Protein AF-0000000066530789 (afdb_homodimer)

Secondary structure (DSSP, 8-state):
---HHHHHHHHHHHHHSSS-EEE---SSHHHHHHHHTTT-S-EE--HHHHHHHTT--SSSS-S-HHHHHHHHHHHHHT-SS-EEEE-TT-SSSSHHHHHHHHHHHHHTT-SEEEEE-B-S-TTS-B--HHHHHHHHHHHHHHHHTSSS--EEEEE--TGGGT---HHHHHHHHHHHHHHT-SEEE-TT--SHHHHHHHHHHHTTS-EEEE---TT----HHHHHHHT--EEE-TTHHHHHHHHHHHHHHHHHHTT--GGGGGSPPHHHHHHTT-/---HHHHHHHHHHHHHSSS-EEE---SSHHHHHHHHTTT-S-EE--HHHHHHHTT--SSSS-S-HHHHHHHHHHHHHT-SS-EEEE-TT-SSSSHHHHHHHHHHHHHTT-SEEEEE-EEEETTEEE--HHHHHHHHHHHHHHHHTSSS--EEEEE--TGGGT---HHHHHHHHHHHHHHT-SEEE-TT--SHHHHHHHHHHHTTS-EEEE---TT----HHHHHHHT--EEE-TTHHHHHHHHHHHHHHHHHHTT--GGGGGSPPHHHHHHTT-

Nearest PDB structures (foldseek):
  4lsb-assembly1_B  TM=9.698E-01  e=3.381E-33  Burkholderia cenocepacia J2315
  4lsb-assembly1_A  TM=9.762E-01  e=5.961E-33  Burkholderia cenocepacia J2315
  2ze3-assembly1_A-2  TM=8.987E-01  e=2.728E-20  Deinococcus ficus
  3fa4-assembly2_F  TM=8.788E-01  e=2.275E-18  Aspergillus niger
  3fa4-assembly1_C  TM=8.805E-01  e=1.052E-17  Aspergillus niger

Structure (mmCIF, N/CA/C/O backbone):
data_AF-0000000066530789-model_v1
#
loop_
_entity.id
_entity.type
_entity.pdbx_description
1 polymer 'Isocitrate lyase/phosphoenolpyruvate mutase family protein'
#
loop_
_atom_site.group_PDB
_atom_site.id
_atom_site.type_symbol
_atom_site.label_atom_id
_atom_site.label_alt_id
_atom_site.label_comp_id
_atom_site.label_asym_id
_atom_site.label_entity_id
_atom_site.label_seq_id
_atom_site.pdbx_PDB_ins_code
_atom_site.Cartn_x
_atom_site.Cartn_y
_atom_site.Cartn_z
_atom_site.occupancy
_atom_site.B_iso_or_equiv
_atom_site.auth_seq_id
_atom_site.auth_comp_id
_atom_site.auth_asym_id
_atom_site.auth_atom_id
_atom_site.pdbx_PDB_model_num
ATOM 1 N N . MET A 1 1 ? -20.031 -17.625 5.312 1 65.56 1 MET A N 1
ATOM 2 C CA . MET A 1 1 ? -18.625 -17.5 4.941 1 65.56 1 MET A CA 1
ATOM 3 C C . MET A 1 1 ? -18.078 -18.859 4.5 1 65.56 1 MET A C 1
ATOM 5 O O . MET A 1 1 ? -18.266 -19.859 5.176 1 65.56 1 MET A O 1
ATOM 9 N N . THR A 1 2 ? -17.609 -19 3.211 1 85.44 2 THR A N 1
ATOM 10 C CA . THR A 1 2 ? -17.094 -20.25 2.664 1 85.44 2 THR A CA 1
ATOM 11 C C . THR A 1 2 ? -15.938 -20.781 3.5 1 85.44 2 THR A C 1
ATOM 13 O O . THR A 1 2 ? -15.148 -20 4.035 1 85.44 2 THR A O 1
ATOM 16 N N . SER A 1 3 ? -15.977 -22.062 3.848 1 95.75 3 SER A N 1
ATOM 17 C CA . SER A 1 3 ? -14.875 -22.672 4.582 1 95.75 3 SER A CA 1
ATOM 18 C C . SER A 1 3 ? -13.594 -22.688 3.754 1 95.75 3 SER A C 1
ATOM 20 O O . SER A 1 3 ? -13.641 -22.5 2.537 1 95.75 3 SER A O 1
ATOM 22 N N . GLN A 1 4 ? -12.539 -22.844 4.441 1 98.12 4 GLN A N 1
ATOM 23 C CA . GLN A 1 4 ? -11.258 -22.938 3.744 1 98.12 4 GLN A CA 1
ATOM 24 C C . GLN A 1 4 ? -11.234 -24.125 2.791 1 98.12 4 GLN A C 1
ATOM 26 O O . GLN A 1 4 ? -10.703 -24.031 1.684 1 98.12 4 GLN A O 1
ATOM 31 N N . ARG A 1 5 ? -11.82 -25.281 3.193 1 98.25 5 ARG A N 1
ATOM 32 C CA . ARG A 1 5 ? -11.898 -26.469 2.336 1 98.25 5 ARG A CA 1
ATOM 33 C C . ARG A 1 5 ? -12.672 -26.156 1.057 1 98.25 5 ARG A C 1
ATOM 35 O O . ARG A 1 5 ? -12.242 -26.531 -0.037 1 98.25 5 ARG A O 1
ATOM 42 N N . GLN A 1 6 ? -13.766 -25.5 1.22 1 98.31 6 GLN A N 1
ATOM 43 C CA . GLN A 1 6 ? -14.57 -25.141 0.055 1 98.31 6 GLN A CA 1
ATOM 44 C C . GLN A 1 6 ? -13.797 -24.234 -0.89 1 98.31 6 GLN A C 1
ATOM 46 O O . GLN A 1 6 ? -13.867 -24.391 -2.111 1 98.31 6 GLN A O 1
ATOM 51 N N . ARG A 1 7 ? -13.055 -23.219 -0.314 1 98.5 7 ARG A N 1
ATOM 52 C CA . ARG A 1 7 ? -12.234 -22.344 -1.134 1 98.5 7 ARG A CA 1
ATOM 53 C C . ARG A 1 7 ? -11.125 -23.109 -1.838 1 98.5 7 ARG A C 1
ATOM 55 O O . ARG A 1 7 ? -10.805 -22.828 -2.994 1 98.5 7 ARG A O 1
ATOM 62 N N . ALA A 1 8 ? -10.547 -24.062 -1.167 1 98.88 8 ALA A N 1
ATOM 63 C CA . ALA A 1 8 ? -9.477 -24.875 -1.738 1 98.88 8 ALA A CA 1
ATOM 64 C C . ALA A 1 8 ? -10 -25.719 -2.902 1 98.88 8 ALA A C 1
ATOM 66 O O . ALA A 1 8 ? -9.344 -25.812 -3.945 1 98.88 8 ALA A O 1
ATOM 67 N N . GLU A 1 9 ? -11.125 -26.359 -2.717 1 98.62 9 GLU A N 1
ATOM 68 C CA . GLU A 1 9 ? -11.742 -27.156 -3.771 1 98.62 9 GLU A CA 1
ATOM 69 C C . GLU A 1 9 ? -12.102 -26.297 -4.977 1 98.62 9 GLU A C 1
ATOM 71 O O . GLU A 1 9 ? -11.867 -26.688 -6.121 1 98.62 9 GLU A O 1
ATOM 76 N N . ARG A 1 10 ? -12.648 -25.156 -4.688 1 98.19 10 ARG A N 1
ATOM 77 C CA . ARG A 1 10 ? -12.961 -24.234 -5.766 1 98.19 10 ARG A CA 1
ATOM 78 C C . ARG A 1 10 ? -11.703 -23.844 -6.535 1 98.19 10 ARG A C 1
ATOM 80 O O . ARG A 1 10 ? -11.703 -23.797 -7.766 1 98.19 10 ARG A O 1
ATOM 87 N N . PHE A 1 11 ? -10.656 -23.531 -5.828 1 98.81 11 PHE A N 1
ATOM 88 C CA . PHE A 1 11 ? -9.398 -23.125 -6.461 1 98.81 11 PHE A CA 1
ATOM 89 C C . PHE A 1 11 ? -8.859 -24.25 -7.352 1 98.81 11 PHE A C 1
ATOM 91 O O . PHE A 1 11 ? -8.445 -23.984 -8.484 1 98.81 11 PHE A O 1
ATOM 98 N N . ARG A 1 12 ? -8.867 -25.422 -6.848 1 98.44 12 ARG A N 1
ATOM 99 C CA . ARG A 1 12 ? -8.469 -26.578 -7.633 1 98.44 12 ARG A CA 1
ATOM 100 C C . ARG A 1 12 ? -9.328 -26.703 -8.891 1 98.44 12 ARG A C 1
ATOM 102 O O . ARG A 1 12 ? -8.797 -26.891 -9.992 1 98.44 12 ARG A O 1
ATOM 109 N N . ASP A 1 13 ? -10.594 -26.562 -8.734 1 98.19 13 ASP A N 1
ATOM 110 C CA . ASP A 1 13 ? -11.531 -26.75 -9.836 1 98.19 13 ASP A CA 1
ATOM 111 C C . ASP A 1 13 ? -11.32 -25.688 -10.922 1 98.19 13 ASP A C 1
ATOM 113 O O . ASP A 1 13 ? -11.531 -25.969 -12.102 1 98.19 13 ASP A O 1
ATOM 117 N N . LEU A 1 14 ? -10.93 -24.484 -10.508 1 98.06 14 LEU A N 1
ATOM 118 C CA . LEU A 1 14 ? -10.656 -23.406 -11.453 1 98.06 14 LEU A CA 1
ATOM 119 C C . LEU A 1 14 ? -9.492 -23.781 -12.375 1 98.06 14 LEU A C 1
ATOM 121 O O . LEU A 1 14 ? -9.391 -23.266 -13.492 1 98.06 14 LEU A O 1
ATOM 125 N N . HIS A 1 15 ? -8.578 -24.703 -11.984 1 98 15 HIS A N 1
ATOM 126 C CA . HIS A 1 15 ? -7.438 -25.125 -12.789 1 98 15 HIS A CA 1
ATOM 127 C C . HIS A 1 15 ? -7.797 -26.328 -13.664 1 98 15 HIS A C 1
ATOM 129 O O . HIS A 1 15 ? -7.07 -26.656 -14.602 1 98 15 HIS A O 1
ATOM 135 N N . GLN A 1 16 ? -8.898 -26.969 -13.359 1 94.5 16 GLN A N 1
ATOM 136 C CA . GLN A 1 16 ? -9.273 -28.188 -14.055 1 94.5 16 GLN A CA 1
ATOM 137 C C . GLN A 1 16 ? -10.438 -27.969 -15.008 1 94.5 16 GLN A C 1
ATOM 139 O O . GLN A 1 16 ? -10.641 -28.734 -15.945 1 94.5 16 GLN A O 1
ATOM 144 N N . GLY A 1 17 ? -11.211 -26.938 -14.766 1 90.06 17 GLY A N 1
ATOM 145 C CA . GLY A 1 17 ? -12.398 -26.656 -15.57 1 90.06 17 GLY A CA 1
ATOM 146 C C . GLY A 1 17 ? -12.078 -25.891 -16.844 1 90.06 17 GLY A C 1
ATOM 147 O O . GLY A 1 17 ? -10.914 -25.75 -17.219 1 90.06 17 GLY A O 1
ATOM 148 N N . PRO A 1 18 ? -13.125 -25.609 -17.562 1 92.56 18 PRO A N 1
ATOM 149 C CA . PRO A 1 18 ? -12.938 -24.859 -18.797 1 92.56 18 PRO A CA 1
ATOM 150 C C . PRO A 1 18 ? -12.484 -23.422 -18.547 1 92.56 18 PRO A C 1
ATOM 152 O O . PRO A 1 18 ? -12.695 -22.891 -17.469 1 92.56 18 PRO A O 1
ATOM 155 N N . GLY A 1 19 ? -11.812 -22.891 -19.562 1 94.44 19 GLY A N 1
ATOM 156 C CA . GLY A 1 19 ? -11.422 -21.5 -19.5 1 94.44 19 GLY A CA 1
ATOM 157 C C . GLY A 1 19 ? -10.062 -21.281 -18.844 1 94.44 19 GLY A C 1
ATOM 158 O O . GLY A 1 19 ? -9.453 -22.234 -18.359 1 94.44 19 GLY A O 1
ATOM 159 N N . MET A 1 20 ? -9.617 -20.094 -18.891 1 98.12 20 MET A N 1
ATOM 160 C CA . MET A 1 20 ? -8.344 -19.672 -18.312 1 98.12 20 MET A CA 1
ATOM 161 C C . MET A 1 20 ? -8.57 -18.828 -17.062 1 98.12 20 MET A C 1
ATOM 163 O O . MET A 1 20 ? -9.414 -17.938 -17.047 1 98.12 20 MET A O 1
ATOM 167 N N . LEU A 1 21 ? -7.887 -19.172 -15.992 1 98.56 21 LEU A N 1
ATOM 168 C CA . LEU A 1 21 ? -7.953 -18.438 -14.734 1 98.56 21 LEU A CA 1
ATOM 169 C C . LEU A 1 21 ? -7.031 -17.219 -14.773 1 98.56 21 LEU A C 1
ATOM 171 O O . LEU A 1 21 ? -5.816 -17.359 -14.922 1 98.56 21 LEU A O 1
ATOM 175 N N . VAL A 1 22 ? -7.594 -16.031 -14.727 1 98.62 22 VAL A N 1
ATOM 176 C CA . VAL A 1 22 ? -6.812 -14.82 -14.477 1 98.62 22 VAL A CA 1
ATOM 177 C C . VAL A 1 22 ? -6.648 -14.617 -12.969 1 98.62 22 VAL A C 1
ATOM 179 O O . VAL A 1 22 ? -7.629 -14.406 -12.25 1 98.62 22 VAL A O 1
ATOM 182 N N . LEU A 1 23 ? -5.453 -14.688 -12.484 1 98.69 23 LEU A N 1
ATOM 183 C CA . LEU A 1 23 ? -5.105 -14.664 -11.07 1 98.69 23 LEU A CA 1
ATOM 184 C C . LEU A 1 23 ? -4.336 -13.398 -10.719 1 98.69 23 LEU A C 1
ATOM 186 O O . LEU A 1 23 ? -3.104 -13.383 -10.75 1 98.69 23 LEU A O 1
ATOM 190 N N . PRO A 1 24 ? -5.066 -12.273 -10.359 1 98.81 24 PRO A N 1
ATOM 191 C CA . PRO A 1 24 ? -4.359 -11.039 -10.031 1 98.81 24 PRO A CA 1
ATOM 192 C C . PRO A 1 24 ? -3.66 -11.094 -8.672 1 98.81 24 PRO A C 1
ATOM 194 O O . PRO A 1 24 ? -3.943 -11.984 -7.867 1 98.81 24 PRO A O 1
ATOM 197 N N . ASN A 1 25 ? -2.777 -10.172 -8.422 1 98.88 25 ASN A N 1
ATOM 198 C CA . ASN A 1 25 ? -1.86 -10.273 -7.293 1 98.88 25 ASN A CA 1
ATOM 199 C C . ASN A 1 25 ? -1.977 -9.062 -6.371 1 98.88 25 ASN A C 1
ATOM 201 O O . ASN A 1 25 ? -1.267 -8.07 -6.551 1 98.88 25 ASN A O 1
ATOM 205 N N . PRO A 1 26 ? -2.783 -9.141 -5.363 1 98.94 26 PRO A N 1
ATOM 206 C CA . PRO A 1 26 ? -2.834 -8.07 -4.367 1 98.94 26 PRO A CA 1
ATOM 207 C C . PRO A 1 26 ? -1.595 -8.031 -3.477 1 98.94 26 PRO A C 1
ATOM 209 O O . PRO A 1 26 ? -0.945 -9.055 -3.271 1 98.94 26 PRO A O 1
ATOM 212 N N . TRP A 1 27 ? -1.274 -6.844 -2.941 1 98.81 27 TRP A N 1
ATOM 213 C CA . TRP A 1 27 ? -0.11 -6.727 -2.068 1 98.81 27 TRP A CA 1
ATOM 214 C C . TRP A 1 27 ? -0.526 -6.34 -0.654 1 98.81 27 TRP A C 1
ATOM 216 O O . TRP A 1 27 ? 0.308 -6.289 0.253 1 98.81 27 TRP A O 1
ATOM 226 N N . ASP A 1 28 ? -1.765 -6.035 -0.414 1 98.75 28 ASP A N 1
ATOM 227 C CA . ASP A 1 28 ? -2.318 -5.77 0.91 1 98.75 28 ASP A CA 1
ATOM 228 C C . ASP A 1 28 ? -3.828 -6.008 0.931 1 98.75 28 ASP A C 1
ATOM 230 O O . ASP A 1 28 ? -4.41 -6.414 -0.075 1 98.75 28 ASP A O 1
ATOM 234 N N . ALA A 1 29 ? -4.496 -5.84 2.1 1 98.62 29 ALA A N 1
ATOM 235 C CA . ALA A 1 29 ? -5.918 -6.109 2.266 1 98.62 29 ALA A CA 1
ATOM 236 C C . ALA A 1 29 ? -6.762 -5.199 1.378 1 98.62 29 ALA A C 1
ATOM 238 O O . ALA A 1 29 ? -7.785 -5.621 0.833 1 98.62 29 ALA A O 1
ATOM 239 N N . GLY A 1 30 ? -6.359 -3.955 1.208 1 98.62 30 GLY A N 1
ATOM 240 C CA . GLY A 1 30 ?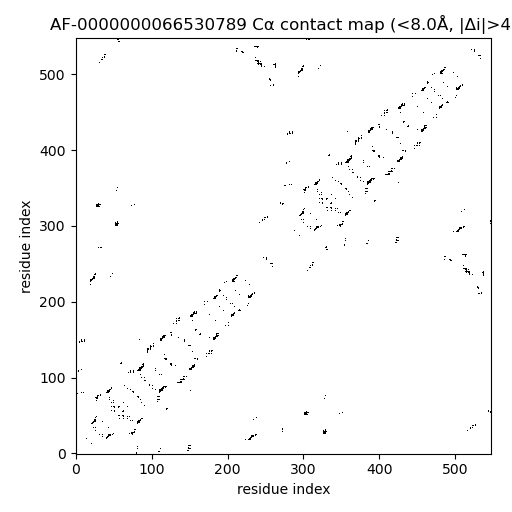 -7.094 -3.016 0.372 1 98.62 30 GLY A CA 1
ATOM 241 C C . GLY A 1 30 ? -7.125 -3.418 -1.09 1 98.62 30 GLY A C 1
ATOM 242 O O . GLY A 1 30 ? -8.195 -3.461 -1.704 1 98.62 30 GLY A O 1
ATOM 243 N N . SER A 1 31 ? -5.941 -3.719 -1.664 1 98.81 31 SER A N 1
ATOM 244 C CA . SER A 1 31 ? -5.891 -4.145 -3.059 1 98.81 31 SER A CA 1
ATOM 245 C C . SER A 1 31 ? -6.621 -5.469 -3.258 1 98.81 31 SER A C 1
ATOM 247 O O . SER A 1 31 ? -7.223 -5.699 -4.312 1 98.81 31 SER A O 1
ATOM 249 N N . ALA A 1 32 ? -6.629 -6.363 -2.242 1 98.75 32 ALA A N 1
ATOM 250 C CA . ALA A 1 32 ? -7.367 -7.625 -2.318 1 98.75 32 ALA A CA 1
ATOM 251 C C . ALA A 1 32 ? -8.867 -7.375 -2.424 1 98.75 32 ALA A C 1
ATOM 253 O O . ALA A 1 32 ? -9.539 -7.965 -3.271 1 98.75 32 ALA A O 1
ATOM 254 N N . LYS A 1 33 ? -9.328 -6.523 -1.561 1 98.31 33 LYS A N 1
ATOM 255 C CA . LYS A 1 33 ? -10.758 -6.219 -1.562 1 98.31 33 LYS A CA 1
ATOM 256 C C . LYS A 1 33 ? -11.18 -5.586 -2.885 1 98.31 33 LYS A C 1
ATOM 258 O O . LYS A 1 33 ? -12.234 -5.926 -3.428 1 98.31 33 LYS A O 1
ATOM 263 N N . MET A 1 34 ? -10.398 -4.66 -3.373 1 98.38 34 MET A N 1
ATOM 264 C CA . MET A 1 34 ? -10.703 -4.016 -4.648 1 98.38 34 MET A CA 1
ATOM 265 C C . MET A 1 34 ? -10.742 -5.039 -5.777 1 98.38 34 MET A C 1
ATOM 267 O O . MET A 1 34 ? -11.664 -5.039 -6.59 1 98.38 34 MET A O 1
ATOM 271 N N . LEU A 1 35 ? -9.773 -5.953 -5.844 1 98.69 35 LEU A N 1
ATOM 272 C CA . LEU A 1 35 ? -9.734 -6.977 -6.887 1 98.69 35 LEU A CA 1
ATOM 273 C C . LEU A 1 35 ? -10.93 -7.914 -6.777 1 98.69 35 LEU A C 1
ATOM 275 O O . LEU A 1 35 ? -11.523 -8.289 -7.789 1 98.69 35 LEU A O 1
ATOM 279 N N . ALA A 1 36 ? -11.234 -8.297 -5.547 1 97.81 36 ALA A N 1
ATOM 280 C CA . ALA A 1 36 ? -12.359 -9.203 -5.324 1 97.81 36 ALA A CA 1
ATOM 281 C C . ALA A 1 36 ? -13.656 -8.594 -5.836 1 97.81 36 ALA A C 1
ATOM 283 O O . ALA A 1 36 ? -14.547 -9.312 -6.301 1 97.81 36 ALA A O 1
ATOM 284 N N . SER A 1 37 ? -13.766 -7.285 -5.785 1 97 37 SER A N 1
ATOM 285 C CA . SER A 1 37 ? -15 -6.605 -6.172 1 97 37 SER A CA 1
ATOM 286 C C . SER A 1 37 ? -15.141 -6.539 -7.691 1 97 37 SER A C 1
ATOM 288 O O . SER A 1 37 ? -16.188 -6.164 -8.203 1 97 37 SER A O 1
ATOM 290 N N . LEU A 1 38 ? -14.117 -6.938 -8.438 1 97.75 38 LEU A N 1
ATOM 291 C CA . LEU A 1 38 ? -14.094 -6.754 -9.883 1 97.75 38 LEU A CA 1
ATOM 292 C C . LEU A 1 38 ? -14.453 -8.055 -10.602 1 97.75 38 LEU A C 1
ATOM 294 O O . LEU A 1 38 ? -14.367 -8.133 -11.828 1 97.75 38 LEU A O 1
ATOM 298 N N . GLY A 1 39 ? -14.758 -9.133 -9.859 1 95.94 39 GLY A N 1
ATOM 299 C CA . GLY A 1 39 ? -15.289 -10.344 -10.461 1 95.94 39 GLY A CA 1
ATOM 300 C C . GLY A 1 39 ? -14.234 -11.414 -10.703 1 95.94 39 GLY A C 1
ATOM 301 O O . GLY A 1 39 ? -14.492 -12.398 -11.398 1 95.94 39 GLY A O 1
ATOM 302 N N . PHE A 1 40 ? -13.07 -11.266 -10.227 1 98.44 40 PHE A N 1
ATOM 303 C CA . PHE A 1 40 ? -12.062 -12.32 -10.305 1 98.44 40 PHE A CA 1
ATOM 304 C C . PHE A 1 40 ? -12.453 -13.508 -9.43 1 98.44 40 PHE A C 1
ATOM 306 O O . PHE A 1 40 ? -13.141 -13.336 -8.422 1 98.44 40 PHE A O 1
ATOM 313 N N . ASP A 1 41 ? -11.969 -14.68 -9.781 1 98.25 41 ASP A N 1
ATOM 314 C CA . ASP A 1 41 ? -12.422 -15.898 -9.125 1 98.25 41 ASP A CA 1
ATOM 315 C C . ASP A 1 41 ? -11.469 -16.297 -7.996 1 98.25 41 ASP A C 1
ATOM 317 O O . ASP A 1 41 ? -11.828 -17.078 -7.117 1 98.25 41 ASP A O 1
ATOM 321 N N . ALA A 1 42 ? -10.242 -15.75 -8.016 1 98.81 42 ALA A N 1
ATOM 322 C CA . ALA A 1 42 ? -9.188 -16.062 -7.051 1 98.81 42 ALA A CA 1
ATOM 323 C C . ALA A 1 42 ? -8.086 -15.023 -7.082 1 98.81 42 ALA A C 1
ATOM 325 O O . ALA A 1 42 ? -8.023 -14.195 -7.996 1 98.81 42 ALA A O 1
ATOM 326 N N . LEU A 1 43 ? -7.289 -14.992 -6.047 1 98.94 43 LEU A N 1
ATOM 327 C CA . LEU A 1 43 ? -6.172 -14.062 -5.922 1 98.94 43 LEU A CA 1
ATOM 328 C C . LEU A 1 43 ? -4.895 -14.797 -5.539 1 98.94 43 LEU A C 1
ATOM 330 O O . LEU A 1 43 ? -4.945 -15.906 -5.008 1 98.94 43 LEU A O 1
ATOM 334 N N . ALA A 1 44 ? -3.766 -14.211 -5.82 1 98.88 44 ALA A N 1
ATOM 335 C CA . ALA A 1 44 ? -2.475 -14.664 -5.312 1 98.88 44 ALA A CA 1
ATOM 336 C C . ALA A 1 44 ? -1.633 -13.492 -4.82 1 98.88 44 ALA A C 1
ATOM 338 O O . ALA A 1 44 ? -1.563 -12.453 -5.477 1 98.88 44 ALA A O 1
ATOM 339 N N . THR A 1 45 ? -0.98 -13.656 -3.693 1 98.81 45 THR A N 1
ATOM 340 C CA . THR A 1 45 ? -0.174 -12.562 -3.162 1 98.81 45 THR A CA 1
ATOM 341 C C . THR A 1 45 ? 1.026 -12.289 -4.066 1 98.81 45 THR A C 1
ATOM 343 O O . THR A 1 45 ? 1.363 -13.109 -4.926 1 98.81 45 THR A O 1
ATOM 346 N N . THR A 1 46 ? 1.625 -11.164 -3.967 1 98.25 46 THR A N 1
ATOM 347 C CA . THR A 1 46 ? 2.873 -10.789 -4.621 1 98.25 46 THR A CA 1
ATOM 348 C C . THR A 1 46 ? 3.953 -10.477 -3.588 1 98.25 46 THR A C 1
ATOM 350 O O . THR A 1 46 ? 3.791 -9.578 -2.76 1 98.25 46 THR A O 1
ATOM 353 N N . SER A 1 47 ? 5.035 -11.234 -3.609 1 97 47 SER A N 1
ATOM 354 C CA . SER A 1 47 ? 6.148 -10.977 -2.701 1 97 47 SER A CA 1
ATOM 355 C C . SER A 1 47 ? 6.785 -9.617 -2.973 1 97 47 SER A C 1
ATOM 357 O O . SER A 1 47 ? 7.113 -8.883 -2.039 1 97 47 SER A O 1
ATOM 359 N N . ALA A 1 48 ? 6.949 -9.273 -4.25 1 97.06 48 ALA A N 1
ATOM 360 C CA . ALA A 1 48 ? 7.52 -7.98 -4.609 1 97.06 48 ALA A CA 1
ATOM 361 C C . ALA A 1 48 ? 6.625 -6.836 -4.133 1 97.06 48 ALA A C 1
ATOM 363 O O . ALA A 1 48 ? 7.117 -5.844 -3.59 1 97.06 48 ALA A O 1
ATOM 364 N N . GLY A 1 49 ? 5.301 -6.953 -4.359 1 98.19 49 GLY A N 1
ATOM 365 C CA . GLY A 1 49 ? 4.375 -5.938 -3.891 1 98.19 49 GLY A CA 1
ATOM 366 C C . GLY A 1 49 ? 4.477 -5.68 -2.398 1 98.19 49 GLY A C 1
ATOM 367 O O . GLY A 1 49 ? 4.48 -4.531 -1.958 1 98.19 49 GLY A O 1
ATOM 368 N N . LEU A 1 50 ? 4.551 -6.762 -1.62 1 98.44 50 LEU A N 1
ATOM 369 C CA . LEU A 1 50 ? 4.723 -6.625 -0.178 1 98.44 50 LEU A CA 1
ATOM 370 C C . LEU A 1 50 ? 6.055 -5.957 0.147 1 98.44 50 LEU A C 1
ATOM 372 O O . LEU A 1 50 ? 6.109 -5.039 0.967 1 98.44 50 LEU A O 1
ATOM 376 N N . ALA A 1 51 ? 7.117 -6.441 -0.5 1 97.94 51 ALA A N 1
ATOM 377 C CA . ALA A 1 51 ? 8.43 -5.855 -0.258 1 97.94 51 ALA A CA 1
ATOM 378 C C . ALA A 1 51 ? 8.406 -4.348 -0.48 1 97.94 51 ALA A C 1
ATOM 380 O O . ALA A 1 51 ? 8.898 -3.582 0.357 1 97.94 51 ALA A O 1
ATOM 381 N N . PHE A 1 52 ? 7.777 -3.912 -1.6 1 98.19 52 PHE A N 1
ATOM 382 C CA . PHE A 1 52 ? 7.699 -2.492 -1.921 1 98.19 52 PHE A CA 1
ATOM 383 C C . PHE A 1 52 ? 6.93 -1.734 -0.846 1 98.19 52 PHE A C 1
ATOM 385 O O . PHE A 1 52 ? 7.348 -0.657 -0.417 1 98.19 52 PHE A O 1
ATOM 392 N N . SER A 1 53 ? 5.852 -2.277 -0.367 1 98.38 53 SER A N 1
ATOM 393 C CA . SER A 1 53 ? 5.043 -1.617 0.653 1 98.38 53 SER A CA 1
ATOM 394 C C . SER A 1 53 ? 5.816 -1.457 1.955 1 98.38 53 SER A C 1
ATOM 396 O O . SER A 1 53 ? 5.57 -0.522 2.721 1 98.38 53 SER A O 1
ATOM 398 N N . LEU A 1 54 ? 6.793 -2.33 2.193 1 97.94 54 LEU A N 1
ATOM 399 C CA . LEU A 1 54 ? 7.605 -2.311 3.402 1 97.94 54 LEU A CA 1
ATOM 400 C C . LEU A 1 54 ? 8.859 -1.464 3.199 1 97.94 54 LEU A C 1
ATOM 402 O O . LEU A 1 54 ? 9.68 -1.335 4.109 1 97.94 54 LEU A O 1
ATOM 406 N N . GLY A 1 55 ? 9.016 -0.93 1.99 1 97.62 55 GLY A N 1
ATOM 407 C CA . GLY A 1 55 ? 10.18 -0.109 1.689 1 97.62 55 GLY A CA 1
ATOM 408 C C . GLY A 1 55 ? 11.438 -0.92 1.473 1 97.62 55 GLY A C 1
ATOM 409 O O . GLY A 1 55 ? 12.539 -0.477 1.821 1 97.62 55 GLY A O 1
ATOM 410 N N . ARG A 1 56 ? 11.25 -2.119 0.959 1 97.38 56 ARG A N 1
ATOM 411 C CA . ARG A 1 56 ? 12.375 -3.029 0.777 1 97.38 56 ARG A CA 1
ATOM 412 C C . ARG A 1 56 ? 12.461 -3.514 -0.667 1 97.38 56 ARG A C 1
ATOM 414 O O . ARG A 1 56 ? 11.469 -3.465 -1.403 1 97.38 56 ARG A O 1
ATOM 421 N N . ARG A 1 57 ? 13.68 -3.963 -1.048 1 93.62 57 ARG A N 1
ATOM 422 C CA . ARG A 1 57 ? 13.898 -4.57 -2.357 1 93.62 57 ARG A CA 1
ATOM 423 C C . ARG A 1 57 ? 13.32 -5.98 -2.412 1 93.62 57 ARG A C 1
ATOM 425 O O . ARG A 1 57 ? 13.25 -6.664 -1.39 1 93.62 57 ARG A O 1
ATOM 432 N N . ASP A 1 58 ? 12.898 -6.297 -3.574 1 89 58 ASP A N 1
ATOM 433 C CA . ASP A 1 58 ? 12.453 -7.668 -3.814 1 89 58 ASP A CA 1
ATOM 434 C C . ASP A 1 58 ? 13.633 -8.57 -4.191 1 89 58 ASP A C 1
ATOM 436 O O . ASP A 1 58 ? 14.633 -8.094 -4.719 1 89 58 ASP A O 1
ATOM 440 N N . ALA A 1 59 ? 13.43 -9.93 -3.986 1 71.06 59 ALA A N 1
ATOM 441 C CA . ALA A 1 59 ? 14.32 -11.008 -4.406 1 71.06 59 ALA A CA 1
ATOM 442 C C . ALA A 1 59 ? 15.641 -10.961 -3.645 1 71.06 59 ALA A C 1
ATOM 444 O O . ALA A 1 59 ? 16.672 -11.406 -4.152 1 71.06 59 ALA A O 1
ATOM 445 N N . GLU A 1 60 ? 15.609 -10.391 -2.539 1 72.25 60 GLU A N 1
ATOM 446 C CA . GLU A 1 60 ? 16.844 -10.32 -1.752 1 72.25 60 GLU A CA 1
ATOM 447 C C . GLU A 1 60 ? 16.594 -10.789 -0.318 1 72.25 60 GLU A C 1
ATOM 449 O O . GLU A 1 60 ? 17.266 -10.32 0.61 1 72.25 60 GLU A O 1
ATOM 454 N N . GLY A 1 61 ? 15.633 -11.719 -0.298 1 74.44 61 GLY A N 1
ATOM 455 C CA . GLY A 1 61 ? 15.359 -12.234 1.033 1 74.44 61 GLY A CA 1
ATOM 456 C C . GLY A 1 61 ? 14.953 -11.156 2.018 1 74.44 61 GLY A C 1
ATOM 457 O O . GLY A 1 61 ? 15.172 -11.297 3.225 1 74.44 61 GLY A O 1
ATOM 458 N N . ALA A 1 62 ? 14.344 -10.141 1.508 1 84.19 62 ALA A N 1
ATOM 459 C CA . ALA A 1 62 ? 14.102 -8.961 2.326 1 84.19 62 ALA A CA 1
ATOM 460 C C . ALA A 1 62 ? 12.805 -9.094 3.117 1 84.19 62 ALA A C 1
ATOM 462 O O . ALA A 1 62 ? 12.562 -8.336 4.055 1 84.19 62 ALA A O 1
ATOM 463 N N . VAL A 1 63 ? 12 -10.039 2.77 1 94.75 63 VAL A N 1
ATOM 464 C CA . VAL A 1 63 ? 10.75 -10.297 3.48 1 94.75 63 VAL A CA 1
ATOM 465 C C . VAL A 1 63 ? 10.812 -11.648 4.18 1 94.75 63 VAL A C 1
ATOM 467 O O . VAL A 1 63 ? 11.133 -12.664 3.551 1 94.75 63 VAL A O 1
ATOM 470 N N . SER A 1 64 ? 10.539 -11.703 5.434 1 97.06 64 SER A N 1
ATOM 471 C CA . SER A 1 64 ? 10.594 -12.945 6.199 1 97.06 64 SER A CA 1
ATOM 472 C C . SER A 1 64 ? 9.336 -13.781 5.992 1 97.06 64 SER A C 1
ATOM 474 O O . SER A 1 64 ? 8.312 -13.266 5.547 1 97.06 64 SER A O 1
ATOM 476 N N . ARG A 1 65 ? 9.477 -15.086 6.301 1 97.88 65 ARG A N 1
ATOM 477 C CA . ARG A 1 65 ? 8.32 -15.969 6.254 1 97.88 65 ARG A CA 1
ATOM 478 C C . ARG A 1 65 ? 7.172 -15.406 7.09 1 97.88 65 ARG A C 1
ATOM 480 O O . ARG A 1 65 ? 6.023 -15.398 6.645 1 97.88 65 ARG A O 1
ATOM 487 N N . THR A 1 66 ? 7.535 -14.945 8.312 1 98.12 66 THR A N 1
ATOM 488 C CA . THR A 1 66 ? 6.523 -14.422 9.219 1 98.12 66 THR A CA 1
ATOM 489 C C . THR A 1 66 ? 5.812 -13.219 8.602 1 98.12 66 THR A C 1
ATOM 491 O O . THR A 1 66 ? 4.582 -13.141 8.617 1 98.12 66 THR A O 1
ATOM 494 N N . GLU A 1 67 ? 6.559 -12.281 8.07 1 97.88 67 GLU A N 1
ATOM 495 C CA . GLU A 1 67 ? 5.984 -11.102 7.43 1 97.88 67 GLU A CA 1
ATOM 496 C C . GLU A 1 67 ? 5.082 -11.484 6.266 1 97.88 67 GLU A C 1
ATOM 498 O O . GLU A 1 67 ? 3.98 -10.953 6.121 1 97.88 67 GLU A O 1
ATOM 503 N N . ALA A 1 68 ? 5.566 -12.391 5.445 1 98.44 68 ALA A N 1
ATOM 504 C CA . ALA A 1 68 ? 4.805 -12.836 4.281 1 98.44 68 ALA A CA 1
ATOM 505 C C . ALA A 1 68 ? 3.482 -13.469 4.703 1 98.44 68 ALA A C 1
ATOM 507 O O . ALA A 1 68 ? 2.438 -13.195 4.109 1 98.44 68 ALA A O 1
ATOM 508 N N . LEU A 1 69 ? 3.502 -14.289 5.73 1 98.75 69 LEU A N 1
ATOM 509 C CA . LEU A 1 69 ? 2.309 -15.023 6.141 1 98.75 69 LEU A CA 1
ATOM 510 C C . LEU A 1 69 ? 1.353 -14.117 6.906 1 98.75 69 LEU A C 1
ATOM 512 O O . LEU A 1 69 ? 0.134 -14.289 6.836 1 98.75 69 LEU A O 1
ATOM 516 N N . GLU A 1 70 ? 1.863 -13.125 7.645 1 98.56 70 GLU A N 1
ATOM 517 C CA . GLU A 1 70 ? 0.996 -12.125 8.258 1 98.56 70 GLU A CA 1
ATOM 518 C C . GLU A 1 70 ? 0.255 -11.312 7.195 1 98.56 70 GLU A C 1
ATOM 520 O O . GLU A 1 70 ? -0.938 -11.039 7.336 1 98.56 70 GLU A O 1
ATOM 525 N N . ASN A 1 71 ? 0.985 -10.961 6.219 1 98.62 71 ASN A N 1
ATOM 526 C CA . ASN A 1 71 ? 0.362 -1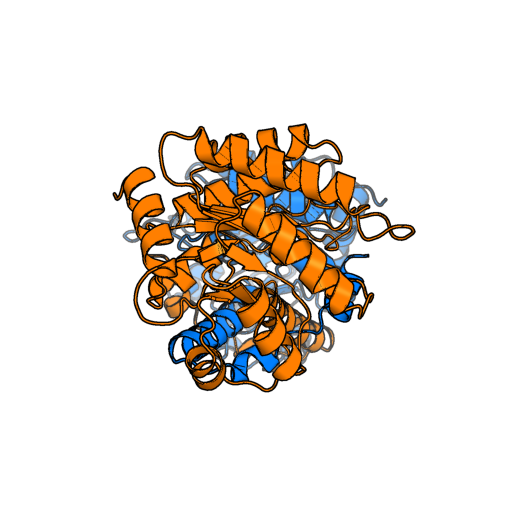0.289 5.082 1 98.62 71 ASN A CA 1
ATOM 527 C C . ASN A 1 71 ? -0.703 -11.156 4.426 1 98.62 71 ASN A C 1
ATOM 529 O O . ASN A 1 71 ? -1.795 -10.68 4.113 1 98.62 71 ASN A O 1
ATOM 533 N N . ALA A 1 72 ? -0.367 -12.398 4.184 1 98.88 72 ALA A N 1
ATOM 534 C CA . ALA A 1 72 ? -1.311 -13.336 3.578 1 98.88 72 ALA A CA 1
ATOM 535 C C . ALA A 1 72 ? -2.574 -13.461 4.422 1 98.88 72 ALA A C 1
ATOM 537 O O . ALA A 1 72 ? -3.686 -13.508 3.889 1 98.88 72 ALA A O 1
ATOM 538 N N . ARG A 1 73 ? -2.42 -13.523 5.754 1 98.81 73 ARG A N 1
ATOM 539 C CA . ARG A 1 73 ? -3.57 -13.602 6.648 1 98.81 73 ARG A CA 1
ATOM 540 C C . ARG A 1 73 ? -4.496 -12.398 6.449 1 98.81 73 ARG A C 1
ATOM 542 O O . ARG A 1 73 ? -5.719 -12.555 6.43 1 98.81 73 ARG A O 1
ATOM 549 N N . ALA A 1 74 ? -3.896 -11.234 6.367 1 98.62 74 ALA A N 1
ATOM 550 C CA . ALA A 1 74 ? -4.68 -10.016 6.18 1 98.62 74 ALA A CA 1
ATOM 551 C C . ALA A 1 74 ? -5.434 -10.047 4.855 1 98.62 74 ALA A C 1
ATOM 553 O O . ALA A 1 74 ? -6.59 -9.625 4.781 1 98.62 74 ALA A O 1
ATOM 554 N N . ILE A 1 75 ? -4.785 -10.516 3.791 1 98.88 75 ILE A N 1
ATOM 555 C CA . ILE A 1 75 ? -5.387 -10.594 2.463 1 98.88 75 ILE A CA 1
ATOM 556 C C . ILE A 1 75 ? -6.516 -11.617 2.463 1 98.88 75 ILE A C 1
ATOM 558 O O . ILE A 1 75 ? -7.602 -11.359 1.941 1 98.88 75 ILE A O 1
ATOM 562 N N . VAL A 1 76 ? -6.281 -12.797 3.066 1 98.81 76 VAL A N 1
ATOM 563 C CA . VAL A 1 76 ? -7.289 -13.844 3.164 1 98.81 76 VAL A CA 1
ATOM 564 C C . VAL A 1 76 ? -8.516 -13.32 3.912 1 98.81 76 VAL A C 1
ATOM 566 O O . VAL A 1 76 ? -9.648 -13.578 3.51 1 98.81 76 VAL A O 1
ATOM 569 N N . ALA A 1 77 ? -8.289 -12.562 4.938 1 98.06 77 ALA A N 1
ATOM 570 C CA . ALA A 1 77 ? -9.375 -12.047 5.766 1 98.06 77 ALA A CA 1
ATOM 571 C C . ALA A 1 77 ? -10.18 -10.992 5.012 1 98.06 77 ALA A C 1
ATOM 573 O O . ALA A 1 77 ? -11.32 -10.695 5.375 1 98.06 77 ALA A O 1
ATOM 574 N N . ALA A 1 78 ? -9.656 -10.445 3.984 1 97.56 78 ALA A N 1
ATOM 575 C CA . ALA A 1 78 ? -10.25 -9.305 3.287 1 97.56 78 ALA A CA 1
ATOM 576 C C . ALA A 1 78 ? -11.195 -9.781 2.182 1 97.56 78 ALA A C 1
ATOM 578 O O . ALA A 1 78 ? -11.859 -8.969 1.533 1 97.56 78 ALA A O 1
ATOM 579 N N . THR A 1 79 ? -11.305 -11.078 1.921 1 97.31 79 THR A N 1
ATOM 580 C CA . THR A 1 79 ? -12.109 -11.562 0.802 1 97.31 79 THR A CA 1
ATOM 581 C C . THR A 1 79 ? -12.609 -12.977 1.062 1 97.31 79 THR A C 1
ATOM 583 O O . THR A 1 79 ? -12.023 -13.711 1.869 1 97.31 79 THR A O 1
ATOM 586 N N . ASP A 1 80 ? -13.609 -13.375 0.365 1 96.88 80 ASP A N 1
ATOM 587 C CA . ASP A 1 80 ? -14.117 -14.742 0.428 1 96.88 80 ASP A CA 1
ATOM 588 C C . ASP A 1 80 ? -13.539 -15.594 -0.694 1 96.88 80 ASP A C 1
ATOM 590 O O . ASP A 1 80 ? -13.789 -16.797 -0.754 1 96.88 80 ASP A O 1
ATOM 594 N N . LEU A 1 81 ? -12.742 -15.016 -1.526 1 98.56 81 LEU A N 1
ATOM 595 C CA . LEU A 1 81 ? -12.148 -15.742 -2.646 1 98.56 81 LEU A CA 1
ATOM 596 C C . LEU A 1 81 ? -11.031 -16.656 -2.17 1 98.56 81 LEU A C 1
ATOM 598 O O . LEU A 1 81 ? -10.406 -16.391 -1.138 1 98.56 81 LEU A O 1
ATOM 602 N N . PRO A 1 82 ? -10.758 -17.734 -2.949 1 98.88 82 PRO A N 1
ATOM 603 C CA . PRO A 1 82 ? -9.5 -18.453 -2.729 1 98.88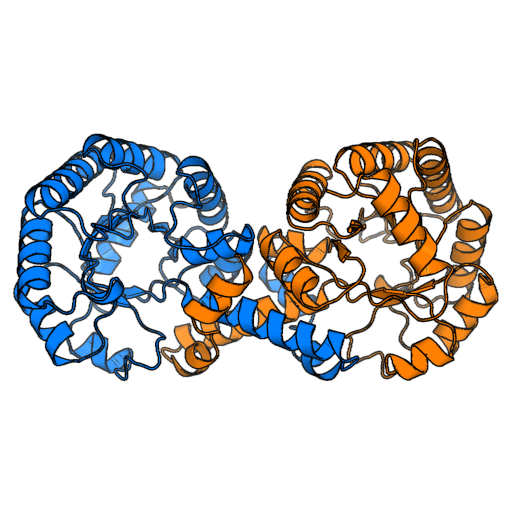 82 PRO A CA 1
ATOM 604 C C . PRO A 1 82 ? -8.273 -17.578 -2.918 1 98.88 82 PRO A C 1
ATOM 606 O O . PRO A 1 82 ? -8.219 -16.766 -3.852 1 98.88 82 PRO A O 1
ATOM 609 N N . VAL A 1 83 ? -7.348 -17.703 -1.991 1 98.94 83 VAL A N 1
ATOM 610 C CA . VAL A 1 83 ? -6.098 -16.953 -2.084 1 98.94 83 VAL A CA 1
ATOM 611 C C . VAL A 1 83 ? -4.914 -17.922 -2.041 1 98.94 83 VAL A C 1
ATOM 613 O O . VAL A 1 83 ? -4.848 -18.781 -1.169 1 98.94 83 VAL A O 1
ATOM 616 N N . ALA A 1 84 ? -4.062 -17.828 -3.043 1 98.94 84 ALA A N 1
ATOM 617 C CA . ALA A 1 84 ? -2.752 -18.469 -3.023 1 98.94 84 ALA A CA 1
ATOM 618 C C . ALA A 1 84 ? -1.652 -17.469 -2.682 1 98.94 84 ALA A C 1
ATOM 620 O O . ALA A 1 84 ? -1.895 -16.266 -2.646 1 98.94 84 ALA A O 1
ATOM 621 N N . ALA A 1 85 ? -0.456 -17.969 -2.412 1 98.81 85 ALA A N 1
ATOM 622 C CA . ALA A 1 85 ? 0.611 -17.031 -2.049 1 98.81 85 ALA A CA 1
ATOM 623 C C . ALA A 1 85 ? 1.871 -17.297 -2.867 1 98.81 85 ALA A C 1
ATOM 625 O O . ALA A 1 85 ? 2.156 -18.438 -3.229 1 98.81 85 ALA A O 1
ATOM 626 N N . ASP A 1 86 ? 2.549 -16.25 -3.232 1 98.25 86 ASP A N 1
ATOM 627 C CA . ASP A 1 86 ? 3.963 -16.359 -3.574 1 98.25 86 ASP A CA 1
ATOM 628 C C . ASP A 1 86 ? 4.809 -16.641 -2.332 1 98.25 86 ASP A C 1
ATOM 630 O O . ASP A 1 86 ? 5.008 -15.758 -1.499 1 98.25 86 ASP A O 1
ATOM 634 N N . LEU A 1 87 ? 5.332 -17.859 -2.209 1 98.25 87 LEU A N 1
ATOM 635 C CA . LEU A 1 87 ? 6.066 -18.266 -1.016 1 98.25 87 LEU A CA 1
ATOM 636 C C . LEU A 1 87 ? 7.562 -18.312 -1.29 1 98.25 87 LEU A C 1
ATOM 638 O O . LEU A 1 87 ? 8.305 -19.016 -0.604 1 98.25 87 LEU A O 1
ATOM 642 N N . GLU A 1 88 ? 7.934 -17.656 -2.342 1 97.19 88 GLU A N 1
ATOM 643 C CA . GLU A 1 88 ? 9.336 -17.531 -2.729 1 97.19 88 GLU A CA 1
ATOM 644 C C . GLU A 1 88 ? 10.047 -18.875 -2.693 1 97.19 88 GLU A C 1
ATOM 646 O O . GLU A 1 88 ? 9.562 -19.859 -3.268 1 97.19 88 GLU A O 1
ATOM 651 N N . ASN A 1 89 ? 11.18 -18.969 -2.152 1 97.06 89 ASN A N 1
ATOM 652 C CA . ASN A 1 89 ? 11.898 -20.234 -2.145 1 97.06 89 ASN A CA 1
ATOM 653 C C . ASN A 1 89 ? 11.523 -21.094 -0.935 1 97.06 89 ASN A C 1
ATOM 655 O O . ASN A 1 89 ? 12.25 -22.016 -0.582 1 97.06 89 ASN A O 1
ATOM 659 N N . GLY A 1 90 ? 10.43 -20.734 -0.28 1 97.81 90 GLY A N 1
ATOM 660 C CA . GLY A 1 90 ? 10.031 -21.422 0.934 1 97.81 90 GLY A CA 1
ATOM 661 C C . GLY A 1 90 ? 10.719 -20.891 2.18 1 97.81 90 GLY A C 1
ATOM 662 O O . GLY A 1 90 ? 10.625 -21.5 3.25 1 97.81 90 GLY A O 1
ATOM 663 N N . TYR A 1 91 ? 11.523 -19.844 2.051 1 97.31 91 TYR A N 1
ATOM 664 C CA . TYR A 1 91 ? 12.172 -19.109 3.125 1 97.31 91 TYR A CA 1
ATOM 665 C C . TYR A 1 91 ? 13.18 -19.984 3.859 1 97.31 91 TYR A C 1
ATOM 667 O O . TYR A 1 91 ? 13.242 -19.969 5.094 1 97.31 91 TYR A O 1
ATOM 675 N N . GLY A 1 92 ? 13.836 -20.734 3.094 1 96.5 92 GLY A N 1
ATOM 676 C CA . GLY A 1 92 ? 14.914 -21.578 3.564 1 96.5 92 GLY A CA 1
ATOM 677 C C . GLY A 1 92 ? 15.477 -22.484 2.484 1 96.5 92 GLY A C 1
ATOM 678 O O . GLY A 1 92 ? 14.844 -22.703 1.448 1 96.5 92 GLY A O 1
ATOM 679 N N . ASP A 1 93 ? 16.625 -23.141 2.752 1 97 93 ASP A N 1
ATOM 680 C CA . ASP A 1 93 ? 17.312 -23.953 1.74 1 97 93 ASP A CA 1
ATOM 681 C C . ASP A 1 93 ? 16.891 -25.422 1.827 1 97 93 ASP A C 1
ATOM 683 O O . ASP A 1 93 ? 16.859 -26.125 0.815 1 97 93 ASP A O 1
ATOM 687 N N . ALA A 1 94 ? 16.547 -25.828 2.994 1 98.31 94 ALA A N 1
ATOM 688 C CA . ALA A 1 94 ? 16.281 -27.25 3.197 1 98.31 94 ALA A CA 1
ATOM 689 C C . ALA A 1 94 ? 14.883 -27.625 2.705 1 98.31 94 ALA A C 1
ATOM 691 O O . ALA A 1 94 ? 13.953 -26.812 2.809 1 98.31 94 ALA A O 1
ATOM 692 N N . PRO A 1 95 ? 14.781 -28.828 2.184 1 98.69 95 PRO A N 1
ATOM 693 C CA . PRO A 1 95 ? 13.445 -29.297 1.8 1 98.69 95 PRO A CA 1
ATOM 694 C C . PRO A 1 95 ? 12.414 -29.125 2.912 1 98.69 95 PRO A C 1
ATOM 696 O O . PRO A 1 95 ? 11.273 -28.734 2.646 1 98.69 95 PRO A O 1
ATOM 699 N N . GLN A 1 96 ? 12.852 -29.297 4.141 1 98.62 96 GLN A N 1
ATOM 700 C CA . GLN A 1 96 ? 11.945 -29.203 5.277 1 98.62 96 GLN A CA 1
ATOM 701 C C . GLN A 1 96 ? 11.445 -27.766 5.457 1 98.62 96 GLN A C 1
ATOM 703 O O . GLN A 1 96 ? 10.352 -27.547 5.98 1 98.62 96 GLN A O 1
ATOM 708 N N . ASP A 1 97 ? 12.203 -26.797 5.09 1 98.62 97 ASP A N 1
ATOM 709 C CA . ASP A 1 97 ? 11.75 -25.406 5.141 1 98.62 97 ASP A CA 1
ATOM 710 C C . ASP A 1 97 ? 10.539 -25.188 4.242 1 98.62 97 ASP A C 1
ATOM 712 O O . ASP A 1 97 ? 9.602 -24.469 4.609 1 98.62 97 ASP A O 1
ATOM 716 N N . CYS A 1 98 ? 10.555 -25.797 3.084 1 98.81 98 CYS A N 1
ATOM 717 C CA . CYS A 1 98 ? 9.414 -25.719 2.176 1 98.81 98 CYS A CA 1
ATOM 718 C C . CYS A 1 98 ? 8.18 -26.375 2.781 1 98.81 98 CYS A C 1
ATOM 720 O O . CYS A 1 98 ? 7.086 -25.812 2.721 1 98.81 98 CYS A O 1
ATOM 722 N N . ALA A 1 99 ? 8.406 -27.531 3.322 1 98.88 99 ALA A N 1
ATOM 723 C CA . ALA A 1 99 ? 7.305 -28.25 3.955 1 98.88 99 ALA A CA 1
ATOM 724 C C . ALA A 1 99 ? 6.684 -27.422 5.078 1 98.88 99 ALA A C 1
ATOM 726 O O . ALA A 1 99 ? 5.461 -27.281 5.156 1 98.88 99 ALA A O 1
ATOM 727 N N . THR A 1 100 ? 7.559 -26.891 5.949 1 98.88 100 THR A N 1
ATOM 728 C CA . THR A 1 100 ? 7.102 -26.047 7.051 1 98.88 100 THR A CA 1
ATOM 729 C C . THR A 1 100 ? 6.332 -24.844 6.531 1 98.88 100 THR A C 1
ATOM 731 O O . THR A 1 100 ? 5.277 -24.484 7.066 1 98.88 100 THR A O 1
ATOM 734 N N . THR A 1 101 ? 6.828 -24.203 5.516 1 98.88 101 THR A N 1
ATOM 735 C CA . THR A 1 101 ? 6.184 -23.031 4.93 1 98.88 101 THR A CA 1
ATOM 736 C C . THR A 1 101 ? 4.793 -23.375 4.41 1 98.88 101 THR A C 1
ATOM 738 O O . THR A 1 101 ? 3.842 -22.625 4.613 1 98.88 101 THR A O 1
ATOM 741 N N . ILE A 1 102 ? 4.641 -24.516 3.752 1 98.94 102 ILE A N 1
ATOM 742 C CA . ILE A 1 102 ? 3.348 -24.953 3.23 1 98.94 102 ILE A CA 1
ATOM 743 C C . ILE A 1 102 ? 2.361 -25.141 4.383 1 98.94 102 ILE A C 1
ATOM 745 O O . ILE A 1 102 ? 1.218 -24.688 4.305 1 98.94 102 ILE A O 1
ATOM 749 N N . ARG A 1 103 ? 2.803 -25.766 5.418 1 98.88 103 ARG A N 1
ATOM 750 C CA . ARG A 1 103 ? 1.938 -25.984 6.574 1 98.88 103 ARG A CA 1
ATOM 751 C C . ARG A 1 103 ? 1.499 -24.656 7.188 1 98.88 103 ARG A C 1
ATOM 753 O O . ARG A 1 103 ? 0.315 -24.469 7.469 1 98.88 103 ARG A O 1
ATOM 760 N N . LEU A 1 104 ? 2.451 -23.75 7.395 1 98.94 104 LEU A N 1
ATOM 761 C CA . LEU A 1 104 ? 2.152 -22.453 7.98 1 98.94 104 LEU A CA 1
ATOM 762 C C . LEU A 1 104 ? 1.264 -21.625 7.055 1 98.94 104 LEU A C 1
ATOM 764 O O . LEU A 1 104 ? 0.423 -20.859 7.516 1 98.94 104 LEU A O 1
ATOM 768 N N . ALA A 1 105 ? 1.48 -21.781 5.734 1 98.94 105 ALA A N 1
ATOM 769 C CA . ALA A 1 105 ? 0.624 -21.109 4.758 1 98.94 105 ALA A CA 1
ATOM 770 C C . ALA A 1 105 ? -0.825 -21.578 4.895 1 98.94 105 ALA A C 1
ATOM 772 O O . ALA A 1 105 ? -1.746 -20.75 4.887 1 98.94 105 ALA A O 1
ATOM 773 N N . ALA A 1 106 ? -1.028 -22.859 4.988 1 98.94 106 ALA A N 1
ATOM 774 C CA . ALA A 1 106 ? -2.365 -23.391 5.207 1 98.94 106 ALA A CA 1
ATOM 775 C C . ALA A 1 106 ? -2.982 -22.844 6.488 1 98.94 106 ALA A C 1
ATOM 777 O O . ALA A 1 106 ? -4.164 -22.5 6.516 1 98.94 106 ALA A O 1
ATOM 778 N N . GLU A 1 107 ? -2.205 -22.766 7.547 1 98.81 107 GLU A N 1
ATOM 779 C CA . GLU A 1 107 ? -2.672 -22.219 8.82 1 98.81 107 GLU A CA 1
ATOM 780 C C . GLU A 1 107 ? -3.094 -20.766 8.672 1 98.81 107 GLU A C 1
ATOM 782 O O . GLU A 1 107 ? -3.986 -20.297 9.383 1 98.81 107 GLU A O 1
ATOM 787 N N . ALA A 1 108 ? -2.5 -20.047 7.777 1 98.81 108 ALA A N 1
ATOM 788 C CA . ALA A 1 108 ? -2.795 -18.641 7.543 1 98.81 108 ALA A CA 1
ATOM 789 C C . ALA A 1 108 ? -4.082 -18.469 6.742 1 98.81 108 ALA A C 1
ATOM 791 O O . ALA A 1 108 ? -4.523 -17.344 6.492 1 98.81 108 ALA A O 1
ATOM 792 N N . GLY A 1 109 ? -4.68 -19.531 6.27 1 98.81 109 GLY A N 1
ATOM 793 C CA . GLY A 1 109 ? -5.941 -19.5 5.551 1 98.81 109 GLY A CA 1
ATOM 794 C C . GLY A 1 109 ? -5.773 -19.625 4.047 1 98.81 109 GLY A C 1
ATOM 795 O O . GLY A 1 109 ? -6.758 -19.594 3.305 1 98.81 109 GLY A O 1
ATOM 796 N N . LEU A 1 110 ? -4.582 -19.797 3.592 1 98.94 110 LEU A N 1
ATOM 797 C CA . LEU A 1 110 ? -4.289 -19.938 2.168 1 98.94 110 LEU A CA 1
ATOM 798 C C . LEU A 1 110 ? -4.73 -21.297 1.647 1 98.94 110 LEU A C 1
ATOM 800 O O . LEU A 1 110 ? -4.781 -22.266 2.404 1 98.94 110 LEU A O 1
ATOM 804 N N . VAL A 1 111 ? -5.016 -21.344 0.329 1 98.94 111 VAL A N 1
ATOM 805 C CA . VAL A 1 111 ? -5.477 -22.594 -0.25 1 98.94 111 VAL A CA 1
ATOM 806 C C . VAL A 1 111 ? -4.539 -23.031 -1.377 1 98.94 111 VAL A C 1
ATOM 808 O O . VAL A 1 111 ? -4.801 -24.016 -2.074 1 98.94 111 VAL A O 1
ATOM 811 N N . GLY A 1 112 ? -3.486 -22.312 -1.586 1 98.88 112 GLY A N 1
ATOM 812 C CA . GLY A 1 112 ? -2.428 -22.594 -2.541 1 98.88 112 GLY A CA 1
ATOM 813 C C . GLY A 1 112 ? -1.19 -21.734 -2.334 1 98.88 112 GLY A C 1
ATOM 814 O O . GLY A 1 112 ? -1.195 -20.828 -1.513 1 98.88 112 GLY A O 1
ATOM 815 N N . GLY A 1 113 ? -0.144 -22.062 -3.027 1 98.81 113 GLY A N 1
ATOM 816 C CA . GLY A 1 113 ? 1.107 -21.328 -2.961 1 98.81 113 GLY A CA 1
ATOM 817 C C . GLY A 1 113 ? 2.139 -21.812 -3.963 1 98.81 113 GLY A C 1
ATOM 818 O O . GLY A 1 113 ? 1.992 -22.891 -4.539 1 98.81 113 GLY A O 1
ATOM 819 N N . SER A 1 114 ? 3.092 -20.984 -4.199 1 98.75 114 SER A N 1
ATOM 820 C CA . SER A 1 114 ? 4.16 -21.344 -5.125 1 98.75 114 SER A CA 1
ATOM 821 C C . SER A 1 114 ? 5.5 -21.469 -4.41 1 98.75 114 SER A C 1
ATOM 823 O O . SER A 1 114 ? 5.762 -20.734 -3.449 1 98.75 114 SER A O 1
ATOM 825 N N . ILE A 1 115 ? 6.332 -22.391 -4.84 1 98.62 115 ILE A N 1
ATOM 826 C CA . ILE A 1 115 ? 7.707 -22.578 -4.391 1 98.62 115 ILE A CA 1
ATOM 827 C C . ILE A 1 115 ? 8.664 -22.406 -5.574 1 98.62 115 ILE A C 1
ATOM 829 O O . ILE A 1 115 ? 8.508 -23.062 -6.602 1 98.62 115 ILE A O 1
ATOM 833 N N . GLU A 1 116 ? 9.547 -21.547 -5.418 1 97.94 116 GLU A N 1
ATOM 834 C CA . GLU A 1 116 ? 10.492 -21.281 -6.5 1 97.94 116 GLU A CA 1
ATOM 835 C C . GLU A 1 116 ? 11.781 -22.078 -6.316 1 97.94 116 GLU A C 1
ATOM 837 O O . GLU A 1 116 ? 12.086 -22.531 -5.211 1 97.94 116 GLU A O 1
ATOM 842 N N . ASP A 1 117 ? 12.523 -22.188 -7.367 1 98.38 117 ASP A N 1
ATOM 843 C CA . ASP A 1 117 ? 13.82 -22.859 -7.285 1 98.38 117 ASP A CA 1
ATOM 844 C C . ASP A 1 117 ? 14.961 -21.859 -7.402 1 98.38 117 ASP A C 1
ATOM 846 O O . ASP A 1 117 ? 16.078 -22.234 -7.797 1 98.38 117 ASP A O 1
ATOM 850 N N . ALA A 1 118 ? 14.664 -20.609 -7.141 1 96.56 118 ALA A N 1
ATOM 851 C CA . ALA A 1 118 ? 15.703 -19.594 -6.977 1 96.56 118 ALA A CA 1
ATOM 852 C C . ALA A 1 118 ? 16.25 -19.594 -5.555 1 96.56 118 ALA A C 1
ATOM 854 O O . ALA A 1 118 ? 15.5 -19.75 -4.59 1 96.56 118 ALA A O 1
ATOM 855 N N . SER A 1 119 ? 17.516 -19.375 -5.383 1 93.88 119 SER A N 1
ATOM 856 C CA . SER A 1 119 ? 18.188 -19.531 -4.094 1 93.88 119 SER A CA 1
ATOM 857 C C . SER A 1 119 ? 18.234 -18.219 -3.328 1 93.88 119 SER A C 1
ATOM 859 O O . SER A 1 119 ? 18.469 -18.219 -2.117 1 93.88 119 SER A O 1
ATOM 861 N N . GLY A 1 120 ? 18.172 -17.094 -4.02 1 89.06 120 GLY A N 1
ATOM 862 C CA . GLY A 1 120 ? 18.344 -15.781 -3.406 1 89.06 120 GLY A CA 1
ATOM 863 C C . GLY A 1 120 ? 19.797 -15.344 -3.324 1 89.06 120 GLY A C 1
ATOM 864 O O . GLY A 1 120 ? 20.078 -14.227 -2.885 1 89.06 120 GLY A O 1
ATOM 865 N N . ARG A 1 121 ? 20.703 -16.188 -3.762 1 89.94 121 ARG A N 1
ATOM 866 C CA . ARG A 1 121 ? 22.141 -15.867 -3.766 1 89.94 121 ARG A CA 1
ATOM 867 C C . ARG A 1 121 ? 22.594 -15.461 -5.16 1 89.94 121 ARG A C 1
ATOM 869 O O . ARG A 1 121 ? 22.438 -16.219 -6.117 1 89.94 121 ARG A O 1
ATOM 876 N N . ALA A 1 122 ? 23.188 -14.328 -5.277 1 85.19 122 ALA A N 1
ATOM 877 C CA . ALA A 1 122 ? 23.594 -13.758 -6.562 1 85.19 122 ALA A CA 1
ATOM 878 C C . ALA A 1 122 ? 24.562 -14.688 -7.289 1 85.19 122 ALA A C 1
ATOM 880 O O . ALA A 1 122 ? 24.5 -14.828 -8.516 1 85.19 122 ALA A O 1
ATOM 881 N N . GLY A 1 123 ? 25.438 -15.273 -6.551 1 89.19 123 GLY A N 1
ATOM 882 C CA . GLY A 1 123 ? 26.469 -16.109 -7.16 1 89.19 123 GLY A CA 1
ATOM 883 C C . GLY A 1 123 ? 25.953 -17.453 -7.629 1 89.19 123 GLY A C 1
ATOM 884 O O . GLY A 1 123 ? 26.578 -18.109 -8.453 1 89.19 123 GLY A O 1
ATOM 885 N N . GLN A 1 124 ? 24.844 -17.859 -7.16 1 92.38 124 GLN A N 1
ATOM 886 C CA . GLN A 1 124 ? 24.156 -19.094 -7.52 1 92.38 124 GLN A CA 1
ATOM 887 C C . GLN A 1 124 ? 22.641 -18.922 -7.449 1 92.38 124 GLN A C 1
ATOM 889 O O . GLN A 1 124 ? 21.984 -19.484 -6.57 1 92.38 124 GLN A O 1
ATOM 894 N N . PRO A 1 125 ? 22.156 -18.328 -8.391 1 94.44 125 PRO A N 1
ATOM 895 C CA . PRO A 1 125 ? 20.781 -17.828 -8.281 1 94.44 125 PRO A CA 1
ATOM 896 C C . PRO A 1 125 ? 19.734 -18.953 -8.367 1 94.44 125 PRO A C 1
ATOM 898 O O . PRO A 1 125 ? 18.594 -18.781 -7.938 1 94.44 125 PRO A O 1
ATOM 901 N N . ILE A 1 126 ? 20.156 -20.141 -8.93 1 97.56 126 ILE A N 1
ATOM 902 C CA . ILE A 1 126 ? 19.234 -21.266 -9.094 1 97.56 126 ILE A CA 1
ATOM 903 C C . ILE A 1 126 ? 19.781 -22.484 -8.344 1 97.56 126 ILE A C 1
ATOM 905 O O . ILE A 1 126 ? 20.953 -22.812 -8.453 1 97.56 126 ILE A O 1
ATOM 909 N N . TYR A 1 127 ? 18.938 -23.109 -7.574 1 98.12 127 TYR A N 1
ATOM 910 C CA . TYR A 1 127 ? 19.375 -24.328 -6.895 1 98.12 127 TYR A CA 1
ATOM 911 C C . TYR A 1 127 ? 19.812 -25.391 -7.902 1 98.12 127 TYR A C 1
ATOM 913 O O . TYR A 1 127 ? 19.297 -25.453 -9.016 1 98.12 127 TYR A O 1
ATOM 921 N N . GLU A 1 128 ? 20.719 -26.203 -7.457 1 97.94 128 GLU A N 1
ATOM 922 C CA . GLU A 1 128 ? 21 -27.406 -8.227 1 97.94 128 GLU A CA 1
ATOM 923 C C . GLU A 1 128 ? 19.75 -28.25 -8.414 1 97.94 128 GLU A C 1
ATOM 925 O O . GLU A 1 128 ? 18.875 -28.266 -7.547 1 97.94 128 GLU A O 1
ATOM 930 N N . PHE A 1 129 ? 19.734 -28.969 -9.555 1 98.44 129 PHE A N 1
ATOM 931 C CA . PHE A 1 129 ? 18.547 -29.703 -9.969 1 98.44 129 PHE A CA 1
ATOM 932 C C . PHE A 1 129 ? 18.047 -30.609 -8.859 1 98.44 129 PHE A C 1
ATOM 934 O O . PHE A 1 129 ? 16.875 -30.578 -8.492 1 98.44 129 PHE A O 1
ATOM 941 N N . SER A 1 130 ? 18.906 -31.391 -8.312 1 98.69 130 SER A N 1
ATOM 942 C CA . SER A 1 130 ? 18.516 -32.375 -7.309 1 98.69 130 SER A CA 1
ATOM 943 C C . SER A 1 130 ? 17.984 -31.688 -6.055 1 98.69 130 SER A C 1
ATOM 945 O O . SER A 1 130 ? 16.984 -32.125 -5.473 1 98.69 130 SER A O 1
ATOM 947 N N . ALA A 1 131 ? 18.625 -30.625 -5.637 1 98.5 131 ALA A N 1
ATOM 948 C CA . ALA A 1 131 ? 18.188 -29.875 -4.469 1 98.5 131 ALA A CA 1
ATOM 949 C C . ALA A 1 131 ? 16.812 -29.234 -4.711 1 98.5 131 ALA A C 1
ATOM 951 O O . ALA A 1 131 ? 15.938 -29.281 -3.842 1 98.5 131 ALA A O 1
ATOM 952 N N . ALA A 1 132 ? 16.672 -28.641 -5.844 1 98.75 132 ALA A N 1
ATOM 953 C CA . ALA A 1 132 ? 15.398 -28.031 -6.203 1 98.75 132 ALA A CA 1
ATOM 954 C C . ALA A 1 132 ? 14.273 -29.062 -6.184 1 98.75 132 ALA A C 1
ATOM 956 O O . ALA A 1 132 ? 13.195 -28.812 -5.648 1 98.75 132 ALA A O 1
ATOM 957 N N . LEU A 1 133 ? 14.547 -30.203 -6.77 1 98.88 133 LEU A N 1
ATOM 958 C CA . LEU A 1 133 ? 13.547 -31.266 -6.848 1 98.88 133 LEU A CA 1
ATOM 959 C C . LEU A 1 133 ? 13.164 -31.75 -5.457 1 98.88 133 LEU A C 1
ATOM 961 O O . LEU A 1 133 ? 11.984 -31.984 -5.176 1 98.88 133 LEU A O 1
ATOM 965 N N . GLU A 1 134 ? 14.117 -31.922 -4.59 1 98.88 134 GLU A N 1
ATOM 966 C CA . GLU A 1 134 ? 13.852 -32.375 -3.225 1 98.88 134 GLU A CA 1
ATOM 967 C C . GLU A 1 134 ? 12.984 -31.359 -2.477 1 98.88 134 GLU A C 1
ATOM 969 O O . GLU A 1 134 ? 12.109 -31.734 -1.702 1 98.88 134 GLU A O 1
ATOM 974 N N . ARG A 1 135 ? 13.266 -30.125 -2.67 1 98.88 135 ARG A N 1
ATOM 975 C CA . ARG A 1 135 ? 12.5 -29.062 -2.041 1 98.88 135 ARG A CA 1
ATOM 976 C C . ARG A 1 135 ? 11.055 -29.062 -2.521 1 98.88 135 ARG A C 1
ATOM 978 O O . ARG A 1 135 ? 10.125 -28.969 -1.712 1 98.88 135 ARG A O 1
ATOM 985 N N . VAL A 1 136 ? 10.812 -29.203 -3.809 1 98.94 136 VAL A N 1
ATOM 986 C CA . VAL A 1 136 ? 9.469 -29.266 -4.375 1 98.94 136 VAL A CA 1
ATOM 987 C C . VAL A 1 136 ? 8.75 -30.516 -3.861 1 98.94 136 VAL A C 1
ATOM 989 O O . VAL A 1 136 ? 7.582 -30.453 -3.471 1 98.94 136 VAL A O 1
ATOM 992 N N . ALA A 1 137 ? 9.484 -31.609 -3.869 1 98.94 137 ALA A N 1
ATOM 993 C CA . ALA A 1 137 ? 8.898 -32.875 -3.398 1 98.94 137 ALA A CA 1
ATOM 994 C C . ALA A 1 137 ? 8.43 -32.75 -1.95 1 98.94 137 ALA A C 1
ATOM 996 O O . ALA A 1 137 ? 7.355 -33.219 -1.594 1 98.94 137 ALA A O 1
ATOM 997 N N . ALA A 1 138 ? 9.25 -32.094 -1.111 1 98.94 138 ALA A N 1
ATOM 998 C CA . ALA A 1 138 ? 8.883 -31.891 0.285 1 98.94 138 ALA A CA 1
ATOM 999 C C . ALA A 1 138 ? 7.641 -31.016 0.395 1 98.94 138 ALA A C 1
ATOM 1001 O O . ALA A 1 138 ? 6.773 -31.266 1.236 1 98.94 138 ALA A O 1
ATOM 1002 N N . ALA A 1 139 ? 7.562 -30.016 -0.382 1 98.94 139 ALA A N 1
ATOM 1003 C CA . ALA A 1 139 ? 6.391 -29.141 -0.414 1 98.94 139 ALA A CA 1
ATOM 1004 C C . ALA A 1 139 ? 5.145 -29.922 -0.836 1 98.94 139 ALA A C 1
ATOM 1006 O O . ALA A 1 139 ? 4.07 -29.734 -0.26 1 98.94 139 ALA A O 1
ATOM 1007 N N . VAL A 1 140 ? 5.285 -30.766 -1.825 1 98.94 140 VAL A N 1
ATOM 1008 C CA . VAL A 1 140 ? 4.184 -31.594 -2.322 1 98.94 140 VAL A CA 1
ATOM 1009 C C . VAL A 1 140 ? 3.674 -32.5 -1.21 1 98.94 140 VAL A C 1
ATOM 1011 O O . VAL A 1 140 ? 2.467 -32.594 -0.976 1 98.94 140 VAL A O 1
ATOM 1014 N N . GLU A 1 141 ? 4.598 -33.125 -0.6 1 98.88 141 GLU A N 1
ATOM 1015 C CA . GLU A 1 141 ? 4.219 -34.031 0.488 1 98.88 141 GLU A CA 1
ATOM 1016 C C . GLU A 1 141 ? 3.453 -33.281 1.576 1 98.88 141 GLU A C 1
ATOM 1018 O O . GLU A 1 141 ? 2.447 -33.781 2.086 1 98.88 141 GLU A O 1
ATOM 1023 N N . ALA A 1 142 ? 3.967 -32.125 1.976 1 98.94 142 ALA A N 1
ATOM 1024 C CA . ALA A 1 142 ? 3.291 -31.297 2.98 1 98.94 142 ALA A CA 1
ATOM 1025 C C . ALA A 1 142 ? 1.891 -30.906 2.52 1 98.94 142 ALA A C 1
ATOM 1027 O O . ALA A 1 142 ? 0.933 -30.969 3.295 1 98.94 142 ALA A O 1
ATOM 1028 N N . ALA A 1 143 ? 1.74 -30.516 1.3 1 98.94 143 ALA A N 1
ATOM 1029 C CA . ALA A 1 143 ? 0.451 -30.109 0.746 1 98.94 143 ALA A CA 1
ATOM 1030 C C . ALA A 1 143 ? -0.542 -31.266 0.77 1 98.94 143 ALA A C 1
ATOM 1032 O O . ALA A 1 143 ? -1.708 -31.078 1.13 1 98.94 143 ALA A O 1
ATOM 1033 N N . ARG A 1 144 ? -0.053 -32.469 0.4 1 98.69 144 ARG A N 1
ATOM 1034 C CA . ARG A 1 144 ? -0.905 -33.656 0.307 1 98.69 144 ARG A CA 1
ATOM 1035 C C . ARG A 1 144 ? -1.345 -34.125 1.689 1 98.69 144 ARG A C 1
ATOM 1037 O O . ARG A 1 144 ? -2.369 -34.781 1.826 1 98.69 144 ARG A O 1
ATOM 1044 N N . ALA A 1 145 ? -0.617 -33.719 2.65 1 98.69 145 ALA A N 1
ATOM 1045 C CA . ALA A 1 145 ? -0.922 -34.125 4.016 1 98.69 145 ALA A CA 1
ATOM 1046 C C . ALA A 1 145 ? -1.977 -33.219 4.645 1 98.69 145 ALA A C 1
ATOM 1048 O O . ALA A 1 145 ? -2.502 -33.531 5.719 1 98.69 145 ALA A O 1
ATOM 1049 N N . LEU A 1 146 ? -2.348 -32.156 4.055 1 98.75 146 LEU A N 1
ATOM 1050 C CA . LEU A 1 146 ? -3.33 -31.203 4.582 1 98.75 146 LEU A CA 1
ATOM 1051 C C . LEU A 1 146 ? -4.742 -31.766 4.445 1 98.75 146 LEU A C 1
ATOM 1053 O O . LEU A 1 146 ? -5 -32.625 3.59 1 98.75 146 LEU A O 1
ATOM 1057 N N . PRO A 1 147 ? -5.648 -31.297 5.211 1 98.25 147 PRO A N 1
ATOM 1058 C CA . PRO A 1 147 ? -7.008 -31.844 5.199 1 98.25 147 PRO A CA 1
ATOM 1059 C C . PRO A 1 147 ? -7.863 -31.266 4.07 1 98.25 147 PRO A C 1
ATOM 1061 O O . PRO A 1 147 ? -9.086 -31.438 4.074 1 98.25 147 PRO A O 1
ATOM 1064 N N . PHE A 1 148 ? -7.391 -30.516 3.203 1 98.69 148 PHE A N 1
ATOM 1065 C CA . PHE A 1 148 ? -8.023 -29.969 2.006 1 98.69 148 PHE A CA 1
ATOM 1066 C C . PHE A 1 148 ? -7.023 -29.891 0.856 1 98.69 148 PHE A C 1
ATOM 1068 O O . PHE A 1 148 ? -5.809 -29.938 1.077 1 98.69 148 PHE A O 1
ATOM 1075 N N . PRO A 1 149 ? -7.492 -29.875 -0.414 1 98.62 149 PRO A N 1
ATOM 1076 C CA . PRO A 1 149 ? -6.559 -29.828 -1.541 1 98.62 149 PRO A CA 1
ATOM 1077 C C . PRO A 1 149 ? -5.852 -28.469 -1.649 1 98.62 149 PRO A C 1
ATOM 1079 O O . PRO A 1 149 ? -6.438 -27.5 -2.131 1 98.62 149 PRO A O 1
ATOM 1082 N N . PHE A 1 150 ? -4.695 -28.406 -1.179 1 98.88 150 PHE A N 1
ATOM 1083 C CA . PHE A 1 150 ? -3.826 -27.25 -1.331 1 98.88 150 PHE A CA 1
ATOM 1084 C C . PHE A 1 150 ? -3.129 -27.266 -2.686 1 98.88 150 PHE A C 1
ATOM 1086 O O . PHE A 1 150 ? -2.326 -28.156 -2.963 1 98.88 150 PHE A O 1
ATOM 1093 N N . THR A 1 151 ? -3.406 -26.281 -3.549 1 98.94 151 THR A N 1
ATOM 1094 C CA . THR A 1 151 ? -2.848 -26.234 -4.895 1 98.94 151 THR A CA 1
ATOM 1095 C C . THR A 1 151 ? -1.413 -25.719 -4.867 1 98.94 151 THR A C 1
ATOM 1097 O O . THR A 1 151 ? -1.178 -24.547 -4.562 1 98.94 151 THR A O 1
ATOM 1100 N N . LEU A 1 152 ? -0.488 -26.562 -5.199 1 98.94 152 LEU A N 1
ATOM 1101 C CA . LEU A 1 152 ? 0.926 -26.203 -5.148 1 98.94 152 LEU A CA 1
ATOM 1102 C C . LEU A 1 152 ? 1.465 -25.922 -6.547 1 98.94 152 LEU A C 1
ATOM 1104 O O . LEU A 1 152 ? 1.35 -26.766 -7.441 1 98.94 152 LEU A O 1
ATOM 1108 N N . CYS A 1 153 ? 2.004 -24.766 -6.707 1 98.94 153 CYS A N 1
ATOM 1109 C CA . CYS A 1 153 ? 2.682 -24.359 -7.934 1 98.94 153 CYS A CA 1
ATOM 1110 C C . CYS A 1 153 ? 4.195 -24.438 -7.77 1 98.94 153 CYS A C 1
ATOM 1112 O O . CYS A 1 153 ? 4.75 -23.906 -6.809 1 98.94 153 CYS A O 1
ATOM 1114 N N . ALA A 1 154 ? 4.863 -25.125 -8.602 1 98.94 154 ALA A N 1
ATOM 1115 C CA . ALA A 1 154 ? 6.32 -25.188 -8.602 1 98.94 154 ALA A CA 1
ATOM 1116 C C . ALA A 1 154 ? 6.906 -24.344 -9.727 1 98.94 154 ALA A C 1
ATOM 1118 O O . ALA A 1 154 ? 6.457 -24.422 -10.867 1 98.94 154 ALA A O 1
ATOM 1119 N N . ARG A 1 155 ? 7.887 -23.562 -9.391 1 98.81 155 ARG A N 1
ATOM 1120 C CA . ARG A 1 155 ? 8.43 -22.594 -10.336 1 98.81 155 ARG A CA 1
ATOM 1121 C C . ARG A 1 155 ? 9.852 -22.969 -10.742 1 98.81 155 ARG A C 1
ATOM 1123 O O . ARG A 1 155 ? 10.664 -23.328 -9.898 1 98.81 155 ARG A O 1
ATOM 1130 N N . ALA A 1 156 ? 10.102 -22.891 -11.984 1 98.75 156 ALA A N 1
ATOM 1131 C CA . ALA A 1 156 ? 11.461 -22.906 -12.531 1 98.75 156 ALA A CA 1
ATOM 1132 C C . ALA A 1 156 ? 11.906 -21.5 -12.93 1 98.75 156 ALA A C 1
ATOM 1134 O O . ALA A 1 156 ? 11.438 -20.953 -13.922 1 98.75 156 ALA A O 1
ATOM 1135 N N . GLU A 1 157 ? 12.898 -20.969 -12.266 1 97.62 157 GLU A N 1
ATOM 1136 C CA . GLU A 1 157 ? 13.164 -19.531 -12.234 1 97.62 157 GLU A CA 1
ATOM 1137 C C . GLU A 1 157 ? 14.258 -19.156 -13.227 1 97.62 157 GLU A C 1
ATOM 1139 O O . GLU A 1 157 ? 14.703 -18.016 -13.266 1 97.62 157 GLU A O 1
ATOM 1144 N N . ASN A 1 158 ? 14.695 -20.047 -14.078 1 97.5 158 ASN A N 1
ATOM 1145 C CA . ASN A 1 158 ? 15.836 -19.859 -14.977 1 97.5 158 ASN A CA 1
ATOM 1146 C C . ASN A 1 158 ? 15.742 -18.516 -15.711 1 97.5 158 ASN A C 1
ATOM 1148 O O . ASN A 1 158 ? 16.625 -17.672 -15.586 1 97.5 158 ASN A O 1
ATOM 1152 N N . PHE A 1 159 ? 14.68 -18.266 -16.375 1 95.38 159 PHE A N 1
ATOM 1153 C CA . PHE A 1 159 ? 14.586 -17.125 -17.281 1 95.38 159 PHE A CA 1
ATOM 1154 C C . PHE A 1 159 ? 14.547 -15.812 -16.5 1 95.38 159 PHE A C 1
ATOM 1156 O O . PHE A 1 159 ? 15.109 -14.805 -16.953 1 95.38 159 PHE A O 1
ATOM 1163 N N . LEU A 1 160 ? 13.961 -15.797 -15.352 1 92.69 160 LEU A N 1
ATOM 1164 C CA . LEU A 1 160 ? 13.883 -14.586 -14.539 1 92.69 160 LEU A CA 1
ATOM 1165 C C . LEU A 1 160 ? 15.258 -14.211 -13.992 1 92.69 160 LEU A C 1
ATOM 1167 O O . LEU A 1 160 ? 15.492 -13.055 -13.641 1 92.69 160 LEU A O 1
ATOM 1171 N N . HIS A 1 161 ? 16.078 -15.203 -13.914 1 93.69 161 HIS A N 1
ATOM 1172 C CA . HIS A 1 161 ? 17.391 -14.961 -13.344 1 93.69 161 HIS A CA 1
ATOM 1173 C C . HIS A 1 161 ? 18.469 -15 -14.422 1 93.69 161 HIS A C 1
ATOM 1175 O O . HIS A 1 161 ? 19.625 -15.336 -14.148 1 93.69 161 HIS A O 1
ATOM 1181 N N . GLY A 1 162 ? 18.078 -14.805 -15.648 1 91.31 162 GLY A N 1
ATOM 1182 C CA . GLY A 1 162 ? 19.016 -14.562 -16.734 1 91.31 162 GLY A CA 1
ATOM 1183 C C . GLY A 1 162 ? 19.594 -15.836 -17.328 1 91.31 162 GLY A C 1
ATOM 1184 O O . GLY A 1 162 ? 20.547 -15.789 -18.094 1 91.31 162 GLY A O 1
ATOM 1185 N N . ARG A 1 163 ? 19.109 -16.938 -16.906 1 93.94 163 ARG A N 1
ATOM 1186 C CA . ARG A 1 163 ? 19.5 -18.219 -17.484 1 93.94 163 ARG A CA 1
ATOM 1187 C C . ARG A 1 163 ? 18.5 -18.688 -18.547 1 93.94 163 ARG A C 1
ATOM 1189 O O . ARG A 1 163 ? 17.641 -19.516 -18.266 1 93.94 163 ARG A O 1
ATOM 1196 N N . GLU A 1 164 ? 18.766 -18.266 -19.766 1 94.44 164 GLU A N 1
ATOM 1197 C CA . GLU A 1 164 ? 17.828 -18.578 -20.844 1 94.44 164 GLU A CA 1
ATOM 1198 C C . GLU A 1 164 ? 18.094 -19.984 -21.406 1 94.44 164 GLU A C 1
ATOM 1200 O O . GLU A 1 164 ? 18.422 -20.141 -22.578 1 94.44 164 GLU A O 1
ATOM 1205 N N . ASP A 1 165 ? 17.922 -20.953 -20.594 1 97 165 ASP A N 1
ATOM 1206 C CA . ASP A 1 165 ? 18.109 -22.375 -20.906 1 97 165 ASP A CA 1
ATOM 1207 C C . ASP A 1 165 ? 16.766 -23.109 -20.875 1 97 165 ASP A C 1
ATOM 1209 O O . ASP A 1 165 ? 16.375 -23.656 -19.844 1 97 165 ASP A O 1
ATOM 1213 N N . LEU A 1 166 ? 16.156 -23.172 -22.078 1 98.12 166 LEU A N 1
ATOM 1214 C CA . LEU A 1 166 ? 14.828 -23.766 -22.188 1 98.12 166 LEU A CA 1
ATOM 1215 C C . LEU A 1 166 ? 14.867 -25.25 -21.875 1 98.12 166 LEU A C 1
ATOM 1217 O O . LEU A 1 166 ? 13.969 -25.781 -21.219 1 98.12 166 LEU A O 1
ATOM 1221 N N . ASP A 1 167 ? 15.914 -25.906 -22.328 1 98.38 167 ASP A N 1
ATOM 1222 C CA . ASP A 1 167 ? 16.016 -27.344 -22.094 1 98.38 167 ASP A CA 1
ATOM 1223 C C . ASP A 1 167 ? 16.047 -27.656 -20.594 1 98.38 167 ASP A C 1
ATOM 1225 O O . ASP A 1 167 ? 15.344 -28.547 -20.125 1 98.38 167 ASP A O 1
ATOM 1229 N N . ASP A 1 168 ? 16.844 -26.922 -19.906 1 98.56 168 ASP A N 1
ATOM 1230 C CA . ASP A 1 168 ? 16.906 -27.125 -18.453 1 98.56 168 ASP A CA 1
ATOM 1231 C C . ASP A 1 168 ? 15.586 -26.766 -17.797 1 98.56 168 ASP A C 1
ATOM 1233 O O . ASP A 1 168 ? 15.156 -27.422 -16.844 1 98.56 168 ASP A O 1
ATOM 1237 N N . THR A 1 169 ? 14.992 -25.703 -18.25 1 98.75 169 THR A N 1
ATOM 1238 C CA . THR A 1 169 ? 13.695 -25.281 -17.719 1 98.75 169 THR A CA 1
ATOM 1239 C C . THR A 1 169 ? 12.664 -26.391 -17.906 1 98.75 169 THR A C 1
ATOM 1241 O O . THR A 1 169 ? 11.938 -26.734 -16.969 1 98.75 169 THR A O 1
ATOM 1244 N N . LEU A 1 170 ? 12.625 -26.984 -19.094 1 98.81 170 LEU A N 1
ATOM 1245 C CA . LEU A 1 170 ? 11.695 -28.062 -19.375 1 98.81 170 LEU A CA 1
ATOM 1246 C C . LEU A 1 170 ? 12 -29.281 -18.5 1 98.81 170 LEU A C 1
ATOM 1248 O O . LEU A 1 170 ? 11.086 -29.922 -17.969 1 98.81 170 LEU A O 1
ATOM 1252 N N . ARG A 1 171 ? 13.281 -29.609 -18.406 1 98.81 171 ARG A N 1
ATOM 1253 C CA . ARG A 1 171 ? 13.695 -30.734 -17.547 1 98.81 171 ARG A CA 1
ATOM 1254 C C . ARG A 1 171 ? 13.195 -30.547 -16.125 1 98.81 171 ARG A C 1
ATOM 1256 O O . ARG A 1 171 ? 12.625 -31.469 -15.539 1 98.81 171 ARG A O 1
ATOM 1263 N N . ARG A 1 172 ? 13.344 -29.406 -15.562 1 98.88 172 ARG A N 1
ATOM 1264 C CA . ARG A 1 172 ? 12.938 -29.094 -14.195 1 98.88 172 ARG A CA 1
ATOM 1265 C C . ARG A 1 172 ? 11.422 -29.172 -14.047 1 98.88 172 ARG A C 1
ATOM 1267 O O . ARG A 1 172 ? 10.914 -29.828 -13.133 1 98.88 172 ARG A O 1
ATOM 1274 N N . LEU A 1 173 ? 10.727 -28.531 -14.938 1 98.88 173 LEU A N 1
ATOM 1275 C CA . LEU A 1 173 ? 9.266 -28.5 -14.844 1 98.88 173 LEU A CA 1
ATOM 1276 C C . LEU A 1 173 ? 8.68 -29.891 -14.938 1 98.88 173 LEU A C 1
ATOM 1278 O O . LEU A 1 173 ? 7.723 -30.219 -14.234 1 98.88 173 LEU A O 1
ATOM 1282 N N . ARG A 1 174 ? 9.242 -30.75 -15.867 1 98.88 174 ARG A N 1
ATOM 1283 C CA . ARG A 1 174 ? 8.797 -32.125 -15.945 1 98.88 174 ARG A CA 1
ATOM 1284 C C . ARG A 1 174 ? 9 -32.844 -14.625 1 98.88 174 ARG A C 1
ATOM 1286 O O . ARG A 1 174 ? 8.109 -33.562 -14.156 1 98.88 174 ARG A O 1
ATOM 1293 N N . ALA A 1 175 ? 10.164 -32.656 -14.078 1 98.88 175 ALA A N 1
ATOM 1294 C CA . ALA A 1 175 ? 10.484 -33.312 -12.812 1 98.88 175 ALA A CA 1
ATOM 1295 C C . ALA A 1 175 ? 9.562 -32.844 -11.695 1 98.88 175 ALA A C 1
ATOM 1297 O O . ALA A 1 175 ? 9.133 -33.625 -10.852 1 98.88 175 ALA A O 1
ATOM 1298 N N . TYR A 1 176 ? 9.281 -31.531 -11.625 1 98.94 176 TYR A N 1
ATOM 1299 C CA . TYR A 1 176 ? 8.375 -30.969 -10.625 1 98.94 176 TYR A CA 1
ATOM 1300 C C . TYR A 1 176 ? 6.965 -31.516 -10.789 1 98.94 176 TYR A C 1
ATOM 1302 O O . TYR A 1 176 ? 6.289 -31.828 -9.805 1 98.94 176 TYR A O 1
ATOM 1310 N N . ALA A 1 177 ? 6.531 -31.609 -12.055 1 98.81 177 ALA A N 1
ATOM 1311 C CA . ALA A 1 177 ? 5.234 -32.219 -12.352 1 98.81 177 ALA A CA 1
ATOM 1312 C C . ALA A 1 177 ? 5.176 -33.656 -11.852 1 98.81 177 ALA A C 1
ATOM 1314 O O . ALA A 1 177 ? 4.207 -34.062 -11.195 1 98.81 177 ALA A O 1
ATOM 1315 N N . ASP A 1 178 ? 6.219 -34.406 -12.172 1 98.69 178 ASP A N 1
ATOM 1316 C CA . ASP A 1 178 ? 6.297 -35.812 -11.773 1 98.69 178 ASP A CA 1
ATOM 1317 C C . ASP A 1 178 ? 6.312 -35.938 -10.25 1 98.69 178 ASP A C 1
ATOM 1319 O O . ASP A 1 178 ? 5.801 -36.938 -9.711 1 98.69 178 ASP A O 1
ATOM 1323 N N . ALA A 1 179 ? 6.906 -34.938 -9.602 1 98.75 179 ALA A N 1
ATOM 1324 C CA . ALA A 1 179 ? 6.98 -34.938 -8.141 1 98.75 179 ALA A CA 1
ATOM 1325 C C . ALA A 1 179 ? 5.613 -34.656 -7.523 1 98.75 179 ALA A C 1
ATOM 1327 O O . ALA A 1 179 ? 5.414 -34.844 -6.324 1 98.75 179 ALA A O 1
ATOM 1328 N N . GLY A 1 180 ? 4.723 -34.125 -8.297 1 98.69 180 GLY A N 1
ATOM 1329 C CA . GLY A 1 180 ? 3.359 -34 -7.809 1 98.69 180 GLY A CA 1
ATOM 1330 C C . GLY A 1 180 ? 2.877 -32.562 -7.75 1 98.69 180 GLY A C 1
ATOM 1331 O O . GLY A 1 180 ? 1.787 -32.281 -7.242 1 98.69 180 GLY A O 1
ATOM 1332 N N . ALA A 1 181 ? 3.66 -31.578 -8.219 1 98.88 181 ALA A N 1
ATOM 1333 C CA . ALA A 1 181 ? 3.172 -30.203 -8.281 1 98.88 181 ALA A CA 1
ATOM 1334 C C . ALA A 1 181 ? 1.885 -30.109 -9.094 1 98.88 181 ALA A C 1
ATOM 1336 O O . ALA A 1 181 ? 1.737 -30.797 -10.117 1 98.88 181 ALA A O 1
ATOM 1337 N N . ASP A 1 182 ? 0.928 -29.25 -8.672 1 98.81 182 ASP A N 1
ATOM 1338 C CA . ASP A 1 182 ? -0.375 -29.141 -9.32 1 98.81 182 ASP A CA 1
ATOM 1339 C C . ASP A 1 182 ? -0.313 -28.203 -10.516 1 98.81 182 ASP A C 1
ATOM 1341 O O . ASP A 1 182 ? -1.062 -28.359 -11.484 1 98.81 182 ASP A O 1
ATOM 1345 N N . VAL A 1 183 ? 0.422 -27.188 -10.438 1 98.88 183 VAL A N 1
ATOM 1346 C CA . VAL A 1 183 ? 0.617 -26.156 -11.453 1 98.88 183 VAL A CA 1
ATOM 1347 C C . VAL A 1 183 ? 2.109 -25.922 -11.68 1 98.88 183 VAL A C 1
ATOM 1349 O O . VAL A 1 183 ? 2.906 -26 -10.734 1 98.88 183 VAL A O 1
ATOM 1352 N N . LEU A 1 184 ? 2.492 -25.719 -12.898 1 98.94 184 LEU A N 1
ATOM 1353 C CA . LEU A 1 184 ? 3.883 -25.422 -13.227 1 98.94 184 LEU A CA 1
ATOM 1354 C C . LEU A 1 184 ? 4.027 -24 -13.742 1 98.94 184 LEU A C 1
ATOM 1356 O O . LEU A 1 184 ? 3.098 -23.453 -14.344 1 98.94 184 LEU A O 1
ATOM 1360 N N . TYR A 1 185 ? 5.172 -23.375 -13.438 1 98.75 185 TYR A N 1
ATOM 1361 C CA . TYR A 1 185 ? 5.379 -21.953 -13.711 1 98.75 185 TYR A CA 1
ATOM 1362 C C . TYR A 1 185 ? 6.836 -21.672 -14.047 1 98.75 185 TYR A C 1
ATOM 1364 O O . TYR A 1 185 ? 7.73 -21.953 -13.242 1 98.75 185 TYR A O 1
ATOM 1372 N N . ALA A 1 186 ? 7.109 -21.188 -15.188 1 98.31 186 ALA A N 1
ATOM 1373 C CA . ALA A 1 186 ? 8.414 -20.641 -15.57 1 98.31 186 ALA A CA 1
ATOM 1374 C C . ALA A 1 186 ? 8.32 -19.156 -15.906 1 98.31 186 ALA A C 1
ATOM 1376 O O . ALA A 1 186 ? 8.172 -18.781 -17.078 1 98.31 186 ALA A O 1
ATOM 1377 N N . PRO A 1 187 ? 8.445 -18.312 -14.898 1 96.56 187 PRO A N 1
ATOM 1378 C CA . PRO A 1 187 ? 8.328 -16.875 -15.18 1 96.56 187 PRO A CA 1
ATOM 1379 C C . PRO A 1 187 ? 9.445 -16.359 -16.094 1 96.56 187 PRO A C 1
ATOM 1381 O O . PRO A 1 187 ? 10.578 -16.844 -16.016 1 96.56 187 PRO A O 1
ATOM 1384 N N . GLY A 1 188 ? 9.102 -15.398 -16.906 1 94.38 188 GLY A N 1
ATOM 1385 C CA . GLY A 1 188 ? 10.086 -14.773 -17.766 1 94.38 188 GLY A CA 1
ATOM 1386 C C . GLY A 1 188 ? 10.008 -15.234 -19.203 1 94.38 188 GLY A C 1
ATOM 1387 O O . GLY A 1 188 ? 10.664 -14.672 -20.078 1 94.38 188 GLY A O 1
ATOM 1388 N N . LEU A 1 189 ? 9.234 -16.297 -19.422 1 95.25 189 LEU A N 1
ATOM 1389 C CA . LEU A 1 189 ? 8.984 -16.672 -20.812 1 95.25 189 LEU A CA 1
ATOM 1390 C C . LEU A 1 189 ? 8.273 -15.555 -21.562 1 95.25 189 LEU A C 1
ATOM 1392 O O . LEU A 1 189 ? 7.301 -14.984 -21.062 1 95.25 189 LEU A O 1
ATOM 1396 N N . ASN A 1 190 ? 8.773 -15.234 -22.734 1 91.38 190 ASN A N 1
ATOM 1397 C CA . ASN A 1 190 ? 8.156 -14.109 -23.438 1 91.38 190 ASN A CA 1
ATOM 1398 C C . ASN A 1 190 ? 7.926 -14.422 -24.906 1 91.38 190 ASN A C 1
ATOM 1400 O O . ASN A 1 190 ? 7.559 -13.539 -25.688 1 91.38 190 ASN A O 1
ATOM 1404 N N . ARG A 1 191 ? 8.234 -15.68 -25.406 1 95.56 191 ARG A N 1
ATOM 1405 C CA . ARG A 1 191 ? 7.973 -16.109 -26.781 1 95.56 191 ARG A CA 1
ATOM 1406 C C . ARG A 1 191 ? 6.93 -17.219 -26.828 1 95.56 191 ARG A C 1
ATOM 1408 O O . ARG A 1 191 ? 6.926 -18.109 -25.969 1 95.56 191 ARG A O 1
ATOM 1415 N N . ARG A 1 192 ? 6.102 -17.141 -27.781 1 97.12 192 ARG A N 1
ATOM 1416 C CA . ARG A 1 192 ? 5.051 -18.125 -27.984 1 97.12 192 ARG A CA 1
ATOM 1417 C C . ARG A 1 192 ? 5.621 -19.547 -27.984 1 97.12 192 ARG A C 1
ATOM 1419 O O . ARG A 1 192 ? 5.074 -20.438 -27.344 1 97.12 192 ARG A O 1
ATOM 1426 N N . GLU A 1 193 ? 6.668 -19.75 -28.672 1 97.38 193 GLU A N 1
ATOM 1427 C CA . GLU A 1 193 ? 7.262 -21.078 -28.828 1 97.38 193 GLU A CA 1
ATOM 1428 C C . GLU A 1 193 ? 7.715 -21.641 -27.484 1 97.38 193 GLU A C 1
ATOM 1430 O O . GLU A 1 193 ? 7.621 -22.859 -27.25 1 97.38 193 GLU A O 1
ATOM 1435 N N . GLN A 1 194 ? 8.266 -20.766 -26.656 1 97.88 194 GLN A N 1
ATOM 1436 C CA . GLN A 1 194 ? 8.672 -21.203 -25.312 1 97.88 194 GLN A CA 1
ATOM 1437 C C . GLN A 1 194 ? 7.477 -21.688 -24.516 1 97.88 194 GLN A C 1
ATOM 1439 O O . GLN A 1 194 ? 7.547 -22.719 -23.844 1 97.88 194 GLN A O 1
ATOM 1444 N N . ILE A 1 195 ? 6.367 -20.938 -24.578 1 98.31 195 ILE A N 1
ATOM 1445 C CA . ILE A 1 195 ? 5.16 -21.266 -23.828 1 98.31 195 ILE A CA 1
ATOM 1446 C C . ILE A 1 195 ? 4.57 -22.578 -24.328 1 98.31 195 ILE A C 1
ATOM 1448 O O . ILE A 1 195 ? 4.207 -23.453 -23.531 1 98.31 195 ILE A O 1
ATOM 1452 N N . VAL A 1 196 ? 4.547 -22.766 -25.609 1 98.5 196 VAL A N 1
ATOM 1453 C CA . VAL A 1 196 ? 4.031 -24 -26.203 1 98.5 196 VAL A CA 1
ATOM 1454 C C . VAL A 1 196 ? 4.895 -25.188 -25.781 1 98.5 196 VAL A C 1
ATOM 1456 O O . VAL A 1 196 ? 4.375 -26.25 -25.453 1 98.5 196 VAL A O 1
ATOM 1459 N N . ALA A 1 197 ? 6.191 -24.984 -25.828 1 98.62 197 ALA A N 1
ATOM 1460 C CA . ALA A 1 197 ? 7.105 -26.047 -25.422 1 98.62 197 ALA A CA 1
ATOM 1461 C C . ALA A 1 197 ? 6.832 -26.484 -23.984 1 98.62 197 ALA A C 1
ATOM 1463 O O . ALA A 1 197 ? 6.848 -27.672 -23.672 1 98.62 197 ALA A O 1
ATOM 1464 N N . VAL A 1 198 ? 6.605 -25.531 -23.125 1 98.62 198 VAL A N 1
ATOM 1465 C CA . VAL A 1 198 ? 6.332 -25.844 -21.719 1 98.62 198 VAL A CA 1
ATOM 1466 C C . VAL A 1 198 ? 4.996 -26.562 -21.609 1 98.62 198 VAL A C 1
ATOM 1468 O O . VAL A 1 198 ? 4.879 -27.562 -20.891 1 98.62 198 VAL A O 1
ATOM 1471 N N . LEU A 1 199 ? 3.959 -26.094 -22.297 1 98.44 199 LEU A N 1
ATOM 1472 C CA . LEU A 1 199 ? 2.645 -26.734 -22.297 1 98.44 199 LEU A CA 1
ATOM 1473 C C . LEU A 1 199 ? 2.75 -28.203 -22.688 1 98.44 199 LEU A C 1
ATOM 1475 O O . LEU A 1 199 ? 2.205 -29.062 -22 1 98.44 199 LEU A O 1
ATOM 1479 N N . GLU A 1 200 ? 3.482 -28.453 -23.688 1 98.31 200 GLU A N 1
ATOM 1480 C CA . GLU A 1 200 ? 3.637 -29.812 -24.172 1 98.31 200 GLU A CA 1
ATOM 1481 C C . GLU A 1 200 ? 4.426 -30.672 -23.188 1 98.31 200 GLU A C 1
ATOM 1483 O O . GLU A 1 200 ? 4.105 -31.844 -22.984 1 98.31 200 GLU A O 1
ATOM 1488 N N . ALA A 1 201 ? 5.402 -30.094 -22.609 1 98.25 201 ALA A N 1
ATOM 1489 C CA . ALA A 1 201 ? 6.32 -30.828 -21.734 1 98.25 201 ALA A CA 1
ATOM 1490 C C . ALA A 1 201 ? 5.609 -31.312 -20.469 1 98.25 201 ALA A C 1
ATOM 1492 O O . ALA A 1 201 ? 5.949 -32.375 -19.938 1 98.25 201 ALA A O 1
ATOM 1493 N N . VAL A 1 202 ? 4.656 -30.531 -20.031 1 98.19 202 VAL A N 1
ATOM 1494 C CA . VAL A 1 202 ? 4.137 -30.828 -18.703 1 98.19 202 VAL A CA 1
ATOM 1495 C C . VAL A 1 202 ? 2.67 -31.25 -18.797 1 98.19 202 VAL A C 1
ATOM 1497 O O . VAL A 1 202 ? 2.018 -31.5 -17.781 1 98.19 202 VAL A O 1
ATOM 1500 N N . ALA A 1 203 ? 2.174 -31.359 -20.047 1 96.31 203 ALA A N 1
ATOM 1501 C CA . ALA A 1 203 ? 0.786 -31.781 -20.219 1 96.31 203 ALA A CA 1
ATOM 1502 C C . ALA A 1 203 ? 0.501 -33.062 -19.453 1 96.31 203 ALA A C 1
ATOM 1504 O O . ALA A 1 203 ? 1.328 -33.969 -19.438 1 96.31 203 ALA A O 1
ATOM 1505 N N . PRO A 1 204 ? -0.638 -33.219 -18.75 1 96.06 204 PRO A N 1
ATOM 1506 C CA . PRO A 1 204 ? -1.79 -32.312 -18.828 1 96.06 204 PRO A CA 1
ATOM 1507 C C . PRO A 1 204 ? -1.814 -31.297 -17.688 1 96.06 204 PRO A C 1
ATOM 1509 O O . PRO A 1 204 ? -2.852 -30.672 -17.422 1 96.06 204 PRO A O 1
ATOM 1512 N N . LYS A 1 205 ? -0.741 -31.141 -16.938 1 98 205 LYS A N 1
ATOM 1513 C CA . LYS A 1 205 ? -0.71 -30.188 -15.836 1 98 205 LYS A CA 1
ATOM 1514 C C . LYS A 1 205 ? -0.864 -28.75 -16.328 1 98 205 LYS A C 1
ATOM 1516 O O . LYS A 1 205 ? -0.296 -28.391 -17.359 1 98 205 LYS A O 1
ATOM 1521 N N . PRO A 1 206 ? -1.658 -28 -15.609 1 98.31 206 PRO A N 1
ATOM 1522 C CA . PRO A 1 206 ? -1.768 -26.578 -16 1 98.31 206 PRO A CA 1
ATOM 1523 C C . PRO A 1 206 ? -0.463 -25.812 -15.805 1 98.31 206 PRO A C 1
ATOM 1525 O O . PRO A 1 206 ? 0.344 -26.172 -14.938 1 98.31 206 PRO A O 1
ATOM 1528 N N . ILE A 1 207 ? -0.247 -24.781 -16.594 1 98.44 207 ILE A N 1
ATOM 1529 C CA . ILE A 1 207 ? 0.889 -23.891 -16.406 1 98.44 207 ILE A CA 1
ATOM 1530 C C . ILE A 1 207 ? 0.391 -22.469 -16.109 1 98.44 207 ILE A C 1
ATOM 1532 O O . ILE A 1 207 ? -0.716 -22.094 -16.5 1 98.44 207 ILE A O 1
ATOM 1536 N N . ASN A 1 208 ? 1.131 -21.75 -15.312 1 98.69 208 ASN A N 1
ATOM 1537 C CA . ASN A 1 208 ? 0.955 -20.312 -15.125 1 98.69 208 ASN A CA 1
ATOM 1538 C C . ASN A 1 208 ? 1.862 -19.516 -16.047 1 98.69 208 ASN A C 1
ATOM 1540 O O . ASN A 1 208 ? 3.043 -19.828 -16.203 1 98.69 208 ASN A O 1
ATOM 1544 N N . VAL A 1 209 ? 1.349 -18.5 -16.688 1 98.38 209 VAL A N 1
ATOM 1545 C CA . VAL A 1 209 ? 2.135 -17.562 -17.484 1 98.38 209 VAL A CA 1
ATOM 1546 C C . VAL A 1 209 ? 2.057 -16.172 -16.875 1 98.38 209 VAL A C 1
ATOM 1548 O O . VAL A 1 209 ? 0.971 -15.703 -16.531 1 98.38 209 VAL A O 1
ATOM 1551 N N . LEU A 1 210 ? 3.18 -15.562 -16.688 1 97.81 210 LEU A N 1
ATOM 1552 C CA . LEU A 1 210 ? 3.26 -14.188 -16.203 1 97.81 210 LEU A CA 1
ATOM 1553 C C . LEU A 1 210 ? 2.926 -13.203 -17.312 1 97.81 210 LEU A C 1
ATOM 1555 O O . LEU A 1 210 ? 3.602 -13.164 -18.344 1 97.81 210 LEU A O 1
ATOM 1559 N N . VAL A 1 211 ? 1.936 -12.367 -17.109 1 97.31 211 VAL A N 1
ATOM 1560 C CA . VAL A 1 211 ? 1.511 -11.422 -18.141 1 97.31 211 VAL A CA 1
ATOM 1561 C C . VAL A 1 211 ? 1.712 -9.992 -17.641 1 97.31 211 VAL A C 1
ATOM 1563 O O . VAL A 1 211 ? 2.092 -9.773 -16.484 1 97.31 211 VAL A O 1
ATOM 1566 N N . GLY A 1 212 ? 1.546 -8.977 -18.516 1 92.62 212 GLY A N 1
ATOM 1567 C CA . GLY A 1 212 ? 1.649 -7.57 -18.156 1 92.62 212 GLY A CA 1
ATOM 1568 C C . GLY A 1 212 ? 2.934 -6.926 -18.641 1 92.62 212 GLY A C 1
ATOM 1569 O O . GLY A 1 212 ? 3.02 -5.699 -18.75 1 92.62 212 GLY A O 1
ATOM 1570 N N . SER A 1 213 ? 3.951 -7.754 -18.859 1 89.06 213 SER A N 1
ATOM 1571 C CA . SER A 1 213 ? 5.195 -7.234 -19.422 1 89.06 213 SER A CA 1
ATOM 1572 C C . SER A 1 213 ? 5.035 -6.883 -20.906 1 89.06 213 SER A C 1
ATOM 1574 O O . SER A 1 213 ? 4.41 -7.633 -21.656 1 89.06 213 SER A O 1
ATOM 1576 N N . PRO A 1 214 ? 5.672 -5.754 -21.219 1 85.31 214 PRO A N 1
ATOM 1577 C CA . PRO A 1 214 ? 5.617 -5.418 -22.641 1 85.31 214 PRO A CA 1
ATOM 1578 C C . PRO A 1 214 ? 6.387 -6.414 -23.516 1 85.31 214 PRO A C 1
ATOM 1580 O O . PRO A 1 214 ? 6.176 -6.465 -24.734 1 85.31 214 PRO A O 1
ATOM 1583 N N . ARG A 1 215 ? 7.195 -7.273 -22.953 1 87.88 215 ARG A N 1
ATOM 1584 C CA . ARG A 1 215 ? 7.992 -8.234 -23.703 1 87.88 215 ARG A CA 1
ATOM 1585 C C . ARG A 1 215 ? 7.137 -9.414 -24.172 1 87.88 215 ARG A C 1
ATOM 1587 O O . ARG A 1 215 ? 7.508 -10.125 -25.094 1 87.88 215 ARG A O 1
ATOM 1594 N N . LEU A 1 216 ? 6.113 -9.648 -23.406 1 91.88 216 LEU A N 1
ATOM 1595 C CA . LEU A 1 216 ? 5.172 -10.68 -23.828 1 91.88 216 LEU A CA 1
ATOM 1596 C C . LEU A 1 216 ? 4.027 -10.078 -24.641 1 91.88 216 LEU A C 1
ATOM 1598 O O . LEU A 1 216 ? 3.137 -9.438 -24.078 1 91.88 216 LEU A O 1
ATOM 1602 N N . GLU A 1 217 ? 3.963 -10.328 -25.906 1 90.81 217 GLU A N 1
ATOM 1603 C CA . GLU A 1 217 ? 3.045 -9.656 -26.828 1 90.81 217 GLU A CA 1
ATOM 1604 C C . GLU A 1 217 ? 1.758 -10.453 -27 1 90.81 217 GLU A C 1
ATOM 1606 O O . GLU A 1 217 ? 0.8 -9.977 -27.609 1 90.81 217 GLU A O 1
ATOM 1611 N N . LEU A 1 218 ? 1.673 -11.625 -26.422 1 95.94 218 LEU A N 1
ATOM 1612 C CA . LEU A 1 218 ? 0.467 -12.438 -26.547 1 95.94 218 LEU A CA 1
ATOM 1613 C C . LEU A 1 218 ? -0.655 -11.875 -25.672 1 95.94 218 LEU A C 1
ATOM 1615 O O . LEU A 1 218 ? -0.426 -11.492 -24.531 1 95.94 218 LEU A O 1
ATOM 1619 N N . SER A 1 219 ? -1.837 -11.781 -26.281 1 96.62 219 SER A N 1
ATOM 1620 C CA . SER A 1 219 ? -3.023 -11.375 -25.547 1 96.62 219 SER A CA 1
ATOM 1621 C C . SER A 1 219 ? -3.533 -12.5 -24.656 1 96.62 219 SER A C 1
ATOM 1623 O O . SER A 1 219 ? -3.105 -13.648 -24.797 1 96.62 219 SER A O 1
ATOM 1625 N N . LEU A 1 220 ? -4.445 -12.203 -23.75 1 98.06 220 LEU A N 1
ATOM 1626 C CA . LEU A 1 220 ? -5.066 -13.227 -22.906 1 98.06 220 LEU A CA 1
ATOM 1627 C C . LEU A 1 220 ? -5.82 -14.242 -23.766 1 98.06 220 LEU A C 1
ATOM 1629 O O . LEU A 1 220 ? -5.766 -15.445 -23.5 1 98.06 220 LEU A O 1
ATOM 1633 N N . ASP A 1 221 ? -6.457 -13.766 -24.812 1 97.88 221 ASP A N 1
ATOM 1634 C CA . ASP A 1 221 ? -7.195 -14.656 -25.703 1 97.88 221 ASP A CA 1
ATOM 1635 C C . ASP A 1 221 ? -6.254 -15.617 -26.438 1 97.88 221 ASP A C 1
ATOM 1637 O O . ASP A 1 221 ? -6.566 -16.797 -26.594 1 97.88 221 ASP A O 1
ATOM 1641 N N . GLU A 1 222 ? -5.18 -15.117 -26.844 1 97.88 222 GLU A N 1
ATOM 1642 C CA . GLU A 1 222 ? -4.195 -15.961 -27.516 1 97.88 222 GLU A CA 1
ATOM 1643 C C . GLU A 1 222 ? -3.621 -17 -26.562 1 97.88 222 GLU A C 1
ATOM 1645 O O . GLU A 1 222 ? -3.441 -18.172 -26.938 1 97.88 222 GLU A O 1
ATOM 1650 N N . LEU A 1 223 ? -3.312 -16.594 -25.344 1 98.44 223 LEU A N 1
ATOM 1651 C CA . LEU A 1 223 ? -2.793 -17.516 -24.359 1 98.44 223 LEU A CA 1
ATOM 1652 C C . LEU A 1 223 ? -3.809 -18.625 -24.047 1 98.44 223 LEU A C 1
ATOM 1654 O O . LEU A 1 223 ? -3.449 -19.797 -23.938 1 98.44 223 LEU A O 1
ATOM 1658 N N . GLU A 1 224 ? -5.055 -18.203 -23.906 1 98.19 224 GLU A N 1
ATOM 1659 C CA . GLU A 1 224 ? -6.117 -19.172 -23.656 1 98.19 224 GLU A CA 1
ATOM 1660 C C . GLU A 1 224 ? -6.25 -20.156 -24.828 1 98.19 224 GLU A C 1
ATOM 1662 O O . GLU A 1 224 ? -6.426 -21.359 -24.609 1 98.19 224 GLU A O 1
ATOM 1667 N N . ALA A 1 225 ? -6.141 -19.672 -26 1 97.69 225 ALA A N 1
ATOM 1668 C CA . ALA A 1 225 ? -6.238 -20.5 -27.203 1 97.69 225 ALA A CA 1
ATOM 1669 C C . ALA A 1 225 ? -5.094 -21.516 -27.25 1 97.69 225 ALA A C 1
ATOM 1671 O O . ALA A 1 225 ? -5.258 -22.625 -27.766 1 97.69 225 ALA A O 1
ATOM 1672 N N . LEU A 1 226 ? -3.955 -21.125 -26.703 1 97.5 226 LEU A N 1
ATOM 1673 C CA . LEU A 1 226 ? -2.799 -22.016 -26.672 1 97.5 226 LEU A CA 1
ATOM 1674 C C . LEU A 1 226 ? -3.006 -23.125 -25.641 1 97.5 226 LEU A C 1
ATOM 1676 O O . LEU A 1 226 ? -2.287 -24.125 -25.656 1 97.5 226 LEU A O 1
ATOM 1680 N N . GLY A 1 227 ? -3.939 -22.859 -24.75 1 97.38 227 GLY A N 1
ATOM 1681 C CA . GLY A 1 227 ? -4.191 -23.859 -23.719 1 97.38 227 GLY A CA 1
ATOM 1682 C C . GLY A 1 227 ? -3.646 -23.469 -22.359 1 97.38 227 GLY A C 1
ATOM 1683 O O . GLY A 1 227 ? -3.637 -24.281 -21.438 1 97.38 227 GLY A O 1
ATOM 1684 N N . VAL A 1 228 ? -3.18 -22.25 -22.25 1 98.31 228 VAL A N 1
ATOM 1685 C CA . VAL A 1 228 ? -2.727 -21.75 -20.953 1 98.31 228 VAL A CA 1
ATOM 1686 C C . VAL A 1 228 ? -3.9 -21.719 -19.969 1 98.31 228 VAL A C 1
ATOM 1688 O O . VAL A 1 228 ? -4.957 -21.156 -20.281 1 98.31 228 VAL A O 1
ATOM 1691 N N . LYS A 1 229 ? -3.672 -22.266 -18.812 1 98.06 229 LYS A N 1
ATOM 1692 C CA . LYS A 1 229 ? -4.77 -22.438 -17.859 1 98.06 229 LYS A CA 1
ATOM 1693 C C . LYS A 1 229 ? -4.789 -21.312 -16.828 1 98.06 229 LYS A C 1
ATOM 1695 O O . LYS A 1 229 ? -5.824 -21.047 -16.203 1 98.06 229 LYS A O 1
ATOM 1700 N N . ARG A 1 230 ? -3.693 -20.688 -16.594 1 98.69 230 ARG A N 1
ATOM 1701 C CA . ARG A 1 230 ? -3.568 -19.672 -15.562 1 98.69 230 ARG A CA 1
ATOM 1702 C C . ARG A 1 230 ? -2.609 -18.562 -16 1 98.69 230 ARG A C 1
ATOM 1704 O O . ARG A 1 230 ? -1.568 -18.844 -16.594 1 98.69 230 ARG A O 1
ATOM 1711 N N . VAL A 1 231 ? -3.014 -17.359 -15.758 1 98.56 231 VAL A N 1
ATOM 1712 C CA . VAL A 1 231 ? -2.094 -16.234 -15.914 1 98.56 231 VAL A CA 1
ATOM 1713 C C . VAL A 1 231 ? -2.049 -15.422 -14.617 1 98.56 231 VAL A C 1
ATOM 1715 O O . VAL A 1 231 ? -3.045 -15.344 -13.891 1 98.56 231 VAL A O 1
ATOM 1718 N N . SER A 1 232 ? -0.965 -14.93 -14.242 1 98.56 232 SER A N 1
ATOM 1719 C CA . SER A 1 232 ? -0.75 -14.023 -13.117 1 98.56 232 SER A CA 1
ATOM 1720 C C . SER A 1 232 ? 0.039 -12.789 -13.547 1 98.56 232 SER A C 1
ATOM 1722 O O . SER A 1 232 ? 0.523 -12.711 -14.68 1 98.56 232 SER A O 1
ATOM 1724 N N . LEU A 1 233 ? 0.155 -11.812 -12.688 1 98.19 233 LEU A N 1
ATOM 1725 C CA . LEU A 1 233 ? 0.793 -10.562 -13.102 1 98.19 233 LEU A CA 1
ATOM 1726 C C . LEU A 1 233 ? 1.99 -10.242 -12.211 1 98.19 233 LEU A C 1
ATOM 1728 O O . LEU A 1 233 ? 2.67 -9.234 -12.422 1 98.19 233 LEU A O 1
ATOM 1732 N N . GLY A 1 234 ? 2.254 -11.016 -11.195 1 97.19 234 GLY A N 1
ATOM 1733 C CA . GLY A 1 234 ? 3.338 -10.711 -10.273 1 97.19 234 GLY A CA 1
ATOM 1734 C C . GLY A 1 234 ? 3.195 -9.352 -9.617 1 97.19 234 GLY A C 1
ATOM 1735 O O . GLY A 1 234 ? 2.152 -9.039 -9.039 1 97.19 234 GLY A O 1
ATOM 1736 N N . SER A 1 235 ? 4.203 -8.57 -9.828 1 97.44 235 SER A N 1
ATOM 1737 C CA . SER A 1 235 ? 4.23 -7.266 -9.172 1 97.44 235 SER A CA 1
ATOM 1738 C C . SER A 1 235 ? 3.617 -6.191 -10.062 1 97.44 235 SER A C 1
ATOM 1740 O O . SER A 1 235 ? 3.627 -5.008 -9.711 1 97.44 235 SER A O 1
ATOM 1742 N N . ASN A 1 236 ? 3.117 -6.551 -11.18 1 98.25 236 ASN A N 1
ATOM 1743 C CA . ASN A 1 236 ? 2.738 -5.582 -12.203 1 98.25 236 ASN A CA 1
ATOM 1744 C C . ASN A 1 236 ? 1.748 -4.555 -11.664 1 98.25 236 ASN A C 1
ATOM 1746 O O . ASN A 1 236 ? 1.981 -3.348 -11.766 1 98.25 236 ASN A O 1
ATOM 1750 N N . LEU A 1 237 ? 0.65 -5.004 -11.062 1 98.75 237 LEU A N 1
ATOM 1751 C CA . LEU A 1 237 ? -0.389 -4.09 -10.602 1 98.75 237 LEU A CA 1
ATOM 1752 C C . LEU A 1 237 ? 0.13 -3.195 -9.484 1 98.75 237 LEU A C 1
ATOM 1754 O O . LEU A 1 237 ? -0.229 -2.018 -9.406 1 98.75 237 LEU A O 1
ATOM 1758 N N . ALA A 1 238 ? 0.979 -3.74 -8.578 1 98.69 238 ALA A N 1
ATOM 1759 C CA . ALA A 1 238 ? 1.631 -2.912 -7.566 1 98.69 238 ALA A CA 1
ATOM 1760 C C . ALA A 1 238 ? 2.506 -1.844 -8.211 1 98.69 238 ALA A C 1
ATOM 1762 O O . ALA A 1 238 ? 2.518 -0.691 -7.773 1 98.69 238 ALA A O 1
ATOM 1763 N N . ARG A 1 239 ? 3.213 -2.211 -9.273 1 98.69 239 ARG A N 1
ATOM 1764 C CA . ARG A 1 239 ? 4.105 -1.276 -9.945 1 98.69 239 ARG A CA 1
ATOM 1765 C C . ARG A 1 239 ? 3.316 -0.211 -10.703 1 98.69 239 ARG A C 1
ATOM 1767 O O . ARG A 1 239 ? 3.795 0.91 -10.883 1 98.69 239 ARG A O 1
ATOM 1774 N N . VAL A 1 240 ? 2.115 -0.569 -11.18 1 98.69 240 VAL A N 1
ATOM 1775 C CA . VAL A 1 240 ? 1.227 0.447 -11.734 1 98.69 240 VAL A CA 1
ATOM 1776 C C . VAL A 1 240 ? 0.885 1.478 -10.656 1 98.69 240 VAL A C 1
ATOM 1778 O O . VAL A 1 240 ? 1.007 2.684 -10.883 1 98.69 240 VAL A O 1
ATOM 1781 N N . ALA A 1 241 ? 0.521 1.059 -9.477 1 98.81 241 ALA A N 1
ATOM 1782 C CA . ALA A 1 241 ? 0.12 1.925 -8.375 1 98.81 241 ALA A CA 1
ATOM 1783 C C . ALA A 1 241 ? 1.278 2.809 -7.922 1 98.81 241 ALA A C 1
ATOM 1785 O O . ALA A 1 241 ? 1.172 4.035 -7.934 1 98.81 241 ALA A O 1
ATOM 1786 N N . PHE A 1 242 ? 2.41 2.156 -7.562 1 98.75 242 PHE A N 1
ATOM 1787 C CA . PHE A 1 242 ? 3.562 2.887 -7.047 1 98.75 242 PHE A CA 1
ATOM 1788 C C . PHE A 1 242 ? 4.141 3.807 -8.117 1 98.75 242 PHE A C 1
ATOM 1790 O O . PHE A 1 242 ? 4.664 4.879 -7.805 1 98.75 242 PHE A O 1
ATOM 1797 N N . GLY A 1 243 ? 4.059 3.309 -9.359 1 98.44 243 GLY A N 1
ATOM 1798 C CA . GLY A 1 243 ? 4.516 4.156 -10.445 1 98.44 243 GLY A CA 1
ATOM 1799 C C . GLY A 1 243 ? 3.727 5.445 -10.57 1 98.44 243 GLY A C 1
ATOM 1800 O O . GLY A 1 243 ? 4.309 6.523 -10.711 1 98.44 243 GLY A O 1
ATOM 1801 N N . ALA A 1 244 ? 2.441 5.375 -10.562 1 98.56 244 ALA A N 1
ATOM 1802 C CA . ALA A 1 244 ? 1.576 6.551 -10.648 1 98.56 244 ALA A CA 1
ATOM 1803 C C . ALA A 1 244 ? 1.817 7.492 -9.477 1 98.56 244 ALA A C 1
ATOM 1805 O O . ALA A 1 244 ? 1.923 8.711 -9.656 1 98.56 244 ALA A O 1
ATOM 1806 N N . PHE A 1 245 ? 1.902 6.918 -8.32 1 98.75 245 PHE A N 1
ATOM 1807 C CA . PHE A 1 245 ? 2.225 7.656 -7.102 1 98.75 245 PHE A CA 1
ATOM 1808 C C . PHE A 1 245 ? 3.545 8.398 -7.258 1 98.75 245 PHE A C 1
ATOM 1810 O O . PHE A 1 245 ? 3.621 9.602 -6.992 1 98.75 245 PHE A O 1
ATOM 1817 N N . HIS A 1 246 ? 4.543 7.691 -7.652 1 98.56 246 HIS A N 1
ATOM 1818 C CA . HIS A 1 246 ? 5.875 8.273 -7.754 1 98.56 246 HIS A CA 1
ATOM 1819 C C . HIS A 1 246 ? 5.902 9.406 -8.773 1 98.56 246 HIS A C 1
ATOM 1821 O O . HIS A 1 246 ? 6.543 10.438 -8.547 1 98.56 246 HIS A O 1
ATOM 1827 N N . GLN A 1 247 ? 5.254 9.203 -9.859 1 98.12 247 GLN A N 1
ATOM 1828 C CA . GLN A 1 247 ? 5.176 10.25 -10.875 1 98.12 247 GLN A CA 1
ATOM 1829 C C . GLN A 1 247 ? 4.496 11.5 -10.328 1 98.12 247 GLN A C 1
ATOM 1831 O O . GLN A 1 247 ? 4.969 12.617 -10.539 1 98.12 247 GLN A O 1
ATOM 1836 N N . ALA A 1 248 ? 3.4 11.375 -9.625 1 98.56 248 ALA A N 1
ATOM 1837 C CA . ALA A 1 248 ? 2.689 12.5 -9.023 1 98.56 248 ALA A CA 1
ATOM 1838 C C . ALA A 1 248 ? 3.553 13.195 -7.973 1 98.56 248 ALA A C 1
ATOM 1840 O O . ALA A 1 248 ? 3.57 14.43 -7.895 1 98.56 248 ALA A O 1
ATOM 1841 N N . ALA A 1 249 ? 4.254 12.406 -7.195 1 98.69 249 ALA A N 1
ATOM 1842 C CA . ALA A 1 249 ? 5.129 12.945 -6.16 1 98.69 249 ALA A CA 1
ATOM 1843 C C . ALA A 1 249 ? 6.285 13.734 -6.773 1 98.69 249 ALA A C 1
ATOM 1845 O O . ALA A 1 249 ? 6.68 14.773 -6.25 1 98.69 249 ALA A O 1
ATOM 1846 N N . GLN A 1 250 ? 6.832 13.211 -7.855 1 98.44 250 GLN A N 1
ATOM 1847 C CA . GLN A 1 250 ? 7.898 13.914 -8.562 1 98.44 250 GLN A CA 1
ATOM 1848 C C . GLN A 1 250 ? 7.41 15.266 -9.086 1 98.44 250 GLN A C 1
ATOM 1850 O O . GLN A 1 250 ? 8.125 16.266 -8.984 1 98.44 250 GLN A O 1
ATOM 1855 N N . ALA A 1 251 ? 6.254 15.258 -9.688 1 98.38 251 ALA A N 1
ATOM 1856 C CA . ALA A 1 251 ? 5.66 16.516 -10.148 1 98.38 251 ALA A CA 1
ATOM 1857 C C . ALA A 1 251 ? 5.453 17.484 -8.992 1 98.38 251 ALA A C 1
ATOM 1859 O O . ALA A 1 251 ? 5.75 18.672 -9.109 1 98.38 251 ALA A O 1
ATOM 1860 N N . LEU A 1 252 ? 4.957 16.984 -7.867 1 98.5 252 LEU A N 1
ATOM 1861 C CA . LEU A 1 252 ? 4.746 17.781 -6.668 1 98.5 252 LEU A CA 1
ATOM 1862 C C . LEU A 1 252 ? 6.047 18.422 -6.203 1 98.5 252 LEU A C 1
ATOM 1864 O O . LEU A 1 252 ? 6.066 19.594 -5.82 1 98.5 252 LEU A O 1
ATOM 1868 N N . ALA A 1 253 ? 7.109 17.641 -6.207 1 97.94 253 ALA A N 1
ATOM 1869 C CA . ALA A 1 253 ? 8.422 18.141 -5.793 1 97.94 253 ALA A CA 1
ATOM 1870 C C . ALA A 1 253 ? 8.859 19.312 -6.664 1 97.94 253 ALA A C 1
ATOM 1872 O O . ALA A 1 253 ? 9.664 20.156 -6.234 1 97.94 253 ALA A O 1
ATOM 1873 N N . ARG A 1 254 ? 8.352 19.406 -7.867 1 97.44 254 ARG A N 1
ATOM 1874 C CA . ARG A 1 254 ? 8.609 20.516 -8.766 1 97.44 254 ARG A CA 1
ATOM 1875 C C . ARG A 1 254 ? 7.496 21.562 -8.695 1 97.44 254 ARG A C 1
ATOM 1877 O O . ARG A 1 254 ? 7.355 22.391 -9.594 1 97.44 254 ARG A O 1
ATOM 1884 N N . ARG A 1 255 ? 6.668 21.422 -7.723 1 96.94 255 ARG A N 1
ATOM 1885 C CA . ARG A 1 255 ? 5.602 22.359 -7.395 1 96.94 255 ARG A CA 1
ATOM 1886 C C . ARG A 1 255 ? 4.488 22.312 -8.43 1 96.94 255 ARG A C 1
ATOM 1888 O O . ARG A 1 255 ? 3.859 23.344 -8.719 1 96.94 255 ARG A O 1
ATOM 1895 N N . ASP A 1 256 ? 4.371 21.125 -9.086 1 96.75 256 ASP A N 1
ATOM 1896 C CA . ASP A 1 256 ? 3.318 20.891 -10.062 1 96.75 256 ASP A CA 1
ATOM 1897 C C . ASP A 1 256 ? 2.238 19.969 -9.5 1 96.75 256 ASP A C 1
ATOM 1899 O O . ASP A 1 256 ? 2.51 18.812 -9.172 1 96.75 256 ASP A O 1
ATOM 1903 N N . LEU A 1 257 ? 0.964 20.453 -9.445 1 96.94 257 LEU A N 1
ATOM 1904 C CA . LEU A 1 257 ? -0.127 19.719 -8.828 1 96.94 257 LEU A CA 1
ATOM 1905 C C . LEU A 1 257 ? -0.969 19 -9.883 1 96.94 257 LEU A C 1
ATOM 1907 O O . LEU A 1 257 ? -1.953 18.344 -9.555 1 96.94 257 LEU A O 1
ATOM 1911 N N . GLU A 1 258 ? -0.643 19.062 -11.102 1 94.81 258 GLU A N 1
ATOM 1912 C CA . GLU A 1 258 ? -1.475 18.547 -12.18 1 94.81 258 GLU A CA 1
ATOM 1913 C C . GLU A 1 258 ? -1.677 17.031 -12.047 1 94.81 258 GLU A C 1
ATOM 1915 O O . GLU A 1 258 ? -2.797 16.547 -12.188 1 94.81 258 GLU A O 1
ATOM 1920 N N . ALA A 1 259 ? -0.628 16.312 -11.766 1 94.06 259 ALA A N 1
ATOM 1921 C CA . ALA A 1 259 ? -0.702 14.852 -11.688 1 94.06 259 ALA A CA 1
ATOM 1922 C C . ALA A 1 259 ? -1.589 14.414 -10.523 1 94.06 259 ALA A C 1
ATOM 1924 O O . ALA A 1 259 ? -2.152 13.312 -10.547 1 94.06 259 ALA A O 1
ATOM 1925 N N . THR A 1 260 ? -1.698 15.242 -9.477 1 95.06 260 THR A N 1
ATOM 1926 C CA . THR A 1 260 ? -2.523 14.906 -8.32 1 95.06 260 THR A CA 1
ATOM 1927 C C . THR A 1 260 ? -4 14.875 -8.703 1 95.06 260 THR A C 1
ATOM 1929 O O . THR A 1 260 ? -4.816 14.281 -7.988 1 95.06 260 THR A O 1
ATOM 1932 N N . ARG A 1 261 ? -4.355 15.438 -9.797 1 92.56 261 ARG A N 1
ATOM 1933 C CA . ARG A 1 261 ? -5.738 15.5 -10.266 1 92.56 261 ARG A CA 1
ATOM 1934 C C . ARG A 1 261 ? -6.215 14.141 -10.758 1 92.56 261 ARG A C 1
ATOM 1936 O O . ARG A 1 261 ? -7.418 13.922 -10.922 1 92.56 261 ARG A O 1
ATOM 1943 N N . ALA A 1 262 ? -5.312 13.25 -10.977 1 93.56 262 ALA A N 1
ATOM 1944 C CA . ALA A 1 262 ? -5.652 11.906 -11.43 1 93.56 262 ALA A CA 1
ATOM 1945 C C . ALA A 1 262 ? -6.137 11.039 -10.266 1 93.56 262 ALA A C 1
ATOM 1947 O O . ALA A 1 262 ? -6.555 9.898 -10.469 1 93.56 262 ALA A O 1
ATOM 1948 N N . ALA A 1 263 ? -6.109 11.586 -9.078 1 97.88 263 ALA A N 1
ATOM 1949 C CA . ALA A 1 263 ? -6.512 10.82 -7.898 1 97.88 263 ALA A CA 1
ATOM 1950 C C . ALA A 1 263 ? -7.973 10.383 -8 1 97.88 263 ALA A C 1
ATOM 1952 O O . ALA A 1 263 ? -8.828 11.164 -8.422 1 97.88 263 ALA A O 1
ATOM 1953 N N . MET A 1 264 ? -8.242 9.117 -7.68 1 97.62 264 MET A N 1
ATOM 1954 C CA . MET A 1 264 ? -9.625 8.656 -7.559 1 97.62 264 MET A CA 1
ATOM 1955 C C . MET A 1 264 ? -10.398 9.508 -6.555 1 97.62 264 MET A C 1
ATOM 1957 O O . MET A 1 264 ? -9.898 9.797 -5.465 1 97.62 264 MET A O 1
ATOM 1961 N N . PRO A 1 265 ? -11.609 9.984 -6.914 1 96.62 265 PRO A N 1
ATOM 1962 C CA . PRO A 1 265 ? -12.391 10.75 -5.938 1 96.62 265 PRO A CA 1
ATOM 1963 C C . PRO A 1 265 ? -12.547 10.023 -4.605 1 96.62 265 PRO A C 1
ATOM 1965 O O . PRO A 1 265 ? -12.734 8.805 -4.578 1 96.62 265 PRO A O 1
ATOM 1968 N N . PHE A 1 266 ? -12.484 10.742 -3.547 1 94.81 266 PHE A N 1
ATOM 1969 C CA . PHE A 1 266 ? -12.484 10.188 -2.195 1 94.81 266 PHE A CA 1
ATOM 1970 C C . PHE A 1 266 ? -13.711 9.32 -1.963 1 94.81 266 PHE A C 1
ATOM 1972 O O . PHE A 1 266 ? -13.594 8.18 -1.499 1 94.81 266 PHE A O 1
ATOM 1979 N N . ASP A 1 267 ? -14.891 9.82 -2.303 1 93.12 267 ASP A N 1
ATOM 1980 C CA . ASP A 1 267 ? -16.125 9.086 -2.061 1 93.12 267 ASP A CA 1
ATOM 1981 C C . ASP A 1 267 ? -16.156 7.773 -2.834 1 93.12 267 ASP A C 1
ATOM 1983 O O . ASP A 1 267 ? -16.641 6.758 -2.33 1 93.12 267 ASP A O 1
ATOM 1987 N N . ARG A 1 268 ? -15.648 7.793 -4.02 1 95.44 268 ARG A N 1
ATOM 1988 C CA . ARG A 1 268 ? -15.617 6.594 -4.852 1 95.44 268 ARG A CA 1
ATOM 1989 C C . ARG A 1 268 ? -14.734 5.52 -4.223 1 95.44 268 ARG A C 1
ATOM 1991 O O . ARG A 1 268 ? -15.156 4.367 -4.09 1 95.44 268 ARG A O 1
ATOM 1998 N N . ILE A 1 269 ? -13.523 5.895 -3.797 1 96.5 269 ILE A N 1
ATOM 1999 C CA . ILE A 1 269 ? -12.625 4.887 -3.242 1 96.5 269 ILE A CA 1
ATOM 2000 C C . ILE A 1 269 ? -13.164 4.406 -1.896 1 96.5 269 ILE A C 1
ATOM 2002 O O . ILE A 1 269 ? -13.094 3.215 -1.582 1 96.5 269 ILE A O 1
ATOM 2006 N N . ASN A 1 270 ? -13.633 5.312 -1.107 1 94.5 270 ASN A N 1
ATOM 2007 C CA . ASN A 1 270 ? -14.203 4.914 0.175 1 94.5 270 ASN A CA 1
ATOM 2008 C C . ASN A 1 270 ? -15.32 3.893 -0.003 1 94.5 270 ASN A C 1
ATOM 2010 O O . ASN A 1 270 ? -15.453 2.963 0.797 1 94.5 270 ASN A O 1
ATOM 2014 N N . ASP A 1 271 ? -16.062 4.004 -1.056 1 94 271 ASP A N 1
ATOM 2015 C CA . ASP A 1 271 ? -17.188 3.121 -1.33 1 94 271 ASP A CA 1
ATOM 2016 C C . ASP A 1 271 ? -16.719 1.729 -1.735 1 94 271 ASP A C 1
ATOM 2018 O O . ASP A 1 271 ? -17.469 0.754 -1.616 1 94 271 ASP A O 1
ATOM 2022 N N . LEU A 1 272 ? -15.523 1.635 -2.229 1 94.75 272 LEU A N 1
ATOM 2023 C CA . LEU A 1 272 ? -14.969 0.344 -2.629 1 94.75 272 LEU A CA 1
ATOM 2024 C C . LEU A 1 272 ? -14.672 -0.521 -1.409 1 94.75 272 LEU A C 1
ATOM 2026 O O . LEU A 1 272 ? -14.445 -1.728 -1.538 1 94.75 272 LEU A O 1
ATOM 2030 N N . PHE A 1 273 ? -14.711 0.054 -0.19 1 94.75 273 PHE A N 1
ATOM 2031 C CA . PHE A 1 273 ? -14.336 -0.675 1.016 1 94.75 273 PHE A CA 1
ATOM 2032 C C . PHE A 1 273 ? -15.523 -0.821 1.954 1 94.75 273 PHE A C 1
ATOM 2034 O O . PHE A 1 273 ? -15.352 -0.966 3.166 1 94.75 273 PHE A O 1
ATOM 2041 N N . ARG A 1 274 ? -16.688 -0.726 1.455 1 85.31 274 ARG A N 1
ATOM 2042 C CA . ARG A 1 274 ? -17.891 -0.941 2.25 1 85.31 274 ARG A CA 1
ATOM 2043 C C . ARG A 1 274 ? -18.016 -2.398 2.684 1 85.31 274 ARG A C 1
ATOM 2045 O O . ARG A 1 274 ? -17.609 -3.305 1.947 1 85.31 274 ARG A O 1
ATOM 2052 N N . MET B 1 1 ? 22.688 8.805 12.266 1 65.69 1 MET B N 1
ATOM 2053 C CA . MET B 1 1 ? 21.234 8.859 12.297 1 65.69 1 MET B CA 1
ATOM 2054 C C . MET B 1 1 ? 20.734 9.992 13.188 1 65.69 1 MET B C 1
ATOM 2056 O O . MET B 1 1 ? 21.188 10.133 14.32 1 65.69 1 MET B O 1
ATOM 2060 N N . THR B 1 2 ? 20 11 12.633 1 85.44 2 THR B N 1
ATOM 2061 C CA . THR B 1 2 ? 19.531 12.164 13.375 1 85.44 2 THR B CA 1
ATOM 2062 C C . THR B 1 2 ? 18.641 11.727 14.539 1 85.44 2 THR B C 1
ATOM 2064 O O . THR B 1 2 ? 17.906 10.75 14.438 1 85.44 2 THR B O 1
ATOM 2067 N N . SER B 1 3 ? 18.891 12.273 15.719 1 95.69 3 SER B N 1
ATOM 2068 C CA . SER B 1 3 ? 18.047 11.977 16.875 1 95.69 3 SER B CA 1
ATOM 2069 C C . SER B 1 3 ? 16.625 12.492 16.672 1 95.69 3 SER B C 1
ATOM 2071 O O . SER B 1 3 ? 16.391 13.32 15.797 1 95.69 3 SER B O 1
ATOM 2073 N N . GLN B 1 4 ? 15.781 11.945 17.438 1 98.12 4 GLN B N 1
ATOM 2074 C CA . GLN B 1 4 ? 14.398 12.414 17.375 1 98.12 4 GLN B CA 1
ATOM 2075 C C . GLN B 1 4 ? 14.297 13.891 17.734 1 98.12 4 GLN B C 1
ATOM 2077 O O . GLN B 1 4 ? 13.531 14.633 17.109 1 98.12 4 GLN B O 1
ATOM 2082 N N . ARG B 1 5 ? 15.07 14.367 18.734 1 98.25 5 ARG B N 1
ATOM 2083 C CA . ARG B 1 5 ? 15.086 15.773 19.109 1 98.25 5 ARG B CA 1
ATOM 2084 C C . ARG B 1 5 ? 15.531 16.656 17.953 1 98.25 5 ARG B C 1
ATOM 2086 O O . ARG B 1 5 ? 14.922 17.688 17.672 1 98.25 5 ARG B O 1
ATOM 2093 N N . GLN B 1 6 ? 16.562 16.219 17.297 1 98.31 6 GLN B N 1
ATOM 2094 C CA . GLN B 1 6 ? 17.047 16.984 16.156 1 98.31 6 GLN B CA 1
ATOM 2095 C C . GLN B 1 6 ? 16 17.062 15.047 1 98.31 6 GLN B C 1
ATOM 2097 O O . GLN B 1 6 ? 15.82 18.109 14.43 1 98.31 6 GLN B O 1
ATOM 2102 N N . ARG B 1 7 ? 15.289 15.906 14.773 1 98.5 7 ARG B N 1
ATOM 2103 C CA . ARG B 1 7 ? 14.219 15.906 13.781 1 98.5 7 ARG B CA 1
ATOM 2104 C C . ARG B 1 7 ? 13.078 16.828 14.203 1 98.5 7 ARG B C 1
ATOM 2106 O O . ARG B 1 7 ? 12.484 17.516 13.367 1 98.5 7 ARG B O 1
ATOM 2113 N N . ALA B 1 8 ? 12.766 16.828 15.461 1 98.88 8 ALA B N 1
ATOM 2114 C CA . ALA B 1 8 ? 11.703 17.688 15.984 1 98.88 8 ALA B CA 1
ATOM 2115 C C . ALA B 1 8 ? 12.039 19.156 15.828 1 98.88 8 ALA B C 1
ATOM 2117 O O . ALA B 1 8 ? 11.195 19.953 15.414 1 98.88 8 ALA B O 1
ATOM 2118 N N . GLU B 1 9 ? 13.242 19.531 16.188 1 98.62 9 GLU B N 1
ATOM 2119 C CA . GLU B 1 9 ? 13.695 20.906 16.047 1 98.62 9 GLU B CA 1
ATOM 2120 C C . GLU B 1 9 ? 13.695 21.344 14.586 1 98.62 9 GLU B C 1
ATOM 2122 O O . GLU B 1 9 ? 13.258 22.453 14.266 1 98.62 9 GLU B O 1
ATOM 2127 N N . ARG B 1 10 ? 14.164 20.469 13.766 1 98.19 10 ARG B N 1
ATOM 2128 C CA . ARG B 1 10 ? 14.133 20.75 12.336 1 98.19 10 ARG B CA 1
ATOM 2129 C C . ARG B 1 10 ? 12.703 20.969 11.844 1 98.19 10 ARG B C 1
ATOM 2131 O O . ARG B 1 10 ? 12.43 21.906 11.086 1 98.19 10 ARG B O 1
ATOM 2138 N N . PHE B 1 11 ? 11.805 20.125 12.25 1 98.75 11 PHE B N 1
ATOM 2139 C CA . PHE B 1 11 ? 10.414 20.234 11.836 1 98.75 11 PHE B CA 1
ATOM 2140 C C . PHE B 1 11 ? 9.812 21.562 12.281 1 98.75 11 PHE B C 1
ATOM 2142 O O . PHE B 1 11 ? 9.133 22.234 11.508 1 98.75 11 PHE B O 1
ATOM 2149 N N . ARG B 1 12 ? 10.055 21.906 13.492 1 98.44 12 ARG B N 1
ATOM 2150 C CA . ARG B 1 12 ? 9.625 23.188 14.008 1 98.44 12 ARG B CA 1
ATOM 2151 C C . ARG B 1 12 ? 10.195 24.344 13.172 1 98.44 12 ARG B C 1
ATOM 2153 O O . ARG B 1 12 ? 9.461 25.25 12.773 1 98.44 12 ARG B O 1
ATOM 2160 N N . ASP B 1 13 ? 11.445 24.266 12.875 1 98.12 13 ASP B N 1
ATOM 2161 C CA . ASP B 1 13 ? 12.133 25.328 12.156 1 98.12 13 ASP B CA 1
ATOM 2162 C C . ASP B 1 13 ? 11.586 25.484 10.742 1 98.12 13 ASP B C 1
ATOM 2164 O O . ASP B 1 13 ? 11.555 26.594 10.195 1 98.12 13 ASP B O 1
ATOM 2168 N N . LEU B 1 14 ? 11.156 24.375 10.148 1 98 14 LEU B N 1
ATOM 2169 C CA . LEU B 1 14 ? 10.57 24.406 8.812 1 98 14 LEU B CA 1
ATOM 2170 C C . LEU B 1 14 ? 9.281 25.219 8.797 1 98 14 LEU B C 1
ATOM 2172 O O . LEU B 1 14 ? 8.883 25.734 7.754 1 98 14 LEU B O 1
ATOM 2176 N N . HIS B 1 15 ? 8.594 25.406 9.93 1 98 15 HIS B N 1
ATOM 2177 C CA . HIS B 1 15 ? 7.355 26.172 10.031 1 98 15 HIS B CA 1
ATOM 2178 C C . HIS B 1 15 ? 7.641 27.641 10.359 1 98 15 HIS B C 1
ATOM 2180 O O . HIS B 1 15 ? 6.766 28.484 10.211 1 98 15 HIS B O 1
ATOM 2186 N N . GLN B 1 16 ? 8.844 27.922 10.789 1 94.44 16 GLN B N 1
ATOM 2187 C CA . GLN B 1 16 ? 9.188 29.266 11.25 1 94.44 16 GLN B CA 1
ATOM 2188 C C . GLN B 1 16 ? 10.086 29.969 10.242 1 94.44 16 GLN B C 1
ATOM 2190 O O . GLN B 1 16 ? 10.164 31.203 10.234 1 94.44 16 GLN B O 1
ATOM 2195 N N . GLY B 1 17 ? 10.781 29.25 9.414 1 89.94 17 GLY B N 1
ATOM 2196 C CA . GLY B 1 17 ? 11.727 29.797 8.453 1 89.94 17 GLY B CA 1
ATOM 2197 C C . GLY B 1 17 ? 11.055 30.297 7.18 1 89.94 17 GLY B C 1
ATOM 2198 O O . GLY B 1 17 ? 9.828 30.359 7.102 1 89.94 17 GLY B O 1
ATOM 2199 N N . PRO B 1 18 ? 11.875 30.766 6.301 1 92.31 18 PRO B N 1
ATOM 2200 C CA . PRO B 1 18 ? 11.344 31.234 5.02 1 92.31 18 PRO B CA 1
ATOM 2201 C C . PRO B 1 18 ? 10.805 30.094 4.16 1 92.31 18 PRO B C 1
ATOM 2203 O O . PRO B 1 18 ? 11.18 28.938 4.352 1 92.31 18 PRO B O 1
ATOM 2206 N N . GLY B 1 19 ? 9.867 30.469 3.307 1 94.38 19 GLY B N 1
ATOM 2207 C CA . GLY B 1 19 ? 9.352 29.5 2.354 1 94.38 19 GLY B CA 1
ATOM 2208 C C . GLY B 1 19 ? 8.156 28.719 2.873 1 94.38 19 GLY B C 1
ATOM 2209 O O . GLY B 1 19 ? 7.758 28.891 4.027 1 94.38 19 GLY B O 1
ATOM 2210 N N . MET B 1 20 ? 7.598 27.953 2.025 1 98.12 20 MET B N 1
ATOM 2211 C CA . MET B 1 20 ? 6.441 27.109 2.326 1 98.12 20 MET B CA 1
ATOM 2212 C C . MET B 1 20 ? 6.84 25.641 2.363 1 98.12 20 MET B C 1
ATOM 2214 O O . MET B 1 20 ? 7.555 25.156 1.482 1 98.12 20 MET B O 1
ATOM 2218 N N . LEU B 1 21 ? 6.457 24.953 3.42 1 98.56 21 LEU B N 1
ATOM 2219 C CA . LEU B 1 21 ? 6.715 23.531 3.584 1 98.56 21 LEU B CA 1
ATOM 2220 C C . LEU B 1 21 ? 5.688 22.703 2.822 1 98.56 21 LEU B C 1
ATOM 2222 O O . LEU B 1 21 ? 4.488 22.781 3.105 1 98.56 21 LEU B O 1
ATOM 2226 N N . VAL B 1 22 ? 6.109 21.984 1.808 1 98.62 22 VAL B N 1
ATOM 2227 C CA . VAL B 1 22 ? 5.281 20.953 1.194 1 98.62 22 VAL B CA 1
ATOM 2228 C C . VAL B 1 22 ? 5.426 19.641 1.974 1 98.62 22 VAL B C 1
ATOM 2230 O O . VAL B 1 22 ? 6.508 19.062 2.025 1 98.62 22 VAL B O 1
ATOM 2233 N N . LEU B 1 23 ? 4.371 19.188 2.574 1 98.69 23 LEU B N 1
ATOM 2234 C CA . LEU B 1 23 ? 4.336 18.047 3.477 1 98.69 23 LEU B CA 1
ATOM 2235 C C . LEU B 1 23 ? 3.531 16.906 2.869 1 98.69 23 LEU B C 1
ATOM 2237 O O . LEU B 1 23 ? 2.328 16.781 3.111 1 98.69 23 LEU B O 1
ATOM 2241 N N . PRO B 1 24 ? 4.195 16 2.055 1 98.81 24 PRO B N 1
ATOM 2242 C CA . PRO B 1 24 ? 3.453 14.891 1.445 1 98.81 24 PRO B CA 1
ATOM 2243 C C . PRO B 1 24 ? 3.076 13.812 2.453 1 98.81 24 PRO B C 1
ATOM 2245 O O . PRO B 1 24 ? 3.619 13.773 3.561 1 98.81 24 PRO B O 1
ATOM 2248 N N . ASN B 1 25 ? 2.174 12.945 2.088 1 98.88 25 ASN B N 1
ATOM 2249 C CA . ASN B 1 25 ? 1.542 12.039 3.037 1 98.88 25 ASN B CA 1
ATOM 2250 C C . ASN B 1 25 ? 1.73 10.578 2.627 1 98.88 25 ASN B C 1
ATOM 2252 O O . ASN B 1 25 ? 0.902 10.023 1.903 1 98.88 25 ASN B O 1
ATOM 2256 N N . PRO B 1 26 ? 2.742 9.93 3.117 1 98.94 26 PRO B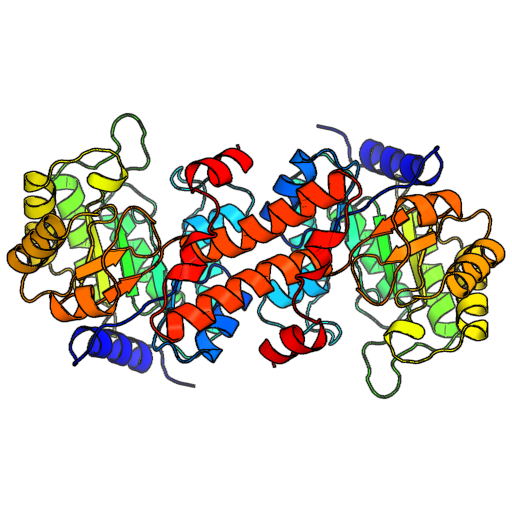 N 1
ATOM 2257 C CA . PRO B 1 26 ? 2.896 8.492 2.873 1 98.94 26 PRO B CA 1
ATOM 2258 C C . PRO B 1 26 ? 1.88 7.656 3.643 1 98.94 26 PRO B C 1
ATOM 2260 O O . PRO B 1 26 ? 1.402 8.07 4.699 1 98.94 26 PRO B O 1
ATOM 2263 N N . TRP B 1 27 ? 1.565 6.465 3.111 1 98.81 27 TRP B N 1
ATOM 2264 C CA . TRP B 1 27 ? 0.609 5.598 3.793 1 98.81 27 TRP B CA 1
ATOM 2265 C C . TRP B 1 27 ? 1.276 4.305 4.25 1 98.81 27 TRP B C 1
ATOM 2267 O O . TRP B 1 27 ? 0.654 3.482 4.926 1 98.81 27 TRP B O 1
ATOM 2277 N N . ASP B 1 28 ? 2.498 4.059 3.895 1 98.75 28 ASP B N 1
ATOM 2278 C CA . ASP B 1 28 ? 3.295 2.926 4.355 1 98.75 28 ASP B CA 1
ATOM 2279 C C . ASP B 1 28 ? 4.789 3.215 4.227 1 98.75 28 ASP B C 1
ATOM 2281 O O . ASP B 1 28 ? 5.18 4.309 3.816 1 98.75 28 ASP B O 1
ATOM 2285 N N . ALA B 1 29 ? 5.668 2.277 4.652 1 98.62 29 ALA B N 1
ATOM 2286 C CA . ALA B 1 29 ? 7.117 2.467 4.656 1 98.62 29 ALA B CA 1
ATOM 2287 C C . ALA B 1 29 ? 7.645 2.668 3.236 1 98.62 29 ALA B C 1
ATOM 2289 O O . ALA B 1 29 ? 8.562 3.459 3.018 1 98.62 29 ALA B O 1
ATOM 2290 N N . GLY B 1 30 ? 7.082 1.98 2.256 1 98.62 30 GLY B N 1
ATOM 2291 C CA . GLY B 1 30 ? 7.516 2.115 0.875 1 98.62 30 GLY B CA 1
ATOM 2292 C C . GLY B 1 30 ? 7.273 3.5 0.305 1 98.62 30 GLY B C 1
ATOM 2293 O O . GLY B 1 30 ? 8.18 4.109 -0.261 1 98.62 30 GLY B O 1
ATOM 2294 N N . SER B 1 31 ? 6.031 4.008 0.455 1 98.81 31 SER B N 1
ATOM 2295 C CA . SER B 1 31 ? 5.727 5.348 -0.038 1 98.81 31 SER B CA 1
ATOM 2296 C C . SER B 1 31 ? 6.531 6.406 0.707 1 98.81 31 SER B C 1
ATOM 2298 O O . SER B 1 31 ? 6.91 7.43 0.128 1 98.81 31 SER B O 1
ATOM 2300 N N . ALA B 1 32 ? 6.855 6.18 1.998 1 98.75 32 ALA B N 1
ATOM 2301 C CA . ALA B 1 32 ? 7.688 7.102 2.768 1 98.75 32 ALA B CA 1
ATOM 2302 C C . ALA B 1 32 ? 9.094 7.188 2.186 1 98.75 32 ALA B C 1
ATOM 2304 O O . ALA B 1 32 ? 9.625 8.281 1.99 1 98.75 32 ALA B O 1
ATOM 2305 N N . LYS B 1 33 ? 9.633 6.035 1.942 1 98.31 33 LYS B N 1
ATOM 2306 C CA . LYS B 1 33 ? 10.984 5.996 1.396 1 98.31 33 LYS B CA 1
ATOM 2307 C C . LYS B 1 33 ? 11.047 6.664 0.025 1 98.31 33 LYS B C 1
ATOM 2309 O O . LYS B 1 33 ? 11.984 7.402 -0.271 1 98.31 33 LYS B O 1
ATOM 2314 N N . MET B 1 34 ? 10.078 6.379 -0.816 1 98.38 34 MET B N 1
ATOM 2315 C CA . MET B 1 34 ? 10.023 6.992 -2.141 1 98.38 34 MET B CA 1
ATOM 2316 C C . MET B 1 34 ? 9.93 8.508 -2.033 1 98.38 34 MET B C 1
ATOM 2318 O O . MET B 1 34 ? 10.648 9.234 -2.721 1 98.38 34 MET B O 1
ATOM 2322 N N . LEU B 1 35 ? 9.086 9.031 -1.154 1 98.69 35 LEU B N 1
ATOM 2323 C CA . LEU B 1 35 ? 8.922 10.469 -0.975 1 98.69 35 LEU B CA 1
ATOM 2324 C C . LEU B 1 35 ? 10.211 11.102 -0.448 1 98.69 35 LEU B C 1
ATOM 2326 O O . LEU B 1 35 ? 10.609 12.18 -0.896 1 98.69 35 LEU B O 1
ATOM 2330 N N . ALA B 1 36 ? 10.812 10.43 0.517 1 97.81 36 ALA B N 1
ATOM 2331 C CA . ALA B 1 36 ? 12.055 10.938 1.104 1 97.81 36 ALA B CA 1
ATOM 2332 C C . ALA B 1 36 ? 13.141 11.086 0.044 1 97.81 36 ALA B C 1
ATOM 2334 O O . ALA B 1 36 ? 13.977 11.984 0.128 1 97.81 36 ALA B O 1
ATOM 2335 N N . SER B 1 37 ? 13.109 10.234 -0.954 1 97 37 SER B N 1
ATOM 2336 C CA . SER B 1 37 ? 14.148 10.242 -1.98 1 97 37 SER B CA 1
ATOM 2337 C C . SER B 1 37 ? 13.953 11.383 -2.967 1 97 37 SER B C 1
ATOM 2339 O O . SER B 1 37 ? 14.82 11.656 -3.791 1 97 37 SER B O 1
ATOM 2341 N N . LEU B 1 38 ? 12.836 12.109 -2.885 1 97.69 38 LEU B N 1
ATOM 2342 C CA . LEU B 1 38 ? 12.492 13.109 -3.887 1 97.69 38 LEU B CA 1
ATOM 2343 C C . LEU B 1 38 ? 12.82 14.516 -3.389 1 97.69 38 LEU B C 1
ATOM 2345 O O . LEU B 1 38 ? 12.484 15.5 -4.043 1 97.69 38 LEU B O 1
ATOM 2349 N N . GLY B 1 39 ? 13.383 14.648 -2.17 1 95.94 39 GLY B N 1
ATOM 2350 C CA . GLY B 1 39 ? 13.906 15.922 -1.707 1 95.94 39 GLY B CA 1
ATOM 2351 C C . GLY B 1 39 ? 12.938 16.672 -0.804 1 95.94 39 GLY B C 1
ATOM 2352 O O . GLY B 1 39 ? 13.133 17.859 -0.517 1 95.94 39 GLY B O 1
ATOM 2353 N N . PHE B 1 40 ? 11.891 16.078 -0.379 1 98.44 40 PHE B N 1
ATOM 2354 C CA . PHE B 1 40 ? 11.016 16.703 0.607 1 98.44 40 PHE B CA 1
ATOM 2355 C C . PHE B 1 40 ? 11.711 16.812 1.959 1 98.44 40 PHE B C 1
ATOM 2357 O O . PHE B 1 40 ? 12.578 16 2.281 1 98.44 40 PHE B O 1
ATOM 2364 N N . ASP B 1 41 ? 11.289 17.766 2.77 1 98.25 41 ASP B N 1
ATOM 2365 C CA . ASP B 1 41 ? 12 18.078 4.012 1 98.25 41 ASP B CA 1
ATOM 2366 C C . ASP B 1 41 ? 11.359 17.359 5.195 1 98.25 41 ASP B C 1
ATOM 2368 O O . ASP B 1 41 ? 11.984 17.203 6.25 1 98.25 41 ASP B O 1
ATOM 2372 N N . ALA B 1 42 ? 10.109 16.891 5.027 1 98.81 42 ALA B N 1
ATOM 2373 C CA . ALA B 1 42 ? 9.328 16.25 6.078 1 98.81 42 ALA B CA 1
ATOM 2374 C C . ALA B 1 42 ? 8.133 15.492 5.488 1 98.81 42 ALA B C 1
ATOM 2376 O O . ALA B 1 42 ? 7.793 15.68 4.32 1 98.81 42 ALA B O 1
ATOM 2377 N N . LEU B 1 43 ? 7.582 14.586 6.254 1 98.94 43 LEU B N 1
ATOM 2378 C CA . LEU B 1 43 ? 6.426 13.797 5.852 1 98.94 43 LEU B CA 1
ATOM 2379 C C . LEU B 1 43 ? 5.348 13.828 6.926 1 98.94 43 LEU B C 1
ATOM 2381 O O . LEU B 1 43 ? 5.633 14.109 8.094 1 98.94 43 LEU B O 1
ATOM 2385 N N . ALA B 1 44 ? 4.129 13.562 6.547 1 98.88 44 ALA B N 1
ATOM 2386 C CA . ALA B 1 44 ? 3.035 13.32 7.48 1 98.88 44 ALA B CA 1
ATOM 2387 C C . ALA B 1 44 ? 2.199 12.117 7.055 1 98.88 44 ALA B C 1
ATOM 2389 O O . ALA B 1 44 ? 1.883 11.961 5.871 1 98.88 44 ALA B O 1
ATOM 2390 N N . THR B 1 45 ? 1.827 11.273 8 1 98.81 45 THR B N 1
ATOM 2391 C CA . THR B 1 45 ? 1.044 10.094 7.648 1 98.81 45 THR B CA 1
ATOM 2392 C C . THR B 1 45 ? -0.347 10.5 7.164 1 98.81 45 THR B C 1
ATOM 2394 O O . THR B 1 45 ? -0.775 11.633 7.359 1 98.81 45 THR B O 1
ATOM 2397 N N . THR B 1 46 ? -1.018 9.648 6.48 1 98.25 46 THR B N 1
ATOM 2398 C CA . THR B 1 46 ? -2.412 9.789 6.07 1 98.25 46 THR B CA 1
ATOM 2399 C C . THR B 1 46 ? -3.266 8.68 6.684 1 98.25 46 THR B C 1
ATOM 2401 O O . THR B 1 46 ? -3.018 7.5 6.449 1 98.25 46 THR B O 1
ATOM 2404 N N . SER B 1 47 ? -4.246 9.055 7.484 1 96.94 47 SER B N 1
ATOM 2405 C CA . SER B 1 47 ? -5.156 8.078 8.07 1 96.94 47 SER B CA 1
ATOM 2406 C C . SER B 1 47 ? -5.977 7.371 6.992 1 96.94 47 SER B C 1
ATOM 2408 O O . SER B 1 47 ? -6.172 6.156 7.047 1 96.94 47 SER B O 1
ATOM 2410 N N . ALA B 1 48 ? -6.445 8.125 6.004 1 97 48 ALA B N 1
ATOM 2411 C CA . ALA B 1 48 ? -7.215 7.539 4.906 1 97 48 ALA B CA 1
ATOM 2412 C C . ALA B 1 48 ? -6.367 6.547 4.113 1 97 48 ALA B C 1
ATOM 2414 O O . ALA B 1 48 ? -6.832 5.457 3.771 1 97 48 ALA B O 1
ATOM 2415 N N . GLY B 1 49 ? -5.121 6.938 3.771 1 98.19 49 GLY B N 1
ATOM 2416 C CA . GLY B 1 49 ? -4.23 6.031 3.062 1 98.19 49 GLY B CA 1
ATOM 2417 C C . GLY B 1 49 ? -4.031 4.707 3.775 1 98.19 49 GLY B C 1
ATOM 2418 O O . GLY B 1 49 ? -4.062 3.648 3.148 1 98.19 49 GLY B O 1
ATOM 2419 N N . LEU B 1 50 ? -3.812 4.773 5.094 1 98.44 50 LEU B N 1
ATOM 2420 C CA . LEU B 1 50 ? -3.682 3.555 5.883 1 98.44 50 LEU B CA 1
ATOM 2421 C C . LEU B 1 50 ? -4.973 2.746 5.852 1 98.44 50 LEU B C 1
ATOM 2423 O O . LEU B 1 50 ? -4.945 1.531 5.641 1 98.44 50 LEU B O 1
ATOM 2427 N N . ALA B 1 51 ? -6.094 3.439 6.074 1 97.94 51 ALA B N 1
ATOM 2428 C CA . ALA B 1 51 ? -7.383 2.748 6.055 1 97.94 51 ALA B CA 1
ATOM 2429 C C . ALA B 1 51 ? -7.57 1.977 4.75 1 97.94 51 ALA B C 1
ATOM 2431 O O . ALA B 1 51 ? -7.941 0.8 4.766 1 97.94 51 ALA B O 1
ATOM 2432 N N . PHE B 1 52 ? -7.25 2.637 3.611 1 98.19 52 PHE B N 1
ATOM 2433 C CA . PHE B 1 52 ? -7.395 2.004 2.307 1 98.19 52 PHE B CA 1
ATOM 2434 C C . PHE B 1 52 ? -6.492 0.78 2.195 1 98.19 52 PHE B C 1
ATOM 2436 O O . PHE B 1 52 ? -6.918 -0.27 1.71 1 98.19 52 PHE B O 1
ATOM 2443 N N . SER B 1 53 ? -5.285 0.862 2.662 1 98.38 53 SER B N 1
ATOM 2444 C CA . SER B 1 53 ? -4.348 -0.255 2.586 1 98.38 53 SER B CA 1
ATOM 2445 C C . SER B 1 53 ? -4.84 -1.443 3.408 1 98.38 53 SER B C 1
ATOM 2447 O O . SER B 1 53 ? -4.535 -2.594 3.086 1 98.38 53 SER B O 1
ATOM 2449 N N . LEU B 1 54 ? -5.625 -1.177 4.445 1 97.94 54 LEU B N 1
ATOM 2450 C CA . LEU B 1 54 ? -6.156 -2.209 5.328 1 97.94 54 LEU B CA 1
ATOM 2451 C C . LEU B 1 54 ? -7.504 -2.715 4.824 1 97.94 54 LEU B C 1
ATOM 2453 O O . LEU B 1 54 ? -8.117 -3.59 5.441 1 97.94 54 LEU B O 1
ATOM 2457 N N . GLY B 1 55 ? -7.98 -2.129 3.721 1 97.62 55 GLY B N 1
ATOM 2458 C CA . GLY B 1 55 ? -9.258 -2.533 3.16 1 97.62 55 GLY B CA 1
ATOM 2459 C C . GLY B 1 55 ? -10.445 -1.991 3.934 1 97.62 55 GLY B C 1
ATOM 2460 O O . GLY B 1 55 ? -11.484 -2.652 4.035 1 97.62 55 GLY B O 1
ATOM 2461 N N . ARG B 1 56 ? -10.242 -0.828 4.512 1 97.38 56 ARG B N 1
ATOM 2462 C CA . ARG B 1 56 ? -11.281 -0.238 5.352 1 97.38 56 ARG B CA 1
ATOM 2463 C C . ARG B 1 56 ? -11.625 1.172 4.887 1 97.38 56 ARG B C 1
ATOM 2465 O O . ARG B 1 56 ? -10.836 1.817 4.199 1 97.38 56 ARG B O 1
ATOM 2472 N N . ARG B 1 57 ? -12.844 1.62 5.281 1 93.56 57 ARG B N 1
ATOM 2473 C CA . ARG B 1 57 ? -13.273 2.99 5.02 1 93.56 57 ARG B CA 1
ATOM 2474 C C . ARG B 1 57 ? -12.57 3.973 5.949 1 93.56 57 ARG B C 1
ATOM 2476 O O . ARG B 1 57 ? -12.203 3.617 7.07 1 93.56 57 ARG B O 1
ATOM 2483 N N . ASP B 1 58 ? -12.398 5.117 5.418 1 89.06 58 ASP B N 1
ATOM 2484 C CA . ASP B 1 58 ? -11.859 6.203 6.234 1 89.06 58 ASP B CA 1
ATOM 2485 C C . ASP B 1 58 ? -12.977 6.934 6.973 1 89.06 58 ASP B C 1
ATOM 2487 O O . ASP B 1 58 ? -14.125 6.953 6.52 1 89.06 58 ASP B O 1
ATOM 2491 N N . ALA B 1 59 ? -12.562 7.645 8.102 1 70.69 59 ALA B N 1
ATOM 2492 C CA . ALA B 1 59 ? -13.391 8.555 8.891 1 70.69 59 ALA B CA 1
ATOM 2493 C C . ALA B 1 59 ? -14.531 7.801 9.578 1 70.69 59 ALA B C 1
ATOM 2495 O O . ALA B 1 59 ? -15.586 8.383 9.859 1 70.69 59 ALA B O 1
ATOM 2496 N N . GLU B 1 60 ? -14.328 6.586 9.766 1 72.25 60 GLU B N 1
ATOM 2497 C CA . GLU B 1 60 ? -15.367 5.809 10.438 1 72.25 60 GLU B CA 1
ATOM 2498 C C . GLU B 1 60 ? -14.789 5 11.594 1 72.25 60 GLU B C 1
ATOM 2500 O O . GLU B 1 60 ? -15.281 3.914 11.906 1 72.25 60 GLU B O 1
ATOM 2505 N N . GLY B 1 61 ? -13.758 5.664 12.141 1 74.19 61 GLY B N 1
ATOM 2506 C CA . GLY B 1 61 ? -13.164 4.98 13.273 1 74.19 61 GLY B CA 1
ATOM 2507 C C . GLY B 1 61 ? -12.664 3.586 12.93 1 74.19 61 GLY B C 1
ATOM 2508 O O . GLY B 1 61 ? -12.602 2.717 13.805 1 74.19 61 GLY B O 1
ATOM 2509 N N . ALA B 1 62 ? -12.281 3.43 11.711 1 84.06 62 ALA B N 1
ATOM 2510 C CA . ALA B 1 62 ? -11.984 2.082 11.234 1 84.06 62 ALA B CA 1
ATOM 2511 C C . ALA B 1 62 ? -10.539 1.7 11.531 1 84.06 62 ALA B C 1
ATOM 2513 O O . ALA B 1 62 ? -10.172 0.523 11.461 1 84.06 62 ALA B O 1
ATOM 2514 N N . VAL B 1 63 ? -9.727 2.645 11.859 1 94.69 63 VAL B N 1
ATOM 2515 C CA . VAL B 1 63 ? -8.336 2.391 12.211 1 94.69 63 VAL B CA 1
ATOM 2516 C C . VAL B 1 63 ? -8.109 2.693 13.688 1 94.69 63 VAL B C 1
ATOM 2518 O O . VAL B 1 63 ? -8.438 3.783 14.164 1 94.69 63 VAL B O 1
ATOM 2521 N N . SER B 1 64 ? -7.562 1.797 14.43 1 97.06 64 SER B N 1
ATOM 2522 C CA . SER B 1 64 ? -7.32 1.979 15.852 1 97.06 64 SER B CA 1
ATOM 2523 C C . SER B 1 64 ? -6.055 2.791 16.109 1 97.06 64 SER B C 1
ATOM 2525 O O . SER B 1 64 ? -5.211 2.92 15.219 1 97.06 64 SER B O 1
ATOM 2527 N N . ARG B 1 65 ? -5.996 3.348 17.328 1 97.88 65 ARG B N 1
ATOM 2528 C CA . ARG B 1 65 ? -4.785 4.059 17.734 1 97.88 65 ARG B CA 1
ATOM 2529 C C . ARG B 1 65 ? -3.551 3.186 17.547 1 97.88 65 ARG B C 1
ATOM 2531 O O . ARG B 1 65 ? -2.531 3.641 17.031 1 97.88 65 ARG B O 1
ATOM 2538 N N . THR B 1 66 ? -3.682 1.916 18 1 98.12 66 THR B N 1
ATOM 2539 C CA . THR B 1 66 ? -2.559 0.987 17.922 1 98.12 66 THR B CA 1
ATOM 2540 C C . THR B 1 66 ? -2.131 0.784 16.469 1 98.12 66 THR B C 1
ATOM 2542 O O . THR B 1 66 ? -0.941 0.853 16.156 1 98.12 66 THR B O 1
ATOM 2545 N N . GLU B 1 67 ? -3.07 0.535 15.586 1 97.88 67 GLU B N 1
ATOM 2546 C CA . GLU B 1 67 ? -2.781 0.349 14.172 1 97.88 67 GLU B CA 1
ATOM 2547 C C . GLU B 1 67 ? -2.115 1.587 13.578 1 97.88 67 GLU B C 1
ATOM 2549 O O . GLU B 1 67 ? -1.136 1.477 12.836 1 97.88 67 GLU B O 1
ATOM 2554 N N . ALA B 1 68 ? -2.676 2.734 13.891 1 98.44 68 ALA B N 1
ATOM 2555 C CA . ALA B 1 68 ? -2.141 3.99 13.367 1 98.44 68 ALA B CA 1
ATOM 2556 C C . ALA B 1 68 ? -0.699 4.203 13.828 1 98.44 68 ALA B C 1
ATOM 2558 O O . ALA B 1 68 ? 0.158 4.594 13.031 1 98.44 68 ALA B O 1
ATOM 2559 N N . LEU B 1 69 ? -0.41 3.924 15.078 1 98.75 69 LEU B N 1
ATOM 2560 C CA . LEU B 1 69 ? 0.915 4.188 15.633 1 98.75 69 LEU B CA 1
ATOM 2561 C C . LEU B 1 69 ? 1.912 3.127 15.18 1 98.75 69 LEU B C 1
ATOM 2563 O O . LEU B 1 69 ? 3.1 3.418 15.008 1 98.75 69 LEU B O 1
ATOM 2567 N N . GLU B 1 70 ? 1.479 1.882 14.969 1 98.56 70 GLU B N 1
ATOM 2568 C CA . GLU B 1 70 ? 2.348 0.87 14.375 1 98.56 70 GLU B CA 1
ATOM 2569 C C . GLU B 1 70 ? 2.754 1.258 12.953 1 98.56 70 GLU B C 1
ATOM 2571 O O . GLU B 1 70 ? 3.914 1.098 12.57 1 98.56 70 GLU B O 1
ATOM 2576 N N . ASN B 1 71 ? 1.796 1.718 12.25 1 98.62 71 ASN B N 1
ATOM 2577 C CA . ASN B 1 71 ? 2.092 2.23 10.914 1 98.62 71 ASN B CA 1
ATOM 2578 C C . ASN B 1 71 ? 3.072 3.398 10.969 1 98.62 71 ASN B C 1
ATOM 2580 O O . ASN B 1 71 ? 4.016 3.459 10.18 1 98.62 71 ASN B O 1
ATOM 2584 N N . ALA B 1 72 ? 2.82 4.332 11.852 1 98.88 72 ALA B N 1
ATOM 2585 C CA . ALA B 1 72 ? 3.701 5.484 12.016 1 98.88 72 ALA B CA 1
ATOM 2586 C C . ALA B 1 72 ? 5.125 5.047 12.344 1 98.88 72 ALA B C 1
ATOM 2588 O O . ALA B 1 72 ? 6.09 5.609 11.82 1 98.88 72 ALA B O 1
ATOM 2589 N N . ARG B 1 73 ? 5.27 4.039 13.219 1 98.81 73 ARG B N 1
ATOM 2590 C CA . ARG B 1 73 ? 6.59 3.516 13.555 1 98.81 73 ARG B CA 1
ATOM 2591 C C . ARG B 1 73 ? 7.316 3.016 12.312 1 98.81 73 ARG B C 1
ATOM 2593 O O . ARG B 1 73 ? 8.516 3.254 12.148 1 98.81 73 ARG B O 1
ATOM 2600 N N . ALA B 1 74 ? 6.598 2.287 11.492 1 98.62 74 ALA B N 1
ATOM 2601 C CA . ALA B 1 74 ? 7.188 1.752 10.266 1 98.62 74 ALA B CA 1
ATOM 2602 C C . ALA B 1 74 ? 7.633 2.875 9.336 1 98.62 74 ALA B C 1
ATOM 2604 O O . ALA B 1 74 ? 8.695 2.791 8.719 1 98.62 74 ALA B O 1
ATOM 2605 N N . ILE B 1 75 ? 6.824 3.924 9.203 1 98.88 75 ILE B N 1
ATOM 2606 C CA . ILE B 1 75 ? 7.125 5.059 8.344 1 98.88 75 ILE B CA 1
ATOM 2607 C C . ILE B 1 75 ? 8.328 5.82 8.891 1 98.88 75 ILE B C 1
ATOM 2609 O O . ILE B 1 75 ? 9.242 6.176 8.141 1 98.88 75 ILE B O 1
ATOM 2613 N N . VAL B 1 76 ? 8.359 6.062 10.211 1 98.81 76 VAL B N 1
ATOM 2614 C CA . VAL B 1 76 ? 9.469 6.75 10.867 1 98.81 76 VAL B CA 1
ATOM 2615 C C . VAL B 1 76 ? 10.758 5.973 10.641 1 98.81 76 VAL B C 1
ATOM 2617 O O . VAL B 1 76 ? 11.805 6.562 10.352 1 98.81 76 VAL B O 1
ATOM 2620 N N . ALA B 1 77 ? 10.688 4.684 10.719 1 98.06 77 ALA B N 1
ATOM 2621 C CA . ALA B 1 77 ? 11.867 3.834 10.57 1 98.06 77 ALA B CA 1
ATOM 2622 C C . ALA B 1 77 ? 12.367 3.84 9.125 1 98.06 77 ALA B C 1
ATOM 2624 O O . ALA B 1 77 ? 13.531 3.502 8.867 1 98.06 77 ALA B O 1
ATOM 2625 N N . ALA B 1 78 ? 11.578 4.234 8.203 1 97.5 78 ALA B N 1
ATOM 2626 C CA . ALA B 1 78 ? 11.883 4.129 6.781 1 97.5 78 ALA B CA 1
ATOM 2627 C C . ALA B 1 78 ? 12.609 5.379 6.285 1 97.5 78 ALA B C 1
ATOM 2629 O O . ALA B 1 78 ? 13.016 5.445 5.125 1 97.5 78 ALA B O 1
ATOM 2630 N N . THR B 1 79 ? 12.797 6.406 7.113 1 97.31 79 THR B N 1
ATOM 2631 C CA . THR B 1 79 ? 13.391 7.656 6.641 1 97.31 79 THR B CA 1
ATOM 2632 C C . THR B 1 79 ? 14.078 8.398 7.789 1 97.31 79 THR B C 1
ATOM 2634 O O . THR B 1 79 ? 13.766 8.164 8.961 1 97.31 79 THR B O 1
ATOM 2637 N N . ASP B 1 80 ? 14.945 9.289 7.461 1 96.88 80 ASP B N 1
ATOM 2638 C CA . ASP B 1 80 ? 15.594 10.148 8.445 1 96.88 80 ASP B CA 1
ATOM 2639 C C . ASP B 1 80 ? 14.875 11.492 8.562 1 96.88 80 ASP B C 1
ATOM 2641 O O . ASP B 1 80 ? 15.227 12.32 9.406 1 96.88 80 ASP B O 1
ATOM 2645 N N . LEU B 1 81 ? 13.859 11.68 7.793 1 98.56 81 LEU B N 1
ATOM 2646 C CA . LEU B 1 81 ? 13.117 12.938 7.809 1 98.56 81 LEU B CA 1
ATOM 2647 C C . LEU B 1 81 ? 12.227 13.023 9.047 1 98.56 81 LEU B C 1
ATOM 2649 O O . LEU B 1 81 ? 11.82 12 9.594 1 98.56 81 LEU B O 1
ATOM 2653 N N . PRO B 1 82 ? 11.914 14.281 9.461 1 98.88 82 PRO B N 1
ATOM 2654 C CA . PRO B 1 82 ? 10.82 14.438 10.422 1 98.88 82 PRO B CA 1
ATOM 2655 C C . PRO B 1 82 ? 9.492 13.898 9.898 1 98.88 82 PRO B C 1
ATOM 2657 O O . PRO B 1 82 ? 9.156 14.109 8.734 1 98.88 82 PRO B O 1
ATOM 2660 N N . VAL B 1 83 ? 8.805 13.156 10.758 1 98.94 83 VAL B N 1
ATOM 2661 C CA . VAL B 1 83 ? 7.492 12.633 10.398 1 98.94 83 VAL B CA 1
ATOM 2662 C C . VAL B 1 83 ? 6.457 13.078 11.43 1 98.94 83 VAL B C 1
ATOM 2664 O O . VAL B 1 83 ? 6.676 12.938 12.633 1 98.94 83 VAL B O 1
ATOM 2667 N N . ALA B 1 84 ? 5.402 13.703 10.938 1 98.94 84 ALA B N 1
ATOM 2668 C CA . ALA B 1 84 ? 4.203 13.961 11.734 1 98.94 84 ALA B CA 1
ATOM 2669 C C . ALA B 1 84 ? 3.104 12.953 11.398 1 98.94 84 ALA B C 1
ATOM 2671 O O . ALA B 1 84 ? 3.217 12.195 10.43 1 98.94 84 ALA B O 1
ATOM 2672 N N . ALA B 1 85 ? 2.051 12.93 12.203 1 98.81 85 ALA B N 1
ATOM 2673 C CA . ALA B 1 85 ? 0.998 11.953 11.938 1 98.81 85 ALA B CA 1
ATOM 2674 C C . ALA B 1 85 ? -0.376 12.617 11.922 1 98.81 85 ALA B C 1
ATOM 2676 O O . ALA B 1 85 ? -0.611 13.586 12.656 1 98.81 85 ALA B O 1
ATOM 2677 N N . ASP B 1 86 ? -1.215 12.172 11.047 1 98.25 86 ASP B N 1
ATOM 2678 C CA . ASP B 1 86 ? -2.652 12.352 11.234 1 98.25 86 ASP B CA 1
ATOM 2679 C C . ASP B 1 86 ? -3.17 11.477 12.375 1 98.25 86 ASP B C 1
ATOM 2681 O O . ASP B 1 86 ? -3.268 10.25 12.227 1 98.25 86 ASP B O 1
ATOM 2685 N N . LEU B 1 87 ? -3.533 12.086 13.484 1 98.25 87 LEU B N 1
ATOM 2686 C CA . LEU B 1 87 ? -3.945 11.344 14.672 1 98.25 87 LEU B CA 1
ATOM 2687 C C . LEU B 1 87 ? -5.453 11.43 14.875 1 98.25 87 LEU B C 1
ATOM 2689 O O . LEU B 1 87 ? -5.945 11.281 15.992 1 98.25 87 LEU B O 1
ATOM 2693 N N . GLU B 1 88 ? -6.109 11.789 13.828 1 97.19 88 GLU B N 1
ATOM 2694 C CA . GLU B 1 88 ? -7.566 11.859 13.797 1 97.19 88 GLU B CA 1
ATOM 2695 C C . GLU B 1 88 ? -8.109 12.602 15.016 1 97.19 88 GLU B C 1
ATOM 2697 O O . GLU B 1 88 ? -7.66 13.711 15.32 1 97.19 88 GLU B O 1
ATOM 2702 N N . ASN B 1 89 ? -9.078 12.125 15.656 1 97 89 ASN B N 1
ATOM 2703 C CA . ASN B 1 89 ? -9.641 12.836 16.797 1 97 89 ASN B CA 1
ATOM 2704 C C . ASN B 1 89 ? -8.922 12.477 18.094 1 97 89 ASN B C 1
ATOM 2706 O O . ASN B 1 89 ? -9.445 12.711 19.188 1 97 89 ASN B O 1
ATOM 2710 N N . GLY B 1 90 ? -7.758 11.859 17.969 1 97.81 90 GLY B N 1
ATOM 2711 C CA . GLY B 1 90 ? -7.035 11.398 19.141 1 97.81 90 GLY B CA 1
ATOM 2712 C C . GLY B 1 90 ? -7.484 10.031 19.625 1 97.81 90 GLY B C 1
ATOM 2713 O O . GLY B 1 90 ? -7.098 9.586 20.703 1 97.81 90 GLY B O 1
ATOM 2714 N N . TYR B 1 91 ? -8.398 9.398 18.906 1 97.25 91 TYR B N 1
ATOM 2715 C CA . TYR B 1 91 ? -8.883 8.039 19.125 1 97.25 91 TYR B CA 1
ATOM 2716 C C . TYR B 1 91 ? -9.609 7.914 20.453 1 97.25 91 TYR B C 1
ATOM 2718 O O . TYR B 1 91 ? -9.398 6.949 21.188 1 97.25 91 TYR B O 1
ATOM 2726 N N . GLY B 1 92 ? -10.336 8.906 20.719 1 96.5 92 GLY B N 1
ATOM 2727 C CA . GLY B 1 92 ? -11.188 8.969 21.891 1 96.5 92 GLY B CA 1
ATOM 2728 C C . GLY B 1 92 ? -11.867 10.312 22.062 1 96.5 92 GLY B C 1
ATOM 2729 O O . GLY B 1 92 ? -11.453 11.305 21.469 1 96.5 92 GLY B O 1
ATOM 2730 N N . ASP B 1 93 ? -12.859 10.383 22.984 1 97 93 ASP B N 1
ATOM 2731 C CA . ASP B 1 93 ? -13.648 11.594 23.156 1 97 93 ASP B CA 1
ATOM 2732 C C . ASP B 1 93 ? -13.07 12.492 24.25 1 97 93 ASP B C 1
ATOM 2734 O O . ASP B 1 93 ? -13.188 13.719 24.188 1 97 93 ASP B O 1
ATOM 2738 N N . ALA B 1 94 ? -12.445 11.891 25.188 1 98.31 94 ALA B N 1
ATOM 2739 C CA . ALA B 1 94 ? -11.992 12.648 26.359 1 98.31 94 ALA B CA 1
ATOM 2740 C C . ALA B 1 94 ? -10.703 13.406 26.047 1 98.31 94 ALA B C 1
ATOM 2742 O O . ALA B 1 94 ? -9.859 12.922 25.281 1 98.31 94 ALA B O 1
ATOM 2743 N N . PRO B 1 95 ? -10.586 14.57 26.656 1 98.69 95 PRO B N 1
ATOM 2744 C CA . PRO B 1 95 ? -9.328 15.305 26.5 1 98.69 95 PRO B CA 1
ATOM 2745 C C . PRO B 1 95 ? -8.102 14.438 26.797 1 98.69 95 PRO B C 1
ATOM 2747 O O . PRO B 1 95 ? -7.094 14.523 26.094 1 98.69 95 PRO B O 1
ATOM 2750 N N . GLN B 1 96 ? -8.242 13.555 27.766 1 98.69 96 GLN B N 1
ATOM 2751 C CA . GLN B 1 96 ? -7.129 12.711 28.172 1 98.69 96 GLN B CA 1
ATOM 2752 C C . GLN B 1 96 ? -6.754 11.727 27.062 1 98.69 96 GLN B C 1
ATOM 2754 O O . GLN B 1 96 ? -5.602 11.297 26.969 1 98.69 96 GLN B O 1
ATOM 2759 N N . ASP B 1 97 ? -7.672 11.328 26.25 1 98.62 97 ASP B N 1
ATOM 2760 C CA . ASP B 1 97 ? -7.371 10.469 25.109 1 98.62 97 ASP B CA 1
ATOM 2761 C C . ASP B 1 97 ? -6.41 11.156 24.141 1 98.62 97 ASP B C 1
ATOM 2763 O O . ASP B 1 97 ? -5.5 10.516 23.609 1 98.62 97 ASP B O 1
ATOM 2767 N N . CYS B 1 98 ? -6.613 12.422 23.922 1 98.81 98 CYS B N 1
ATOM 2768 C CA . CYS B 1 98 ? -5.715 13.188 23.078 1 98.81 98 CYS B CA 1
ATOM 2769 C C . CYS B 1 98 ? -4.316 13.258 23.672 1 98.81 98 CYS B C 1
ATOM 2771 O O . CYS B 1 98 ? -3.32 13.078 22.969 1 98.81 98 CYS B O 1
ATOM 2773 N N . ALA B 1 99 ? -4.297 13.547 24.953 1 98.88 99 ALA B N 1
ATOM 2774 C CA . ALA B 1 99 ? -3.012 13.625 25.641 1 98.88 99 ALA B CA 1
ATOM 2775 C C . ALA B 1 99 ? -2.254 12.305 25.531 1 98.88 99 ALA B C 1
ATOM 2777 O O . ALA B 1 99 ? -1.063 12.289 25.203 1 98.88 99 ALA B O 1
ATOM 2778 N N . THR B 1 100 ? -2.971 11.203 25.828 1 98.88 100 THR B N 1
ATOM 2779 C CA . THR B 1 100 ? -2.377 9.875 25.734 1 98.88 100 THR B CA 1
ATOM 2780 C C . THR B 1 100 ? -1.869 9.602 24.312 1 98.88 100 THR B C 1
ATOM 2782 O O . THR B 1 100 ? -0.767 9.078 24.141 1 98.88 100 THR B O 1
ATOM 2785 N N . THR B 1 101 ? -2.635 9.938 23.328 1 98.88 101 THR B N 1
ATOM 2786 C CA . THR B 1 101 ? -2.262 9.727 21.938 1 98.88 101 THR B CA 1
ATOM 2787 C C . THR B 1 101 ? -0.985 10.492 21.594 1 98.88 101 THR B C 1
ATOM 2789 O O . THR B 1 101 ? -0.097 9.961 20.938 1 98.88 101 THR B O 1
ATOM 2792 N N . ILE B 1 102 ? -0.862 11.734 22.062 1 98.94 102 ILE B N 1
ATOM 2793 C CA . ILE B 1 102 ? 0.325 12.539 21.797 1 98.94 102 ILE B CA 1
ATOM 2794 C C . ILE B 1 102 ? 1.551 11.867 22.422 1 98.94 102 ILE B C 1
ATOM 2796 O O . ILE B 1 102 ? 2.598 11.766 21.781 1 98.94 102 ILE B O 1
ATOM 2800 N N . ARG B 1 103 ? 1.415 11.422 23.625 1 98.88 103 ARG B N 1
ATOM 2801 C CA . ARG B 1 103 ? 2.527 10.75 24.281 1 98.88 103 ARG B CA 1
ATOM 2802 C C . ARG B 1 103 ? 2.949 9.492 23.531 1 98.88 103 ARG B C 1
ATOM 2804 O O . ARG B 1 103 ? 4.137 9.281 23.297 1 98.88 103 ARG B O 1
ATOM 2811 N N . LEU B 1 104 ? 1.974 8.672 23.172 1 98.94 104 LEU B N 1
ATOM 2812 C CA . LEU B 1 104 ? 2.254 7.438 22.438 1 98.94 104 LEU B CA 1
ATOM 2813 C C . LEU B 1 104 ? 2.83 7.73 21.062 1 98.94 104 LEU B C 1
ATOM 2815 O O . LEU B 1 104 ? 3.666 6.977 20.562 1 98.94 104 LEU B O 1
ATOM 2819 N N . ALA B 1 105 ? 2.346 8.82 20.438 1 98.94 105 ALA B N 1
ATOM 2820 C CA . ALA B 1 105 ? 2.896 9.25 19.156 1 98.94 105 ALA B CA 1
ATOM 2821 C C . ALA B 1 105 ? 4.379 9.578 19.266 1 98.94 105 ALA B C 1
ATOM 2823 O O . ALA B 1 105 ? 5.188 9.172 18.438 1 98.94 105 ALA B O 1
ATOM 2824 N N . ALA B 1 106 ? 4.73 10.328 20.281 1 98.94 106 ALA B N 1
ATOM 2825 C CA . ALA B 1 106 ? 6.137 10.641 20.547 1 98.94 106 ALA B CA 1
ATOM 2826 C C . ALA B 1 106 ? 6.949 9.367 20.75 1 98.94 106 ALA B C 1
ATOM 2828 O O . ALA B 1 106 ? 8.07 9.25 20.234 1 98.94 106 ALA B O 1
ATOM 2829 N N . GLU B 1 107 ? 6.414 8.422 21.469 1 98.81 107 GLU B N 1
ATOM 2830 C CA . GLU B 1 107 ? 7.082 7.145 21.719 1 98.81 107 GLU B CA 1
ATOM 2831 C C . GLU B 1 107 ? 7.309 6.387 20.406 1 98.81 107 GLU B C 1
ATOM 2833 O O . GLU B 1 107 ? 8.281 5.637 20.281 1 98.81 107 GLU B O 1
ATOM 2838 N N . ALA B 1 108 ? 6.473 6.574 19.469 1 98.81 108 ALA B N 1
ATOM 2839 C CA . ALA B 1 108 ? 6.559 5.898 18.172 1 98.81 108 ALA B CA 1
ATOM 2840 C C . ALA B 1 108 ? 7.617 6.551 17.281 1 98.81 108 ALA B C 1
ATOM 2842 O O . ALA B 1 108 ? 7.875 6.082 16.172 1 98.81 108 ALA B O 1
ATOM 2843 N N . GLY B 1 109 ? 8.203 7.648 17.688 1 98.81 109 GLY B N 1
ATOM 2844 C CA . GLY B 1 109 ? 9.266 8.312 16.953 1 98.81 109 GLY B CA 1
ATOM 2845 C C . GLY B 1 109 ? 8.789 9.531 16.188 1 98.81 109 GLY B C 1
ATOM 2846 O O . GLY B 1 109 ? 9.586 10.195 15.523 1 98.81 109 GLY B O 1
ATOM 2847 N N . LEU B 1 110 ? 7.555 9.859 16.312 1 98.94 110 LEU B N 1
ATOM 2848 C CA . LEU B 1 110 ? 6.977 11.016 15.625 1 98.94 110 LEU B CA 1
ATOM 2849 C C . LEU B 1 110 ? 7.438 12.32 16.266 1 98.94 110 LEU B C 1
ATOM 2851 O O . LEU B 1 110 ? 7.746 12.352 17.469 1 98.94 110 LEU B O 1
ATOM 2855 N N . VAL B 1 111 ? 7.438 13.398 15.461 1 98.94 111 VAL B N 1
ATOM 2856 C CA . VAL B 1 111 ? 7.895 14.68 15.992 1 98.94 111 VAL B CA 1
ATOM 2857 C C . VAL B 1 111 ? 6.785 15.719 15.844 1 98.94 111 VAL B C 1
ATOM 2859 O O . VAL B 1 111 ? 6.992 16.906 16.125 1 98.94 111 VAL B O 1
ATOM 2862 N N . GLY B 1 112 ? 5.641 15.32 15.406 1 98.88 112 GLY B N 1
ATOM 2863 C CA . GLY B 1 112 ? 4.434 16.125 15.281 1 98.88 112 GLY B CA 1
ATOM 2864 C C . GLY B 1 112 ? 3.189 15.305 15.016 1 98.88 112 GLY B C 1
ATOM 2865 O O . GLY B 1 112 ? 3.275 14.094 14.789 1 98.88 112 GLY B O 1
ATOM 2866 N N . GLY B 1 113 ? 2.057 15.93 15.07 1 98.81 113 GLY B N 1
ATOM 2867 C CA . GLY B 1 113 ? 0.778 15.289 14.812 1 98.81 113 GLY B CA 1
ATOM 2868 C C . GLY B 1 113 ? -0.388 16.25 14.812 1 98.81 113 GLY B C 1
ATOM 2869 O O . GLY B 1 113 ? -0.258 17.391 15.273 1 98.81 113 GLY B O 1
ATOM 2870 N N . SER B 1 114 ? -1.453 15.812 14.25 1 98.75 114 SER B N 1
ATOM 2871 C CA . SER B 1 114 ? -2.652 16.641 14.203 1 98.75 114 SER B CA 1
ATOM 2872 C C . SER B 1 114 ? -3.785 16.031 15.016 1 98.75 114 SER B C 1
ATOM 2874 O O . SER B 1 114 ? -3.91 14.805 15.078 1 98.75 114 SER B O 1
ATOM 2876 N N . ILE B 1 115 ? -4.586 16.859 15.656 1 98.62 115 ILE B N 1
ATOM 2877 C CA . ILE B 1 115 ? -5.809 16.484 16.359 1 98.62 115 ILE B CA 1
ATOM 2878 C C . ILE B 1 115 ? -7.004 17.188 15.727 1 98.62 115 ILE B C 1
ATOM 2880 O O . ILE B 1 115 ? -7.012 18.406 15.594 1 98.62 115 ILE B O 1
ATOM 2884 N N . GLU B 1 116 ? -7.926 16.422 15.359 1 98 116 GLU B N 1
ATOM 2885 C CA . GLU B 1 116 ? -9.117 16.969 14.711 1 98 116 GLU B CA 1
ATOM 2886 C C . GLU B 1 116 ? -10.227 17.219 15.727 1 98 116 GLU B C 1
ATOM 2888 O O . GLU B 1 116 ? -10.227 16.641 16.812 1 98 116 GLU B O 1
ATOM 2893 N N . ASP B 1 117 ? -11.156 18.047 15.336 1 98.38 117 ASP B N 1
ATOM 2894 C CA . ASP B 1 117 ? -12.328 18.266 16.172 1 98.38 117 ASP B CA 1
ATOM 2895 C C . ASP B 1 117 ? -13.57 17.609 15.578 1 98.38 117 ASP B C 1
ATOM 2897 O O . ASP B 1 117 ? -14.695 18.016 15.859 1 98.38 117 ASP B O 1
ATOM 2901 N N . ALA B 1 118 ? -13.352 16.656 14.695 1 96.56 118 ALA B N 1
ATOM 2902 C CA . ALA B 1 118 ? -14.43 15.773 14.234 1 96.56 118 ALA B CA 1
ATOM 2903 C C . ALA B 1 118 ? -14.656 14.625 15.211 1 96.56 118 ALA B C 1
ATOM 2905 O O . ALA B 1 118 ? -13.695 14.055 15.734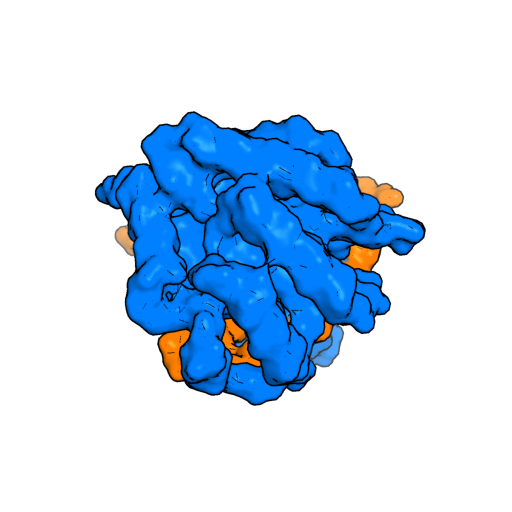 1 96.56 118 ALA B O 1
ATOM 2906 N N . SER B 1 119 ? -15.867 14.227 15.414 1 93.75 119 SER B N 1
ATOM 2907 C CA . SER B 1 119 ? -16.219 13.266 16.453 1 93.75 119 SER B CA 1
ATOM 2908 C C . SER B 1 119 ? -16.234 11.836 15.906 1 93.75 119 SER B C 1
ATOM 2910 O O . SER B 1 119 ? -16.203 10.875 16.672 1 93.75 119 SER B O 1
ATOM 2912 N N . GLY B 1 120 ? -16.438 11.672 14.602 1 89.06 120 GLY B N 1
ATOM 2913 C CA . GLY B 1 120 ? -16.609 10.359 13.992 1 89.06 120 GLY B CA 1
ATOM 2914 C C . GLY B 1 120 ? -18.047 9.867 14.016 1 89.06 120 GLY B C 1
ATOM 2915 O O . GLY B 1 120 ? -18.344 8.797 13.484 1 89.06 120 GLY B O 1
ATOM 2916 N N . ARG B 1 121 ? -18.969 10.633 14.617 1 90.19 121 ARG B N 1
ATOM 2917 C CA . ARG B 1 121 ? -20.391 10.281 14.672 1 90.19 121 ARG B CA 1
ATOM 2918 C C . ARG B 1 121 ? -21.188 11.055 13.633 1 90.19 121 ARG B C 1
ATOM 2920 O O . ARG B 1 121 ? -21.156 12.289 13.609 1 90.19 121 ARG B O 1
ATOM 2927 N N . ALA B 1 122 ? -21.891 10.391 12.805 1 85.06 122 ALA B N 1
ATOM 2928 C CA . ALA B 1 122 ? -22.625 10.984 11.688 1 85.06 122 ALA B CA 1
ATOM 2929 C C . ALA B 1 122 ? -23.625 12.023 12.18 1 85.06 122 ALA B C 1
ATOM 2931 O O . ALA B 1 122 ? -23.812 13.062 11.539 1 85.06 122 ALA B O 1
ATOM 2932 N N . GLY B 1 123 ? -24.234 11.719 13.258 1 89.25 123 GLY B N 1
ATOM 2933 C CA . GLY B 1 123 ? -25.281 12.602 13.758 1 89.25 123 GLY B CA 1
ATOM 2934 C C . GLY B 1 123 ? -24.734 13.859 14.398 1 89.25 123 GLY B C 1
ATOM 2935 O O . GLY B 1 123 ? -25.453 14.844 14.555 1 89.25 123 GLY B O 1
ATOM 2936 N N . GLN B 1 124 ? -23.531 13.867 14.766 1 92.38 124 GLN B N 1
ATOM 2937 C CA . GLN B 1 124 ? -22.812 15 15.352 1 92.38 124 GLN B CA 1
ATOM 2938 C C . GLN B 1 124 ? -21.344 14.992 14.93 1 92.38 124 GLN B C 1
ATOM 2940 O O . GLN B 1 124 ? -20.453 14.734 15.742 1 92.38 124 GLN B O 1
ATOM 2945 N N . PRO B 1 125 ? -21.125 15.391 13.805 1 94.44 125 PRO B N 1
ATOM 2946 C CA . PRO B 1 125 ? -19.828 15.141 13.188 1 94.44 125 PRO B CA 1
ATOM 2947 C C . PRO B 1 125 ? -18.719 16.031 13.773 1 94.44 125 PRO B C 1
ATOM 2949 O O . PRO B 1 125 ? -17.531 15.711 13.648 1 94.44 125 PRO B O 1
ATOM 2952 N N . ILE B 1 126 ? -19.109 17.141 14.453 1 97.56 126 ILE B N 1
ATOM 2953 C CA . ILE B 1 126 ? -18.141 18.078 15.031 1 97.56 126 ILE B CA 1
ATOM 2954 C C . ILE B 1 126 ? -18.375 18.188 16.531 1 97.56 126 ILE B C 1
ATOM 2956 O O . ILE B 1 126 ? -19.516 18.359 16.984 1 97.56 126 ILE B O 1
ATOM 2960 N N . TYR B 1 127 ? -17.344 18.094 17.312 1 98.12 127 TYR B N 1
ATOM 2961 C CA . TYR B 1 127 ? -17.484 18.281 18.75 1 98.12 127 TYR B CA 1
ATOM 2962 C C . TYR B 1 127 ? -18.016 19.672 19.062 1 98.12 127 TYR B C 1
ATOM 2964 O O . TYR B 1 127 ? -17.75 20.625 18.328 1 98.12 127 TYR B O 1
ATOM 2972 N N . GLU B 1 128 ? -18.719 19.75 20.141 1 97.94 128 GLU B N 1
ATOM 2973 C CA . GLU B 1 128 ? -19.031 21.062 20.688 1 97.94 128 GLU B CA 1
ATOM 2974 C C . GLU B 1 128 ? -17.766 21.875 20.953 1 97.94 128 GLU B C 1
ATOM 2976 O O . GLU B 1 128 ? -16.719 21.312 21.297 1 97.94 128 GLU B O 1
ATOM 2981 N N . PHE B 1 129 ? -17.938 23.203 20.828 1 98.44 129 PHE B N 1
ATOM 2982 C CA . PHE B 1 129 ? -16.781 24.109 20.875 1 98.44 129 PHE B CA 1
ATOM 2983 C C . PHE B 1 129 ? -15.969 23.859 22.141 1 98.44 129 PHE B C 1
ATOM 2985 O O . PHE B 1 129 ? -14.75 23.688 22.078 1 98.44 129 PHE B O 1
ATOM 2992 N N . SER B 1 130 ? -16.594 23.859 23.266 1 98.62 130 SER B N 1
ATOM 2993 C CA . SER B 1 130 ? -15.891 23.734 24.531 1 98.62 130 SER B CA 1
ATOM 2994 C C . SER B 1 130 ? -15.172 22.391 24.641 1 98.62 130 SER B C 1
ATOM 2996 O O . SER B 1 130 ? -14.039 22.328 25.109 1 98.62 130 SER B O 1
ATOM 2998 N N . ALA B 1 131 ? -15.82 21.328 24.203 1 98.5 131 ALA B N 1
ATOM 2999 C CA . ALA B 1 131 ? -15.219 20 24.219 1 98.5 131 ALA B CA 1
ATOM 3000 C C . ALA B 1 131 ? -14.008 19.938 23.297 1 98.5 131 ALA B C 1
ATOM 3002 O O . ALA B 1 131 ? -12.961 19.391 23.656 1 98.5 131 ALA B O 1
ATOM 3003 N N . ALA B 1 132 ? -14.18 20.453 22.125 1 98.75 132 ALA B N 1
ATOM 3004 C CA . ALA B 1 132 ? -13.078 20.484 21.172 1 98.75 132 ALA B CA 1
ATOM 3005 C C . ALA B 1 132 ? -11.875 21.234 21.734 1 98.75 132 ALA B C 1
ATOM 3007 O O . ALA B 1 132 ? -10.742 20.781 21.609 1 98.75 132 ALA B O 1
ATOM 3008 N N . LEU B 1 133 ? -12.148 22.375 22.328 1 98.88 133 LEU B N 1
ATOM 3009 C CA . LEU B 1 133 ? -11.086 23.203 22.875 1 98.88 133 LEU B CA 1
ATOM 3010 C C . LEU B 1 133 ? -10.359 22.484 24 1 98.88 133 LEU B C 1
ATOM 3012 O O . LEU B 1 133 ? -9.133 22.531 24.094 1 98.88 133 LEU B O 1
ATOM 3016 N N . GLU B 1 134 ? -11.078 21.812 24.859 1 98.88 134 GLU B N 1
ATOM 3017 C CA . GLU B 1 134 ? -10.477 21.062 25.953 1 98.88 134 GLU B CA 1
ATOM 3018 C C . GLU B 1 134 ? -9.578 19.938 25.438 1 98.88 134 GLU B C 1
ATOM 3020 O O . GLU B 1 134 ? -8.523 19.672 26 1 98.88 134 GLU B O 1
ATOM 3025 N N . ARG B 1 135 ? -10.023 19.297 24.438 1 98.88 135 ARG B N 1
ATOM 3026 C CA . ARG B 1 135 ? -9.266 18.219 23.812 1 98.88 135 ARG B CA 1
ATOM 3027 C C . ARG B 1 135 ? -7.961 18.734 23.219 1 98.88 135 ARG B C 1
ATOM 3029 O O . ARG B 1 135 ? -6.895 18.156 23.438 1 98.88 135 ARG B O 1
ATOM 3036 N N . VAL B 1 136 ? -7.992 19.844 22.5 1 98.94 136 VAL B N 1
ATOM 3037 C CA . VAL B 1 136 ? -6.805 20.469 21.922 1 98.94 136 VAL B CA 1
ATOM 3038 C C . VAL B 1 136 ? -5.867 20.922 23.047 1 98.94 136 VAL B C 1
ATOM 3040 O O . VAL B 1 136 ? -4.656 20.719 22.969 1 98.94 136 VAL B O 1
ATOM 3043 N N . ALA B 1 137 ? -6.461 21.547 24.047 1 98.94 137 ALA B N 1
ATOM 3044 C CA . ALA B 1 137 ? -5.656 22.031 25.172 1 98.94 137 ALA B CA 1
ATOM 3045 C C . ALA B 1 137 ? -4.902 20.875 25.844 1 98.94 137 ALA B C 1
ATOM 3047 O O . ALA B 1 137 ? -3.729 21.016 26.188 1 98.94 137 ALA B O 1
ATOM 3048 N N . ALA B 1 138 ? -5.582 19.75 26.031 1 98.94 138 ALA B N 1
ATOM 3049 C CA . ALA B 1 138 ? -4.945 18.578 26.609 1 98.94 138 ALA B CA 1
ATOM 3050 C C . ALA B 1 138 ? -3.807 18.078 25.734 1 98.94 138 ALA B C 1
ATOM 3052 O O . ALA B 1 138 ? -2.756 17.672 26.234 1 98.94 138 ALA B O 1
ATOM 3053 N N . ALA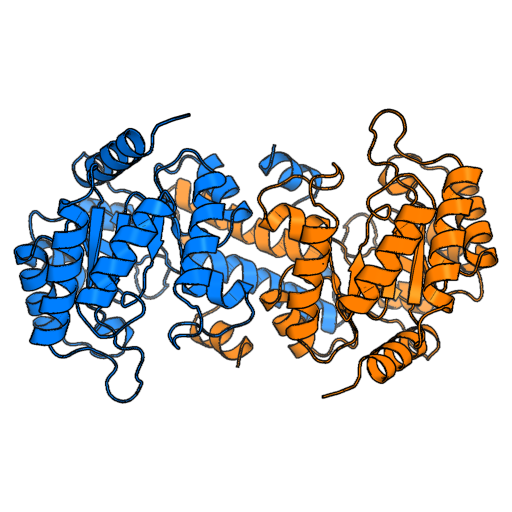 B 1 139 ? -4.008 18.062 24.469 1 98.94 139 ALA B N 1
ATOM 3054 C CA . ALA B 1 139 ? -2.969 17.656 23.531 1 98.94 139 ALA B CA 1
ATOM 3055 C C . ALA B 1 139 ? -1.77 18.609 23.609 1 98.94 139 ALA B C 1
ATOM 3057 O O . ALA B 1 139 ? -0.62 18.156 23.578 1 98.94 139 ALA B O 1
ATOM 3058 N N . VAL B 1 140 ? -2.027 19.891 23.703 1 98.94 140 VAL B N 1
ATOM 3059 C CA . VAL B 1 140 ? -0.98 20.906 23.797 1 98.94 140 VAL B CA 1
ATOM 3060 C C . VAL B 1 140 ? -0.149 20.672 25.062 1 98.94 140 VAL B C 1
ATOM 3062 O O . VAL B 1 140 ? 1.083 20.672 25 1 98.94 140 VAL B O 1
ATOM 3065 N N . GLU B 1 141 ? -0.848 20.484 26.109 1 98.88 141 GLU B N 1
ATOM 3066 C CA . GLU B 1 141 ? -0.151 20.25 27.359 1 98.88 141 GLU B CA 1
ATOM 3067 C C . GLU B 1 141 ? 0.752 19.016 27.266 1 98.88 141 GLU B C 1
ATOM 3069 O O . GLU B 1 141 ? 1.892 19.047 27.75 1 98.88 141 GLU B O 1
ATOM 3074 N N . ALA B 1 142 ? 0.218 17.938 26.719 1 98.94 142 ALA B N 1
ATOM 3075 C CA . ALA B 1 142 ? 1.007 16.719 26.547 1 98.94 142 ALA B CA 1
ATOM 3076 C C . ALA B 1 142 ? 2.225 16.969 25.656 1 98.94 142 ALA B C 1
ATOM 3078 O O . ALA B 1 142 ? 3.328 16.516 25.969 1 98.94 142 ALA B O 1
ATOM 3079 N N . ALA B 1 143 ? 2.059 17.688 24.594 1 98.94 143 ALA B N 1
ATOM 3080 C CA . ALA B 1 143 ? 3.146 18 23.672 1 98.94 143 ALA B CA 1
ATOM 3081 C C . ALA B 1 143 ? 4.238 18.812 24.359 1 98.94 143 ALA B C 1
ATOM 3083 O O . ALA B 1 143 ? 5.43 18.531 24.188 1 98.94 143 ALA B O 1
ATOM 3084 N N . ARG B 1 144 ? 3.811 19.781 25.172 1 98.69 144 ARG B N 1
ATOM 3085 C CA . ARG B 1 144 ? 4.742 20.688 25.844 1 98.69 144 ARG B CA 1
ATOM 3086 C C . ARG B 1 144 ? 5.52 19.953 26.938 1 98.69 144 ARG B C 1
ATOM 3088 O O . ARG B 1 144 ? 6.613 20.375 27.328 1 98.69 144 ARG B O 1
ATOM 3095 N N . ALA B 1 145 ? 4.98 18.891 27.375 1 98.69 145 ALA B N 1
ATOM 3096 C CA . ALA B 1 145 ? 5.617 18.125 28.438 1 98.69 145 ALA B CA 1
ATOM 3097 C C . ALA B 1 145 ? 6.68 17.188 27.891 1 98.69 145 ALA B C 1
ATOM 3099 O O . ALA B 1 145 ? 7.457 16.609 28.641 1 98.69 145 ALA B O 1
ATOM 3100 N N . LEU B 1 146 ? 6.801 17 26.609 1 98.75 146 LEU B N 1
ATOM 3101 C CA . LEU B 1 146 ? 7.766 16.109 25.984 1 98.75 146 LEU B CA 1
ATOM 3102 C C . LEU B 1 146 ? 9.172 16.719 26.031 1 98.75 146 LEU B C 1
ATOM 3104 O O . LEU B 1 146 ? 9.32 17.938 26.125 1 98.75 146 LEU B O 1
ATOM 3108 N N . PRO B 1 147 ? 10.156 15.93 25.922 1 98.25 147 PRO B N 1
ATOM 3109 C CA . PRO B 1 147 ? 11.531 16.422 26.047 1 98.25 147 PRO B CA 1
ATOM 3110 C C . PRO B 1 147 ? 12.055 17.031 24.75 1 98.25 147 PRO B C 1
ATOM 3112 O O . PRO B 1 147 ? 13.258 17.266 24.609 1 98.25 147 PRO B O 1
ATOM 3115 N N . PHE B 1 148 ? 11.328 17.172 23.75 1 98.69 148 PHE B N 1
ATOM 3116 C CA . PHE B 1 148 ? 11.625 17.828 22.469 1 98.69 148 PHE B CA 1
ATOM 3117 C C . PHE B 1 148 ? 10.406 18.562 21.953 1 98.69 148 PHE B C 1
ATOM 3119 O O . PHE B 1 148 ? 9.281 18.297 22.375 1 98.69 148 PHE B O 1
ATOM 3126 N N . PRO B 1 149 ? 10.586 19.578 21.078 1 98.56 149 PRO B N 1
ATOM 3127 C CA . PRO B 1 149 ? 9.43 20.312 20.562 1 98.56 149 PRO B CA 1
ATOM 3128 C C . PRO B 1 149 ? 8.578 19.484 19.609 1 98.56 149 PRO B C 1
ATOM 3130 O O . PRO B 1 149 ? 8.938 19.312 18.438 1 98.56 149 PRO B O 1
ATOM 3133 N N . PHE B 1 150 ? 7.555 18.953 20.094 1 98.88 150 PHE B N 1
ATOM 3134 C CA . PHE B 1 150 ? 6.555 18.25 19.297 1 98.88 150 PHE B CA 1
ATOM 3135 C C . PHE B 1 150 ? 5.586 19.234 18.656 1 98.88 150 PHE B C 1
ATOM 3137 O O . PHE B 1 150 ? 4.848 19.938 19.344 1 98.88 150 PHE B O 1
ATOM 3144 N N . THR B 1 151 ? 5.566 19.328 17.328 1 98.94 151 THR B N 1
ATOM 3145 C CA . THR B 1 151 ? 4.723 20.281 16.609 1 98.94 151 THR B CA 1
ATOM 3146 C C . THR B 1 151 ? 3.283 19.781 16.531 1 98.94 151 THR B C 1
ATOM 3148 O O . THR B 1 151 ? 3 18.781 15.859 1 98.94 151 THR B O 1
ATOM 3151 N 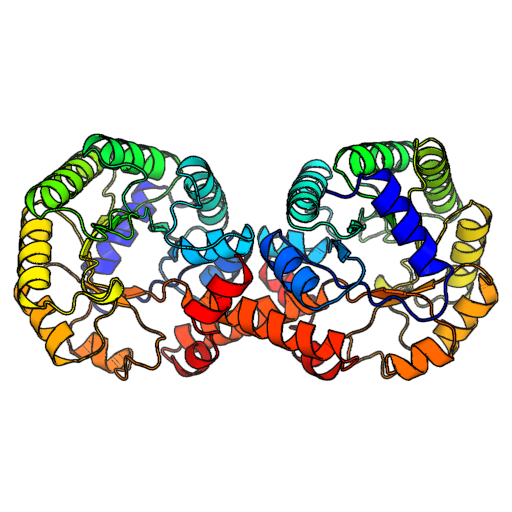N . LEU B 1 152 ? 2.398 20.453 17.188 1 98.94 152 LEU B N 1
ATOM 3152 C CA . LEU B 1 152 ? 0.999 20.047 17.25 1 98.94 152 LEU B CA 1
ATOM 3153 C C . LEU B 1 152 ? 0.145 20.891 16.312 1 98.94 152 LEU B C 1
ATOM 3155 O O . LEU B 1 152 ? 0.155 22.125 16.391 1 98.94 152 LEU B O 1
ATOM 3159 N N . CYS B 1 153 ? -0.541 20.234 15.438 1 98.94 153 CYS B N 1
ATOM 3160 C CA . CYS B 1 153 ? -1.508 20.859 14.547 1 98.94 153 CYS B CA 1
ATOM 3161 C C . CYS B 1 153 ? -2.932 20.625 15.031 1 98.94 153 CYS B C 1
ATOM 3163 O O . CYS B 1 153 ? -3.316 19.5 15.32 1 98.94 153 CYS B O 1
ATOM 3165 N N . ALA B 1 154 ? -3.684 21.625 15.203 1 98.94 154 ALA B N 1
ATOM 3166 C CA . ALA B 1 154 ? -5.094 21.516 15.57 1 98.94 154 ALA B CA 1
ATOM 3167 C C . ALA B 1 154 ? -5.992 21.797 14.367 1 98.94 154 ALA B C 1
ATOM 3169 O O . ALA B 1 154 ? -5.793 22.766 13.648 1 98.94 154 ALA B O 1
ATOM 3170 N N . ARG B 1 155 ? -6.965 20.953 14.18 1 98.81 155 ARG B N 1
ATOM 3171 C CA . ARG B 1 155 ? -7.793 21.016 12.984 1 98.81 155 ARG B CA 1
ATOM 3172 C C . ARG B 1 155 ? -9.227 21.406 13.336 1 98.81 155 ARG B C 1
ATOM 3174 O O . ARG B 1 155 ? -9.797 20.891 14.305 1 98.81 155 ARG B O 1
ATOM 3181 N N . ALA B 1 156 ? -9.742 22.297 12.594 1 98.75 156 ALA B N 1
ATOM 3182 C CA . ALA B 1 156 ? -11.172 22.594 12.57 1 98.75 156 ALA B CA 1
ATOM 3183 C C . ALA B 1 156 ? -11.836 21.969 11.344 1 98.75 156 ALA B C 1
ATOM 3185 O O . ALA B 1 156 ? -11.656 22.438 10.227 1 98.75 156 ALA B O 1
ATOM 3186 N N . GLU B 1 157 ? -12.719 21 11.539 1 97.62 157 GLU B N 1
ATOM 3187 C CA . GLU B 1 157 ? -13.117 20.062 10.5 1 97.62 157 GLU B CA 1
ATOM 3188 C C . GLU B 1 157 ? -14.438 20.484 9.859 1 97.62 157 GLU B C 1
ATOM 3190 O O . GLU B 1 157 ? -15 19.734 9.047 1 97.62 157 GLU B O 1
ATOM 3195 N N . ASN B 1 158 ? -14.945 21.656 10.141 1 97.5 158 ASN B N 1
ATOM 3196 C CA . ASN B 1 158 ? -16.266 22.109 9.703 1 97.5 158 ASN B CA 1
ATOM 3197 C C . ASN B 1 158 ? -16.469 21.844 8.211 1 97.5 158 ASN B C 1
ATOM 3199 O O . ASN B 1 158 ? -17.391 21.125 7.82 1 97.5 158 ASN B O 1
ATOM 3203 N N . PHE B 1 159 ? -15.617 22.312 7.383 1 95.44 159 PHE B N 1
ATOM 3204 C CA . PHE B 1 159 ? -15.836 22.312 5.941 1 95.44 159 PHE B CA 1
ATOM 3205 C C . PHE B 1 159 ? -15.766 20.906 5.383 1 95.44 159 PHE B C 1
ATOM 3207 O O . PHE B 1 159 ? -16.5 20.562 4.457 1 95.44 159 PHE B O 1
ATOM 3214 N N . LEU B 1 160 ? -14.945 20.062 5.93 1 92.69 160 LEU B N 1
ATOM 3215 C CA . LEU B 1 160 ? -14.812 18.688 5.461 1 92.69 160 LEU B CA 1
ATOM 3216 C C . LEU B 1 160 ? -16.062 17.875 5.797 1 92.69 160 LEU B C 1
ATOM 3218 O O . LEU B 1 160 ? -16.328 16.859 5.164 1 92.69 160 LEU B O 1
ATOM 3222 N N . HIS B 1 161 ? -16.75 18.344 6.781 1 93.69 161 HIS B N 1
ATOM 3223 C CA . HIS B 1 161 ? -17.938 17.625 7.215 1 93.69 161 HIS B CA 1
ATOM 3224 C C . HIS B 1 161 ? -19.203 18.359 6.832 1 93.69 161 HIS B C 1
ATOM 3226 O O . HIS B 1 161 ? -20.219 18.25 7.516 1 93.69 161 HIS B O 1
ATOM 3232 N N . GLY B 1 162 ? -19.109 19.234 5.867 1 91.38 162 GLY B N 1
ATOM 3233 C CA . GLY B 1 162 ? -20.266 19.828 5.227 1 91.38 162 GLY B CA 1
ATOM 3234 C C . GLY B 1 162 ? -20.828 21.016 5.992 1 91.38 162 GLY B C 1
ATOM 3235 O O . GLY B 1 162 ? -21.938 21.484 5.699 1 91.38 162 GLY B O 1
ATOM 3236 N N . ARG B 1 163 ? -20.172 21.453 6.984 1 93.88 163 ARG B N 1
ATOM 3237 C CA . ARG B 1 163 ? -20.547 22.656 7.719 1 93.88 163 ARG B CA 1
ATOM 3238 C C . ARG B 1 163 ? -19.766 23.859 7.23 1 93.88 163 ARG B C 1
ATOM 3240 O O . ARG B 1 163 ? -18.781 24.266 7.855 1 93.88 163 ARG B O 1
ATOM 3247 N N . GLU B 1 164 ? -20.328 24.516 6.23 1 94.38 164 GLU B N 1
ATOM 3248 C CA . GLU B 1 164 ? -19.625 25.656 5.645 1 94.38 164 GLU B CA 1
ATOM 3249 C C . GLU B 1 164 ? -19.859 26.922 6.449 1 94.38 164 GLU B C 1
ATOM 3251 O O . GLU B 1 164 ? -20.406 27.906 5.938 1 94.38 164 GLU B O 1
ATOM 3256 N N . ASP B 1 165 ? -19.406 26.922 7.648 1 97 165 ASP B N 1
ATOM 3257 C CA . ASP B 1 165 ? -19.5 28.016 8.602 1 97 165 ASP B CA 1
ATOM 3258 C C . ASP B 1 165 ? -18.125 28.609 8.906 1 97 165 ASP B C 1
ATOM 3260 O O . ASP B 1 165 ? -17.469 28.188 9.859 1 97 165 ASP B O 1
ATOM 3264 N N . LEU B 1 166 ? -17.781 29.641 8.102 1 98.12 166 LEU B N 1
ATOM 3265 C CA . LEU B 1 166 ? -16.453 30.234 8.203 1 98.12 166 LEU B CA 1
ATOM 3266 C C . LEU B 1 166 ? -16.266 30.922 9.555 1 98.12 166 LEU B C 1
ATOM 3268 O O . LEU B 1 166 ? -15.195 30.828 10.156 1 98.12 166 LEU B O 1
ATOM 3272 N N . ASP B 1 167 ? -17.312 31.562 10.016 1 98.38 167 ASP B N 1
ATOM 3273 C CA . ASP B 1 167 ? -17.219 32.25 11.289 1 98.38 167 ASP B CA 1
ATOM 3274 C C . ASP B 1 167 ? -16.891 31.297 12.43 1 98.38 167 ASP B C 1
ATOM 3276 O O . ASP B 1 167 ? -16.016 31.562 13.242 1 98.38 167 ASP B O 1
ATOM 3280 N N . ASP B 1 168 ? -17.578 30.219 12.453 1 98.56 168 ASP B N 1
ATOM 3281 C CA . ASP B 1 168 ? -17.312 29.234 13.484 1 98.56 168 ASP B CA 1
ATOM 3282 C C . ASP B 1 168 ? -15.914 28.625 13.312 1 98.56 168 ASP B C 1
ATOM 3284 O O . ASP B 1 168 ? -15.219 28.359 14.289 1 98.56 168 ASP B O 1
ATOM 3288 N N . THR B 1 169 ? -15.555 28.375 12.078 1 98.75 169 THR B N 1
ATOM 3289 C CA . THR B 1 169 ? -14.227 27.844 11.797 1 98.75 169 THR B CA 1
ATOM 3290 C C . THR B 1 169 ? -13.148 28.781 12.328 1 98.75 169 THR B C 1
ATOM 3292 O O . THR B 1 169 ? -12.211 28.344 12.992 1 98.75 169 THR B O 1
ATOM 3295 N N . LEU B 1 170 ? -13.312 30.078 12.062 1 98.81 170 LEU B N 1
ATOM 3296 C CA . LEU B 1 170 ? -12.352 31.078 12.531 1 98.81 170 LEU B CA 1
ATOM 3297 C C . LEU B 1 170 ? -12.328 31.125 14.055 1 98.81 170 LEU B C 1
ATOM 3299 O O . LEU B 1 170 ? -11.258 31.219 14.664 1 98.81 170 LEU B O 1
ATOM 3303 N N . ARG B 1 171 ? -13.508 31.109 14.656 1 98.81 171 ARG B N 1
ATOM 3304 C CA . ARG B 1 171 ? -13.609 31.109 16.109 1 98.81 171 ARG B CA 1
ATOM 3305 C C . ARG B 1 171 ? -12.828 29.938 16.719 1 98.81 171 ARG B C 1
ATOM 3307 O O . ARG B 1 171 ? -12.047 30.125 17.641 1 98.81 171 ARG B O 1
ATOM 3314 N N . ARG B 1 172 ? -12.969 28.797 16.203 1 98.88 172 ARG B N 1
ATOM 3315 C CA . ARG B 1 172 ? -12.305 27.578 16.688 1 98.88 172 ARG B CA 1
ATOM 3316 C C . ARG B 1 172 ? -10.797 27.672 16.5 1 98.88 172 ARG B C 1
ATOM 3318 O O . ARG B 1 172 ? -10.039 27.422 17.438 1 98.88 172 ARG B O 1
ATOM 3325 N N . LEU B 1 173 ? -10.383 28.047 15.32 1 98.88 173 LEU B N 1
ATOM 3326 C CA . LEU B 1 173 ? -8.953 28.094 15.031 1 98.88 173 LEU B CA 1
ATOM 3327 C C . LEU B 1 173 ? -8.258 29.109 15.93 1 98.88 173 LEU B C 1
ATOM 3329 O O . LEU B 1 173 ? -7.141 28.859 16.391 1 98.88 173 LEU B O 1
ATOM 3333 N N . ARG B 1 174 ? -8.922 30.297 16.172 1 98.88 174 ARG B N 1
ATOM 3334 C CA . ARG B 1 174 ? -8.359 31.281 17.094 1 98.88 174 ARG B CA 1
ATOM 3335 C C . ARG B 1 174 ? -8.195 30.688 18.484 1 98.88 174 ARG B C 1
ATOM 3337 O O . ARG B 1 174 ? -7.16 30.875 19.125 1 98.88 174 ARG B O 1
ATOM 3344 N N . ALA B 1 175 ? -9.219 30.016 18.906 1 98.88 175 ALA B N 1
ATOM 3345 C CA . ALA B 1 175 ? -9.195 29.406 20.234 1 98.88 175 ALA B CA 1
ATOM 3346 C C . ALA B 1 175 ? -8.102 28.344 20.328 1 98.88 175 ALA B C 1
ATOM 3348 O O . ALA B 1 175 ? -7.422 28.234 21.359 1 98.88 175 ALA B O 1
ATOM 3349 N N . TYR B 1 176 ? -7.945 27.5 19.297 1 98.94 176 TYR B N 1
ATOM 3350 C CA . TYR B 1 176 ? -6.91 26.484 19.266 1 98.94 176 TYR B CA 1
ATOM 3351 C C . TYR B 1 176 ? -5.52 27.094 19.281 1 98.94 176 TYR B C 1
ATOM 3353 O O . TYR B 1 176 ? -4.617 26.594 19.969 1 98.94 176 TYR B O 1
ATOM 3361 N N . ALA B 1 177 ? -5.363 28.188 18.516 1 98.81 177 ALA B N 1
ATOM 3362 C CA . ALA B 1 177 ? -4.105 28.922 18.531 1 98.81 177 ALA B CA 1
ATOM 3363 C C . ALA B 1 177 ? -3.787 29.453 19.922 1 98.81 177 ALA B C 1
ATOM 3365 O O . ALA B 1 177 ? -2.662 29.297 20.406 1 98.81 177 ALA B O 1
ATOM 3366 N N . ASP B 1 178 ? -4.781 30.047 20.547 1 98.69 178 ASP B N 1
ATOM 3367 C CA . ASP B 1 178 ? -4.625 30.609 21.875 1 98.69 178 ASP B CA 1
ATOM 3368 C C . ASP B 1 178 ? -4.297 29.516 22.891 1 98.69 178 ASP B C 1
ATOM 3370 O O . ASP B 1 178 ? -3.58 29.766 23.875 1 98.69 178 ASP B O 1
ATOM 3374 N N . ALA B 1 179 ? -4.848 28.312 22.625 1 98.75 179 ALA B N 1
ATOM 3375 C CA . ALA B 1 179 ? -4.602 27.188 23.516 1 98.75 179 ALA B CA 1
ATOM 3376 C C . ALA B 1 179 ? -3.172 26.672 23.359 1 98.75 179 ALA B C 1
ATOM 3378 O O . ALA B 1 179 ? -2.693 25.906 24.203 1 98.75 179 ALA B O 1
ATOM 3379 N N . GLY B 1 180 ? -2.533 27.031 22.297 1 98.69 180 GLY B N 1
ATOM 3380 C CA . GLY B 1 180 ? -1.118 26.719 22.203 1 98.69 180 GLY B CA 1
ATOM 3381 C C . GLY B 1 180 ? -0.788 25.828 21.016 1 98.69 180 GLY B C 1
ATOM 3382 O O . GLY B 1 180 ? 0.35 25.375 20.875 1 98.69 180 GLY B O 1
ATOM 3383 N N . ALA B 1 181 ? -1.752 25.5 20.156 1 98.88 181 ALA B N 1
ATOM 3384 C CA . ALA B 1 181 ? -1.438 24.734 18.953 1 98.88 181 ALA B CA 1
ATOM 3385 C C . ALA B 1 181 ? -0.374 25.453 18.125 1 98.88 181 ALA B C 1
ATOM 3387 O O . ALA B 1 181 ? -0.38 26.672 18.016 1 98.88 181 ALA B O 1
ATOM 3388 N N . ASP B 1 182 ? 0.553 24.688 17.5 1 98.81 182 ASP B N 1
ATOM 3389 C CA . ASP B 1 182 ? 1.664 25.25 16.734 1 98.81 182 ASP B CA 1
ATOM 3390 C C . ASP B 1 182 ? 1.244 25.578 15.305 1 98.81 182 ASP B C 1
ATOM 3392 O O . ASP B 1 182 ? 1.774 26.516 14.695 1 98.81 182 ASP B O 1
ATOM 3396 N N . VAL B 1 183 ? 0.438 24.812 14.727 1 98.88 183 VAL B N 1
ATOM 3397 C CA . VAL B 1 183 ? -0.08 24.922 13.367 1 98.88 183 VAL B CA 1
ATOM 3398 C C . VAL B 1 183 ? -1.603 24.797 13.383 1 98.88 183 VAL B C 1
ATOM 3400 O O . VAL B 1 183 ? -2.162 24.031 14.18 1 98.88 183 VAL B O 1
ATOM 3403 N N . LEU B 1 184 ? -2.258 25.578 12.578 1 98.94 184 LEU B N 1
ATOM 3404 C CA . LEU B 1 184 ? -3.709 25.5 12.461 1 98.94 184 LEU B CA 1
ATOM 3405 C C . LEU B 1 184 ? -4.113 24.984 11.078 1 98.94 184 LEU B C 1
ATOM 3407 O O . LEU B 1 184 ? -3.395 25.203 10.102 1 98.94 184 LEU B O 1
ATOM 3411 N N . TYR B 1 185 ? -5.227 24.234 11.031 1 98.75 185 TYR B N 1
ATOM 3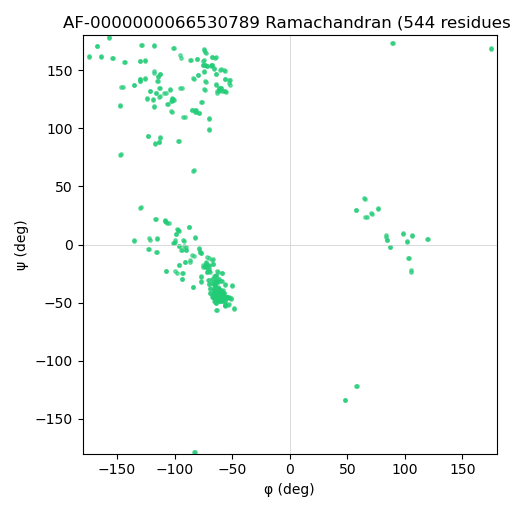412 C CA . TYR B 1 185 ? -5.633 23.547 9.812 1 98.75 185 TYR B CA 1
ATOM 3413 C C . TYR B 1 185 ? -7.152 23.469 9.711 1 98.75 185 TYR B C 1
ATOM 3415 O O . TYR B 1 185 ? -7.812 22.922 10.609 1 98.75 185 TYR B O 1
ATOM 3423 N N . ALA B 1 186 ? -7.715 24.016 8.703 1 98.31 186 ALA B N 1
ATOM 3424 C CA . ALA B 1 186 ? -9.117 23.844 8.344 1 98.31 186 ALA B CA 1
ATOM 3425 C C . ALA B 1 186 ? -9.258 23.172 6.977 1 98.31 186 ALA B C 1
ATOM 3427 O O . ALA B 1 186 ? -9.414 23.859 5.965 1 98.31 186 ALA B O 1
ATOM 3428 N N . PRO B 1 187 ? -9.25 21.844 6.953 1 96.56 187 PRO B N 1
ATOM 3429 C CA . PRO B 1 187 ? -9.352 21.188 5.652 1 96.56 187 PRO B CA 1
ATOM 3430 C C . PRO B 1 187 ? -10.688 21.453 4.953 1 96.56 187 PRO B C 1
ATOM 3432 O O . PRO B 1 187 ? -11.719 21.562 5.613 1 96.56 187 PRO B O 1
ATOM 3435 N N . GLY B 1 188 ? -10.617 21.516 3.646 1 94.38 188 GLY B N 1
ATOM 3436 C CA . GLY B 1 188 ? -11.828 21.672 2.859 1 94.38 188 GLY B CA 1
ATOM 3437 C C . GLY B 1 188 ? -12.016 23.094 2.342 1 94.38 188 GLY B C 1
ATOM 3438 O O . GLY B 1 188 ? -12.898 23.344 1.521 1 94.38 188 GLY B O 1
ATOM 3439 N N . LEU B 1 189 ? -11.203 24.016 2.863 1 95.31 189 LEU B N 1
ATOM 3440 C CA . LEU B 1 189 ? -11.227 25.344 2.273 1 95.31 189 LEU B CA 1
ATOM 3441 C C . LEU B 1 189 ? -10.82 25.297 0.806 1 95.31 189 LEU B C 1
ATOM 3443 O O . LEU B 1 189 ? -9.828 24.656 0.452 1 95.31 189 LEU B O 1
ATOM 3447 N N . ASN B 1 190 ? -11.594 25.953 -0.021 1 91.56 190 ASN B N 1
ATOM 3448 C CA . ASN B 1 190 ? -11.273 25.844 -1.441 1 91.56 190 ASN B CA 1
ATOM 3449 C C . ASN B 1 190 ? -11.336 27.219 -2.125 1 91.56 190 ASN B C 1
ATOM 3451 O O . ASN B 1 190 ? -11.258 27.297 -3.352 1 91.56 190 ASN B O 1
ATOM 3455 N N . ARG B 1 191 ? -11.586 28.359 -1.378 1 95.62 191 ARG B N 1
ATOM 3456 C CA . ARG B 1 191 ? -11.594 29.719 -1.924 1 95.62 191 ARG B CA 1
ATOM 3457 C C . ARG B 1 191 ? -10.477 30.562 -1.319 1 95.62 191 ARG B C 1
ATOM 3459 O O . ARG B 1 191 ? -10.188 30.453 -0.124 1 95.62 191 ARG B O 1
ATOM 3466 N N . ARG B 1 192 ? -9.914 31.328 -2.139 1 97.12 192 ARG B N 1
ATOM 3467 C CA . ARG B 1 192 ? -8.836 32.219 -1.725 1 97.12 192 ARG B CA 1
ATOM 3468 C C . ARG B 1 192 ? -9.242 33.031 -0.506 1 97.12 192 ARG B C 1
ATOM 3470 O O . ARG B 1 192 ? -8.477 33.156 0.45 1 97.12 192 ARG B O 1
ATOM 3477 N N . GLU B 1 193 ? -10.383 33.594 -0.521 1 97.38 193 GLU B N 1
ATOM 3478 C CA . GLU B 1 193 ? -10.852 34.469 0.538 1 97.38 193 GLU B CA 1
ATOM 3479 C C . GLU B 1 193 ? -10.938 33.75 1.874 1 97.38 193 GLU B C 1
ATOM 3481 O O . GLU B 1 193 ? -10.672 34.344 2.926 1 97.38 193 GLU B O 1
ATOM 3486 N N . GLN B 1 194 ? -11.375 32.5 1.803 1 97.88 194 GLN B N 1
ATOM 3487 C CA . GLN B 1 194 ? -11.438 31.688 3.014 1 97.88 194 GLN B CA 1
ATOM 3488 C C . GLN B 1 194 ? -10.047 31.5 3.613 1 97.88 194 GLN B C 1
ATOM 3490 O O . GLN B 1 194 ? -9.859 31.625 4.824 1 97.88 194 GLN B O 1
ATOM 3495 N N . ILE B 1 195 ? -9.062 31.203 2.756 1 98.25 195 ILE B N 1
ATOM 3496 C CA . ILE B 1 195 ? -7.695 30.953 3.189 1 98.25 195 ILE B CA 1
ATOM 3497 C C . ILE B 1 195 ? -7.098 32.219 3.779 1 98.25 195 ILE B C 1
ATOM 3499 O O . ILE B 1 195 ? -6.477 32.188 4.848 1 98.25 195 ILE B O 1
ATOM 3503 N N . VAL B 1 196 ? -7.332 33.344 3.162 1 98.5 196 VAL B N 1
ATOM 3504 C CA . VAL B 1 196 ? -6.836 34.625 3.641 1 98.5 196 VAL B CA 1
ATOM 3505 C C . VAL B 1 196 ? -7.457 34.938 5 1 98.5 196 VAL B C 1
ATOM 3507 O O . VAL B 1 196 ? -6.766 35.406 5.906 1 98.5 196 VAL B O 1
ATOM 3510 N N . ALA B 1 197 ? -8.742 34.719 5.109 1 98.62 197 ALA B N 1
ATOM 3511 C CA . ALA B 1 197 ? -9.43 34.969 6.375 1 98.62 197 ALA B CA 1
ATOM 3512 C C . ALA B 1 197 ? -8.805 34.156 7.508 1 98.62 197 ALA B C 1
ATOM 3514 O O . ALA B 1 197 ? -8.625 34.656 8.617 1 98.62 197 ALA B O 1
ATOM 3515 N N . VAL B 1 198 ? -8.484 32.906 7.227 1 98.62 198 VAL B N 1
ATOM 3516 C CA . VAL B 1 198 ? -7.883 32.062 8.234 1 98.62 198 VAL B CA 1
ATOM 3517 C C . VAL B 1 198 ? -6.484 32.562 8.578 1 98.62 198 VAL B C 1
ATOM 3519 O O . VAL B 1 198 ? -6.109 32.625 9.75 1 98.62 198 VAL B O 1
ATOM 3522 N N . LEU B 1 199 ? -5.688 32.938 7.582 1 98.44 199 LEU B N 1
ATOM 3523 C CA . LEU B 1 199 ? -4.344 33.469 7.789 1 98.44 199 LEU B CA 1
ATOM 3524 C C . LEU B 1 199 ? -4.379 34.656 8.727 1 98.44 199 LEU B C 1
ATOM 3526 O O . LEU B 1 199 ? -3.609 34.719 9.688 1 98.44 199 LEU B O 1
ATOM 3530 N N . GLU B 1 200 ? -5.281 35.5 8.477 1 98.31 200 GLU B N 1
ATOM 3531 C CA . GLU B 1 200 ? -5.395 36.719 9.273 1 98.31 200 GLU B CA 1
ATOM 3532 C C . GLU B 1 200 ? -5.855 36.438 10.695 1 98.31 200 GLU B C 1
ATOM 3534 O O . GLU B 1 200 ? -5.379 37.031 11.656 1 98.31 200 GLU B O 1
ATOM 3539 N N . ALA B 1 201 ? -6.727 35.5 10.812 1 98.25 201 ALA B N 1
ATOM 3540 C CA . ALA B 1 201 ? -7.352 35.188 12.094 1 98.25 201 ALA B CA 1
ATOM 3541 C C . ALA B 1 201 ? -6.336 34.594 13.07 1 98.25 201 ALA B C 1
ATOM 3543 O O . ALA B 1 201 ? -6.434 34.812 14.281 1 98.25 201 ALA B O 1
ATOM 3544 N N . VAL B 1 202 ? -5.387 33.844 12.516 1 98.19 202 VAL B N 1
ATOM 3545 C CA . VAL B 1 202 ? -4.562 33.062 13.438 1 98.19 202 VAL B CA 1
ATOM 3546 C C . VAL B 1 202 ? -3.117 33.562 13.375 1 98.19 202 VAL B C 1
ATOM 3548 O O . VAL B 1 202 ? -2.238 33 14.039 1 98.19 202 VAL B O 1
ATOM 3551 N N . ALA B 1 203 ? -2.91 34.656 12.609 1 96.31 203 ALA B N 1
ATOM 3552 C CA . ALA B 1 203 ? -1.557 35.188 12.539 1 96.31 203 ALA B CA 1
ATOM 3553 C C . ALA B 1 203 ? -0.984 35.438 13.93 1 96.31 203 ALA B C 1
ATOM 3555 O O . ALA B 1 203 ? -1.691 35.906 14.82 1 96.31 203 ALA B O 1
ATOM 3556 N N . PRO B 1 204 ? 0.292 35.125 14.211 1 96.06 204 PRO B N 1
ATOM 3557 C CA . PRO B 1 204 ? 1.303 34.75 13.227 1 96.06 204 PRO B CA 1
ATOM 3558 C C . PRO B 1 204 ? 1.472 33.219 13.109 1 96.06 204 PRO B C 1
ATOM 3560 O O . PRO B 1 204 ? 2.469 32.75 12.562 1 96.06 204 PRO B O 1
ATOM 3563 N N . LYS B 1 205 ? 0.575 32.438 13.672 1 98 205 LYS B N 1
ATOM 3564 C CA . LYS B 1 205 ? 0.687 30.984 13.602 1 98 205 LYS B CA 1
ATOM 3565 C C . LYS B 1 205 ? 0.577 30.484 12.164 1 98 205 LYS B C 1
ATOM 3567 O O . LYS B 1 205 ? -0.237 31 11.383 1 98 205 LYS B O 1
ATOM 3572 N N . PRO B 1 206 ? 1.415 29.547 11.828 1 98.31 206 PRO B N 1
ATOM 3573 C CA . PRO B 1 206 ? 1.289 28.969 10.484 1 98.31 206 PRO B CA 1
ATOM 3574 C C . PRO B 1 206 ? -0.012 28.188 10.289 1 98.31 206 PRO B C 1
ATOM 3576 O O . PRO B 1 206 ? -0.571 27.672 11.258 1 98.31 206 PRO B O 1
ATOM 3579 N N . ILE B 1 207 ? -0.497 28.141 9.047 1 98.44 207 ILE B N 1
ATOM 3580 C CA . ILE B 1 207 ? -1.648 27.297 8.719 1 98.44 207 ILE B CA 1
ATOM 3581 C C . ILE B 1 207 ? -1.245 26.234 7.699 1 98.44 207 ILE B C 1
ATOM 3583 O O . ILE B 1 207 ? -0.29 26.422 6.941 1 98.44 207 ILE B O 1
ATOM 3587 N N . ASN B 1 208 ? -1.886 25.094 7.773 1 98.69 208 ASN B N 1
ATOM 3588 C CA . ASN B 1 208 ? -1.824 24.078 6.738 1 98.69 208 ASN B CA 1
ATOM 3589 C C . ASN B 1 208 ? -2.99 24.188 5.762 1 98.69 208 ASN B C 1
ATOM 3591 O O . ASN B 1 208 ? -4.133 24.391 6.176 1 98.69 208 ASN B O 1
ATOM 3595 N N . VAL B 1 209 ? -2.74 24.109 4.484 1 98.38 209 VAL B N 1
ATOM 3596 C CA . VAL B 1 209 ? -3.775 24.062 3.457 1 98.38 209 VAL B CA 1
ATOM 3597 C C . VAL B 1 209 ? -3.711 22.719 2.727 1 98.38 209 VAL B C 1
ATOM 3599 O O . VAL B 1 209 ? -2.631 22.281 2.334 1 98.38 209 VAL B O 1
ATOM 3602 N N . LEU B 1 210 ? -4.828 22.078 2.611 1 97.75 210 LEU B N 1
ATOM 3603 C CA . LEU B 1 210 ? -4.941 20.828 1.856 1 97.75 210 LEU B CA 1
ATOM 3604 C C . LEU B 1 210 ? -4.965 21.109 0.357 1 97.75 210 LEU B C 1
ATOM 3606 O O . LEU B 1 210 ? -5.848 21.812 -0.136 1 97.75 210 LEU B O 1
ATOM 3610 N N . VAL B 1 211 ? -4.043 20.531 -0.384 1 97.31 211 VAL B N 1
ATOM 3611 C CA . VAL B 1 211 ? -3.951 20.781 -1.818 1 97.31 211 VAL B CA 1
ATOM 3612 C C . VAL B 1 211 ? -4.188 19.484 -2.586 1 97.31 211 VAL B C 1
ATOM 3614 O O . VAL B 1 211 ? -4.328 18.422 -1.985 1 97.31 211 VAL B O 1
ATOM 3617 N N . GLY B 1 212 ? -4.328 19.531 -3.912 1 92.75 212 GLY B N 1
ATOM 3618 C CA . GLY B 1 212 ? -4.496 18.375 -4.766 1 92.75 212 GLY B CA 1
ATOM 3619 C C . GLY B 1 212 ? -5.914 18.203 -5.27 1 92.75 212 GLY B C 1
ATOM 3620 O O . GLY B 1 212 ? -6.148 17.5 -6.258 1 92.75 212 GLY B O 1
ATOM 3621 N N . SER B 1 213 ? -6.863 18.797 -4.555 1 89.31 213 SER B N 1
ATOM 3622 C CA . SER B 1 213 ? -8.25 18.766 -5.016 1 89.31 213 SER B CA 1
ATOM 3623 C C . SER B 1 213 ? -8.453 19.688 -6.203 1 89.31 213 SER B C 1
ATOM 3625 O O . SER B 1 213 ? -7.934 20.812 -6.219 1 89.31 213 SER B O 1
ATOM 3627 N N . PRO B 1 214 ? -9.266 19.172 -7.109 1 86.06 214 PRO B N 1
ATOM 3628 C CA . PRO B 1 214 ? -9.562 20.078 -8.227 1 86.06 214 PRO B CA 1
ATOM 3629 C C . PRO B 1 214 ? -10.383 21.281 -7.805 1 86.06 214 PRO B C 1
ATOM 3631 O O . PRO B 1 214 ? -10.453 22.281 -8.539 1 86.06 214 PRO B O 1
ATOM 3634 N N . ARG B 1 215 ? -10.93 21.25 -6.672 1 88.94 215 ARG B N 1
ATOM 3635 C CA . ARG B 1 215 ? -11.766 22.344 -6.199 1 88.94 215 ARG B CA 1
ATOM 3636 C C . ARG B 1 215 ? -10.914 23.531 -5.746 1 88.94 215 ARG B C 1
ATOM 3638 O O . ARG B 1 215 ? -11.398 24.656 -5.66 1 88.94 215 ARG B O 1
ATOM 3645 N N . LEU B 1 216 ? -9.758 23.25 -5.316 1 91.94 216 LEU B N 1
ATOM 3646 C CA . LEU B 1 216 ? -8.828 24.312 -4.973 1 91.94 216 LEU B CA 1
ATOM 3647 C C . LEU B 1 216 ? -7.961 24.688 -6.172 1 91.94 216 LEU B C 1
ATOM 3649 O O . LEU B 1 216 ? -7.039 23.953 -6.531 1 91.94 216 LEU B O 1
ATOM 3653 N N . GLU B 1 217 ? -8.156 25.844 -6.746 1 90.75 217 GLU B N 1
ATOM 3654 C CA . GLU B 1 217 ? -7.531 26.219 -8.008 1 90.75 217 GLU B CA 1
ATOM 3655 C C . GLU B 1 217 ? -6.238 27 -7.773 1 90.75 217 GLU B C 1
ATOM 3657 O O . GLU B 1 217 ? -5.5 27.297 -8.719 1 90.75 217 GLU B O 1
ATOM 3662 N N . LEU B 1 218 ? -5.895 27.312 -6.547 1 95.88 218 LEU B N 1
ATOM 3663 C CA . LEU B 1 218 ? -4.664 28.031 -6.254 1 95.88 218 LEU B CA 1
ATOM 3664 C C . LEU B 1 218 ? -3.447 27.125 -6.418 1 95.88 218 LEU B C 1
ATOM 3666 O O . LEU B 1 218 ? -3.463 25.969 -5.977 1 95.88 218 LEU B O 1
ATOM 3670 N N . SER B 1 219 ? -2.438 27.641 -7.117 1 96.5 219 SER B N 1
ATOM 3671 C CA . SER B 1 219 ? -1.168 26.938 -7.246 1 96.5 219 SER B CA 1
ATOM 3672 C C . SER B 1 219 ? -0.361 27.016 -5.953 1 96.5 219 SER B C 1
ATOM 3674 O O . SER B 1 219 ? -0.688 27.797 -5.055 1 96.5 219 SER B O 1
ATOM 3676 N N . LEU B 1 220 ? 0.693 26.219 -5.852 1 98 220 LEU B N 1
ATOM 3677 C CA . LEU B 1 220 ? 1.587 26.281 -4.699 1 98 220 LEU B CA 1
ATOM 3678 C C . LEU B 1 220 ? 2.236 27.656 -4.586 1 98 220 LEU B C 1
ATOM 3680 O O . LEU B 1 220 ? 2.369 28.203 -3.484 1 98 220 LEU B O 1
ATOM 3684 N N . ASP B 1 221 ? 2.584 28.25 -5.715 1 97.81 221 ASP B N 1
ATOM 3685 C CA . ASP B 1 221 ? 3.199 29.578 -5.715 1 97.81 221 ASP B CA 1
ATOM 3686 C C . ASP B 1 221 ? 2.229 30.625 -5.195 1 97.81 221 ASP B C 1
ATOM 3688 O O . ASP B 1 221 ? 2.621 31.531 -4.445 1 97.81 221 ASP B O 1
ATOM 3692 N N . GLU B 1 222 ? 1.046 30.531 -5.59 1 97.81 222 GLU B N 1
ATOM 3693 C CA . GLU B 1 222 ? 0.032 31.469 -5.125 1 97.81 222 GLU B CA 1
ATOM 3694 C C . GLU B 1 222 ? -0.208 31.328 -3.625 1 97.81 222 GLU B C 1
ATOM 3696 O O . GLU B 1 222 ? -0.344 32.312 -2.914 1 97.81 222 GLU B O 1
ATOM 3701 N N . LEU B 1 223 ? -0.287 30.094 -3.152 1 98.38 223 LEU B N 1
ATOM 3702 C CA . LEU B 1 223 ? -0.476 29.844 -1.727 1 98.38 223 LEU B CA 1
ATOM 3703 C C . LEU B 1 223 ? 0.693 30.391 -0.919 1 98.38 223 LEU B C 1
ATOM 3705 O O . LEU B 1 223 ? 0.491 31.016 0.133 1 98.38 223 LEU B O 1
ATOM 3709 N N . GLU B 1 224 ? 1.878 30.172 -1.437 1 98.19 224 GLU B N 1
ATOM 3710 C CA . GLU B 1 224 ? 3.064 30.688 -0.77 1 98.19 224 GLU B CA 1
ATOM 3711 C C . GLU B 1 224 ? 3.045 32.219 -0.728 1 98.19 224 GLU B C 1
ATOM 3713 O O . GLU B 1 224 ? 3.391 32.812 0.29 1 98.19 224 GLU B O 1
ATOM 3718 N N . ALA B 1 225 ? 2.635 32.812 -1.791 1 97.62 225 ALA B N 1
ATOM 3719 C CA . ALA B 1 225 ? 2.557 34.281 -1.875 1 97.62 225 ALA B CA 1
ATOM 3720 C C . ALA B 1 225 ? 1.542 34.812 -0.877 1 97.62 225 ALA B C 1
ATOM 3722 O O . ALA B 1 225 ? 1.708 35.938 -0.365 1 97.62 225 ALA B O 1
ATOM 3723 N N . LEU B 1 226 ? 0.521 34.031 -0.604 1 97.5 226 LEU B N 1
ATOM 3724 C CA . LEU B 1 226 ? -0.499 34.438 0.358 1 97.5 226 LEU B CA 1
ATOM 3725 C C . LEU B 1 226 ? 0.041 34.375 1.782 1 97.5 226 LEU B C 1
ATOM 3727 O O . LEU B 1 226 ? -0.557 34.938 2.705 1 97.5 226 LEU B O 1
ATOM 3731 N N . GLY B 1 227 ? 1.113 33.625 1.913 1 97.31 227 GLY B N 1
ATOM 3732 C CA . GLY B 1 227 ? 1.687 33.5 3.242 1 97.31 227 GLY B CA 1
ATOM 3733 C C . GLY B 1 227 ? 1.416 32.125 3.867 1 97.31 227 GLY B C 1
ATOM 3734 O O . GLY B 1 227 ? 1.697 31.922 5.047 1 97.31 227 GLY B O 1
ATOM 3735 N N . VAL B 1 228 ? 0.862 31.234 3.098 1 98.25 228 VAL B N 1
ATOM 3736 C CA . VAL B 1 228 ? 0.654 29.875 3.592 1 98.25 228 VAL B CA 1
ATOM 3737 C C . VAL B 1 228 ? 2.002 29.219 3.885 1 98.25 228 VAL B C 1
ATOM 3739 O O . VAL B 1 228 ? 2.902 29.219 3.043 1 98.25 228 VAL B O 1
ATOM 3742 N N . LYS B 1 229 ? 2.094 28.625 5.043 1 98.06 229 LYS B N 1
ATOM 3743 C CA . LYS B 1 229 ? 3.383 28.125 5.504 1 98.06 229 LYS B CA 1
ATOM 3744 C C . LYS B 1 229 ? 3.504 26.609 5.254 1 98.06 229 LYS B C 1
ATOM 3746 O O . LYS B 1 229 ? 4.613 26.078 5.203 1 98.06 229 LYS B O 1
ATOM 3751 N N . ARG B 1 230 ? 2.42 25.938 5.129 1 98.69 230 ARG B N 1
ATOM 3752 C CA . ARG B 1 230 ? 2.412 24.484 4.988 1 98.69 230 ARG B CA 1
ATOM 3753 C C . ARG B 1 230 ? 1.27 24.031 4.086 1 98.69 230 ARG B C 1
ATOM 3755 O O . ARG B 1 230 ? 0.159 24.562 4.168 1 98.69 230 ARG B O 1
ATOM 3762 N N . VAL B 1 231 ? 1.58 23.141 3.217 1 98.56 231 VAL B N 1
ATOM 3763 C CA . VAL B 1 231 ? 0.537 22.453 2.457 1 98.56 231 VAL B CA 1
ATOM 3764 C C . VAL B 1 231 ? 0.69 20.938 2.609 1 98.56 231 VAL B C 1
ATOM 3766 O O . VAL B 1 231 ? 1.805 20.438 2.764 1 98.56 231 VAL B O 1
ATOM 3769 N N . SER B 1 232 ? -0.332 20.234 2.68 1 98.56 232 SER B N 1
ATOM 3770 C CA . SER B 1 232 ? -0.39 18.766 2.695 1 98.56 232 SER B CA 1
ATOM 3771 C C . SER B 1 232 ? -1.385 18.25 1.665 1 98.56 232 SER B C 1
ATOM 3773 O O . SER B 1 232 ? -2.109 19.016 1.042 1 98.56 232 SER B O 1
ATOM 3775 N N . LEU B 1 233 ? -1.423 16.953 1.45 1 98.19 233 LEU B N 1
ATOM 3776 C CA . LEU B 1 233 ? -2.264 16.438 0.38 1 98.19 233 LEU B CA 1
ATOM 3777 C C . LEU B 1 233 ? -3.266 15.414 0.924 1 98.19 233 LEU B C 1
ATOM 3779 O O . LEU B 1 233 ? -4.09 14.891 0.173 1 98.19 233 LEU B O 1
ATOM 3783 N N . GLY B 1 234 ? -3.215 15.078 2.178 1 97.19 234 GLY B N 1
ATOM 3784 C CA . GLY B 1 234 ? -4.098 14.062 2.727 1 97.19 234 GLY B CA 1
ATOM 3785 C C . GLY B 1 234 ? -3.961 12.719 2.035 1 97.19 234 GLY B C 1
ATOM 3786 O O . GLY B 1 234 ? -2.855 12.188 1.912 1 97.19 234 GLY B O 1
ATOM 3787 N N . SER B 1 235 ? -5.059 12.289 1.527 1 97.44 235 SER B N 1
ATOM 3788 C CA . SER B 1 235 ? -5.082 10.969 0.913 1 97.44 235 SER B CA 1
ATOM 3789 C C . SER B 1 235 ? -4.789 11.047 -0.582 1 97.44 235 SER B C 1
ATOM 3791 O O . SER B 1 235 ? -4.848 10.039 -1.285 1 97.44 235 SER B O 1
ATOM 3793 N N . ASN B 1 236 ? -4.516 12.195 -1.076 1 98.25 236 ASN B N 1
ATOM 3794 C CA . ASN B 1 236 ? -4.473 12.422 -2.516 1 98.25 236 ASN B CA 1
ATOM 3795 C C . ASN B 1 236 ? -3.498 11.469 -3.205 1 98.25 236 ASN B C 1
ATOM 3797 O O . ASN B 1 236 ? -3.873 10.766 -4.145 1 98.25 236 ASN B O 1
ATOM 3801 N N . LEU B 1 237 ? -2.264 11.398 -2.736 1 98.75 237 LEU B N 1
ATOM 3802 C CA . LEU B 1 237 ? -1.25 10.578 -3.395 1 98.75 237 LEU B CA 1
ATOM 3803 C C . LEU B 1 237 ? -1.605 9.102 -3.305 1 98.75 237 LEU B C 1
ATOM 3805 O O . LEU B 1 237 ? -1.365 8.344 -4.246 1 98.75 237 LEU B O 1
ATOM 3809 N N . ALA B 1 238 ? -2.172 8.648 -2.162 1 98.69 238 ALA B N 1
ATOM 3810 C CA . ALA B 1 238 ? -2.674 7.281 -2.059 1 98.69 238 ALA B CA 1
ATOM 3811 C C . ALA B 1 238 ? -3.775 7.023 -3.082 1 98.69 238 ALA B C 1
ATOM 3813 O O . ALA B 1 238 ? -3.811 5.965 -3.711 1 98.69 238 ALA B O 1
ATOM 3814 N N . ARG B 1 239 ? -4.648 7.996 -3.27 1 98.69 239 ARG B N 1
ATOM 3815 C CA . ARG B 1 239 ? -5.762 7.844 -4.203 1 98.69 239 ARG B CA 1
ATOM 3816 C C . ARG B 1 239 ? -5.266 7.84 -5.648 1 98.69 239 ARG B C 1
ATOM 3818 O O . ARG B 1 239 ? -5.891 7.23 -6.52 1 98.69 239 ARG B O 1
ATOM 3825 N N . VAL B 1 240 ? -4.168 8.562 -5.918 1 98.69 240 VAL B N 1
ATOM 3826 C CA . VAL B 1 240 ? -3.533 8.445 -7.227 1 98.69 240 VAL B CA 1
ATOM 3827 C C . VAL B 1 240 ? -3.08 7.004 -7.453 1 98.69 240 VAL B C 1
ATOM 3829 O O . VAL B 1 240 ? -3.375 6.41 -8.492 1 98.69 240 VAL B O 1
ATOM 3832 N N . ALA B 1 241 ? -2.422 6.391 -6.516 1 98.81 241 ALA B N 1
ATOM 3833 C CA . ALA B 1 241 ? -1.885 5.035 -6.609 1 98.81 241 ALA B CA 1
ATOM 3834 C C . ALA B 1 241 ? -3.004 4.012 -6.77 1 98.81 241 ALA B C 1
ATOM 3836 O O . ALA B 1 241 ? -3.033 3.262 -7.75 1 98.81 241 ALA B O 1
ATOM 3837 N N . PHE B 1 242 ? -3.963 4.02 -5.805 1 98.75 242 PHE B N 1
ATOM 3838 C CA . PHE B 1 242 ? -5.047 3.047 -5.816 1 98.75 242 PHE B CA 1
ATOM 3839 C C . PHE B 1 242 ? -5.934 3.236 -7.039 1 98.75 242 PHE B C 1
ATOM 3841 O O . PHE B 1 242 ? -6.484 2.268 -7.57 1 98.75 242 PHE B O 1
ATOM 3848 N N . GLY B 1 243 ? -6.07 4.52 -7.41 1 98.38 243 GLY B N 1
ATOM 3849 C CA . GLY B 1 243 ? -6.836 4.785 -8.617 1 98.38 243 GLY B CA 1
ATOM 3850 C C . GLY B 1 243 ? -6.234 4.156 -9.859 1 98.38 243 GLY B C 1
ATOM 3851 O O . GLY B 1 243 ? -6.941 3.523 -10.648 1 98.38 243 GLY B O 1
ATOM 3852 N N . ALA B 1 244 ? -4.973 4.324 -10.078 1 98.56 244 ALA B N 1
ATOM 3853 C CA . ALA B 1 244 ? -4.273 3.744 -11.227 1 98.56 244 ALA B CA 1
ATOM 3854 C C . ALA B 1 244 ? -4.355 2.221 -11.203 1 98.56 244 ALA B C 1
ATOM 3856 O O . ALA B 1 244 ? -4.625 1.59 -12.227 1 98.56 244 ALA B O 1
ATOM 3857 N N . PHE B 1 245 ? -4.121 1.674 -10.047 1 98.69 245 PHE B N 1
ATOM 3858 C CA . PHE B 1 245 ? -4.25 0.239 -9.828 1 98.69 245 PHE B CA 1
ATOM 3859 C C . PHE B 1 245 ? -5.641 -0.246 -10.203 1 98.69 245 PHE B C 1
ATOM 3861 O O . PHE B 1 245 ? -5.785 -1.21 -10.961 1 98.69 245 PHE B O 1
ATOM 3868 N N . HIS B 1 246 ? -6.621 0.398 -9.672 1 98.56 246 HIS B N 1
ATOM 3869 C CA . HIS B 1 246 ? -8 -0.025 -9.891 1 98.56 246 HIS B CA 1
ATOM 3870 C C . HIS B 1 246 ? -8.367 0.046 -11.375 1 98.56 246 HIS B C 1
ATOM 3872 O O . HIS B 1 246 ? -9.047 -0.841 -11.891 1 98.56 246 HIS B O 1
ATOM 3878 N N . GLN B 1 247 ? -7.957 1.095 -12.008 1 98.12 247 GLN B N 1
ATOM 3879 C CA . GLN B 1 247 ? -8.211 1.23 -13.438 1 98.12 247 GLN B CA 1
ATOM 3880 C C . GLN B 1 247 ? -7.566 0.091 -14.219 1 98.12 247 GLN B C 1
ATOM 3882 O O . GLN B 1 247 ? -8.195 -0.492 -15.109 1 98.12 247 GLN B O 1
ATOM 3887 N N . ALA B 1 248 ? -6.332 -0.268 -13.953 1 98.56 248 ALA B N 1
ATOM 3888 C CA . ALA B 1 248 ? -5.629 -1.364 -14.617 1 98.56 248 ALA B CA 1
ATOM 3889 C C . ALA B 1 248 ? -6.316 -2.699 -14.344 1 98.56 248 ALA B C 1
ATOM 3891 O O . ALA B 1 248 ? -6.445 -3.533 -15.242 1 98.56 248 ALA B O 1
ATOM 3892 N N . ALA B 1 249 ? -6.75 -2.877 -13.102 1 98.69 249 ALA B N 1
ATOM 3893 C CA . ALA B 1 249 ? -7.438 -4.105 -12.711 1 98.69 249 ALA B CA 1
ATOM 3894 C C . ALA B 1 249 ? -8.773 -4.246 -13.438 1 98.69 249 ALA B C 1
ATOM 3896 O O . ALA B 1 249 ? -9.148 -5.344 -13.844 1 98.69 249 ALA B O 1
ATOM 3897 N N . GLN B 1 250 ? -9.484 -3.129 -13.562 1 98.44 250 GLN B N 1
ATOM 3898 C CA . GLN B 1 250 ? -10.742 -3.135 -14.297 1 98.44 250 GLN B CA 1
ATOM 3899 C C . GLN B 1 250 ? -10.523 -3.531 -15.758 1 98.44 250 GLN B C 1
ATOM 3901 O O . GLN B 1 250 ? -11.297 -4.309 -16.312 1 98.44 250 GLN B O 1
ATOM 3906 N N . ALA B 1 251 ? -9.508 -2.943 -16.359 1 98.38 251 ALA B N 1
ATOM 3907 C CA . ALA B 1 251 ? -9.164 -3.307 -17.734 1 98.38 251 ALA B CA 1
ATOM 3908 C C . ALA B 1 251 ? -8.82 -4.789 -17.844 1 98.38 251 ALA B C 1
ATOM 3910 O O . ALA B 1 251 ? -9.258 -5.473 -18.766 1 98.38 251 ALA B O 1
ATOM 3911 N N . LEU B 1 252 ? -8.039 -5.301 -16.875 1 98.5 252 LEU B N 1
ATOM 3912 C CA . LEU B 1 252 ? -7.664 -6.707 -16.828 1 98.5 252 LEU B CA 1
ATOM 3913 C C . LEU B 1 252 ? -8.898 -7.602 -16.766 1 98.5 252 LEU B C 1
ATOM 3915 O O . LEU B 1 252 ? -8.953 -8.633 -17.438 1 98.5 252 LEU B O 1
ATOM 3919 N N . ALA B 1 253 ? -9.852 -7.227 -15.938 1 98 253 ALA B N 1
ATOM 3920 C CA . ALA B 1 253 ? -11.086 -7.992 -15.797 1 98 253 ALA B CA 1
ATOM 3921 C C . ALA B 1 253 ? -11.82 -8.102 -17.125 1 98 253 ALA B C 1
ATOM 3923 O O . ALA B 1 253 ? -12.602 -9.039 -17.328 1 98 253 ALA B O 1
ATOM 3924 N N . ARG B 1 254 ? -11.594 -7.172 -18.031 1 97.5 254 ARG B N 1
ATOM 3925 C CA . ARG B 1 254 ? -12.164 -7.203 -19.375 1 97.5 254 ARG B CA 1
ATOM 3926 C C . ARG B 1 254 ? -11.172 -7.793 -20.375 1 97.5 254 ARG B C 1
ATOM 3928 O O . ARG B 1 254 ? -11.32 -7.602 -21.578 1 97.5 254 ARG B O 1
ATOM 3935 N N . ARG B 1 255 ? -10.148 -8.375 -19.859 1 97.06 255 ARG B N 1
ATOM 3936 C CA . ARG B 1 255 ? -9.141 -9.109 -20.609 1 97.06 255 ARG B CA 1
ATOM 3937 C C . ARG B 1 255 ? -8.281 -8.164 -21.438 1 97.06 255 ARG B C 1
ATOM 3939 O O . ARG B 1 255 ? -7.836 -8.523 -22.531 1 97.06 255 ARG B O 1
ATOM 3946 N N . ASP B 1 256 ? -8.172 -6.898 -20.938 1 96.88 256 ASP B N 1
ATOM 3947 C CA . ASP B 1 256 ? -7.34 -5.883 -21.578 1 96.88 256 ASP B CA 1
ATOM 3948 C C . ASP B 1 256 ? -6.07 -5.629 -20.75 1 96.88 256 ASP B C 1
ATOM 3950 O O . ASP B 1 256 ? -6.145 -5.184 -19.609 1 96.88 256 ASP B O 1
ATOM 3954 N N . LEU B 1 257 ? -4.875 -5.852 -21.391 1 97.06 257 LEU B N 1
ATOM 3955 C CA . LEU B 1 257 ? -3.604 -5.75 -20.672 1 97.06 257 LEU B CA 1
ATOM 3956 C C . LEU B 1 257 ? -2.938 -4.406 -20.938 1 97.06 257 LEU B C 1
ATOM 3958 O O . LEU B 1 257 ? -1.84 -4.141 -20.453 1 97.06 257 LEU B O 1
ATOM 3962 N N . GLU B 1 258 ? -3.527 -3.525 -21.641 1 94.94 258 GLU B N 1
ATOM 3963 C CA . GLU B 1 258 ? -2.896 -2.279 -22.062 1 94.94 258 GLU B CA 1
ATOM 3964 C C . GLU B 1 258 ? -2.518 -1.415 -20.859 1 94.94 258 GLU B C 1
ATOM 3966 O O . GLU B 1 258 ? -1.413 -0.87 -20.812 1 94.94 258 GLU B O 1
ATOM 3971 N N . ALA B 1 259 ? -3.404 -1.291 -19.906 1 94.06 259 ALA B N 1
ATOM 3972 C CA . ALA B 1 259 ? -3.168 -0.431 -18.75 1 94.06 259 ALA B CA 1
ATOM 3973 C C . ALA B 1 259 ? -2.002 -0.949 -17.922 1 94.06 259 ALA B C 1
ATOM 3975 O O . ALA B 1 259 ? -1.355 -0.18 -17.203 1 94.06 259 ALA B O 1
ATOM 3976 N N . THR B 1 260 ? -1.735 -2.264 -17.969 1 95.12 260 THR B N 1
ATOM 3977 C CA . THR B 1 260 ? -0.643 -2.85 -17.203 1 95.12 260 THR B CA 1
ATOM 3978 C C . THR B 1 260 ? 0.706 -2.355 -17.719 1 95.12 260 THR B C 1
ATOM 3980 O O . THR B 1 260 ? 1.717 -2.449 -17.016 1 95.12 260 THR B O 1
ATOM 3983 N N . ARG B 1 261 ? 0.76 -1.804 -18.875 1 92.75 261 ARG B N 1
ATOM 3984 C CA . ARG B 1 261 ? 1.988 -1.318 -19.5 1 92.75 261 ARG B CA 1
ATOM 3985 C C . ARG B 1 261 ? 2.473 -0.039 -18.812 1 92.75 261 ARG B C 1
ATOM 3987 O O . ARG B 1 261 ? 3.623 0.368 -19 1 92.75 261 ARG B O 1
ATOM 3994 N N . ALA B 1 262 ? 1.63 0.574 -18.062 1 93.75 262 ALA B N 1
ATOM 3995 C CA . ALA B 1 262 ? 1.992 1.797 -17.359 1 93.75 262 ALA B CA 1
ATOM 3996 C C . ALA B 1 262 ? 2.809 1.482 -16.109 1 93.75 262 ALA B C 1
ATOM 3998 O O . ALA B 1 262 ? 3.285 2.393 -15.422 1 93.75 262 ALA B O 1
ATOM 3999 N N . ALA B 1 263 ? 2.984 0.203 -15.828 1 97.94 263 ALA B N 1
ATOM 4000 C CA . ALA B 1 263 ? 3.717 -0.195 -14.625 1 97.94 263 ALA B CA 1
ATOM 4001 C C . ALA B 1 263 ? 5.156 0.307 -14.672 1 97.94 263 ALA B C 1
ATOM 4003 O O . ALA B 1 263 ? 5.812 0.243 -15.711 1 97.94 263 ALA B O 1
ATOM 4004 N N . MET B 1 264 ? 5.625 0.873 -13.562 1 97.69 264 MET B N 1
ATOM 4005 C CA . MET B 1 264 ? 7.039 1.211 -13.438 1 97.69 264 MET B CA 1
ATOM 4006 C C . MET B 1 264 ? 7.914 -0.016 -13.664 1 97.69 264 MET B C 1
ATOM 4008 O O . MET B 1 264 ? 7.633 -1.093 -13.133 1 97.69 264 MET B O 1
ATOM 4012 N N . PRO B 1 265 ? 8.969 0.096 -14.508 1 96.69 265 PRO B N 1
ATOM 4013 C CA . PRO B 1 265 ? 9.852 -1.058 -14.688 1 96.69 265 PRO B CA 1
ATOM 4014 C C . PRO B 1 265 ? 10.367 -1.619 -13.367 1 96.69 265 PRO B C 1
ATOM 4016 O O . PRO B 1 265 ? 10.688 -0.856 -12.453 1 96.69 265 PRO B O 1
ATOM 4019 N N . PHE B 1 266 ? 10.461 -2.891 -13.273 1 94.81 266 PHE B N 1
ATOM 4020 C CA . PHE B 1 266 ? 10.812 -3.592 -12.047 1 94.81 266 PHE B CA 1
ATOM 4021 C C . PHE B 1 266 ? 12.148 -3.102 -11.5 1 94.81 266 PHE B C 1
ATOM 4023 O O . PHE B 1 266 ? 12.258 -2.764 -10.32 1 94.81 266 PHE B O 1
ATOM 4030 N N . ASP B 1 267 ? 13.172 -3.035 -12.344 1 93.12 267 ASP B N 1
ATOM 4031 C CA . ASP B 1 267 ? 14.508 -2.635 -11.906 1 93.12 267 ASP B CA 1
ATOM 4032 C C . ASP B 1 267 ? 14.5 -1.213 -11.352 1 93.12 267 ASP B C 1
ATOM 4034 O O . ASP B 1 267 ? 15.188 -0.92 -10.367 1 93.12 267 ASP B O 1
ATOM 4038 N N . ARG B 1 268 ? 13.742 -0.362 -11.961 1 95.5 268 ARG B N 1
ATOM 4039 C CA . ARG B 1 268 ? 13.656 1.026 -11.516 1 95.5 268 ARG B CA 1
ATOM 4040 C C . ARG B 1 268 ? 13.047 1.122 -10.117 1 95.5 268 ARG B C 1
ATOM 4042 O O . ARG B 1 268 ? 13.609 1.782 -9.242 1 95.5 268 ARG B O 1
ATOM 4049 N N . ILE B 1 269 ? 11.93 0.428 -9.898 1 96.56 269 ILE B N 1
ATOM 4050 C CA . ILE B 1 269 ? 11.289 0.538 -8.594 1 96.56 269 ILE B CA 1
ATOM 4051 C C . ILE B 1 269 ? 12.148 -0.144 -7.535 1 96.56 269 ILE B C 1
ATOM 4053 O O . ILE B 1 269 ? 12.273 0.354 -6.41 1 96.56 269 ILE B O 1
ATOM 4057 N N . ASN B 1 270 ? 12.688 -1.27 -7.867 1 94.56 270 ASN B N 1
ATOM 4058 C CA . ASN B 1 270 ? 13.562 -1.945 -6.918 1 94.56 270 ASN B CA 1
ATOM 4059 C C . ASN B 1 270 ? 14.711 -1.043 -6.48 1 94.56 270 ASN B C 1
ATOM 4061 O O . ASN B 1 270 ? 15.109 -1.059 -5.312 1 94.56 270 ASN B O 1
ATOM 4065 N N . ASP B 1 271 ? 15.195 -0.22 -7.363 1 94.19 271 ASP B N 1
ATOM 4066 C CA . ASP B 1 271 ? 16.328 0.669 -7.094 1 94.19 271 ASP B CA 1
ATOM 4067 C C . ASP B 1 271 ? 15.914 1.798 -6.148 1 94.19 271 ASP B C 1
ATOM 4069 O O . ASP B 1 271 ? 16.766 2.389 -5.48 1 94.19 271 ASP B O 1
ATOM 4073 N N . LEU B 1 272 ? 14.648 2.105 -6.102 1 94.81 272 LEU B N 1
ATOM 4074 C CA . LEU B 1 272 ? 14.164 3.164 -5.223 1 94.81 272 LEU B CA 1
ATOM 4075 C C . LEU B 1 272 ? 14.219 2.727 -3.762 1 94.81 272 LEU B C 1
ATOM 4077 O O . LEU B 1 272 ? 14.102 3.557 -2.855 1 94.81 272 LEU B O 1
ATOM 4081 N N . PHE B 1 273 ? 14.469 1.437 -3.486 1 94.75 273 PHE B N 1
ATOM 4082 C CA . PHE B 1 273 ? 14.43 0.92 -2.123 1 94.75 273 PHE B CA 1
ATOM 4083 C C . PHE B 1 273 ? 15.805 0.415 -1.703 1 94.75 273 PHE B C 1
ATOM 4085 O O . PHE B 1 273 ? 15.922 -0.447 -0.829 1 94.75 273 PHE B O 1
ATOM 4092 N N . ARG B 1 274 ? 16.828 0.872 -2.326 1 85.25 274 ARG B N 1
ATOM 4093 C CA . ARG B 1 274 ? 18.203 0.521 -1.943 1 85.25 274 ARG B CA 1
ATOM 4094 C C . ARG B 1 274 ? 18.562 1.12 -0.588 1 85.25 274 ARG B C 1
ATOM 4096 O O . ARG B 1 274 ? 18.125 2.229 -0.259 1 85.25 274 ARG B O 1
#

InterPro domains:
  IPR015813 Pyruvate/Phosphoenolpyruvate kinase-like domain superfamily [SSF51621] (5-268)
  IPR039556 ICL/PEPM domain [cd00377] (11-251)
  IPR040442 Pyruvate kinase-like domain superfamily [G3DSA:3.20.20.60] (1-234)

Radius of gyration: 25.27 Å; Cα contacts (8 Å, |Δi|>4): 1205; chains: 2; bounding box: 52×72×57 Å

pLDDT: mean 96.87, std 4.18, range [65.56, 98.94]

Solvent-accessible surface area (backbone atoms only — not comparable to full-atom values): 27053 Å² total; per-residue (Å²): 133,80,49,63,54,58,29,10,48,49,51,51,43,49,62,68,46,85,68,55,37,63,33,49,33,30,52,37,15,17,50,32,28,50,48,55,72,61,70,51,76,37,37,25,43,17,55,45,26,37,22,38,47,62,37,33,32,56,81,58,76,66,65,49,63,67,59,53,43,54,48,45,31,46,29,39,71,43,46,85,53,29,31,27,33,53,43,52,41,24,78,45,87,49,29,64,32,20,20,51,42,46,51,52,40,46,72,38,57,37,27,29,36,31,38,39,31,41,60,60,37,87,93,48,45,56,48,54,69,70,59,34,48,48,26,52,35,33,27,32,53,40,30,68,68,45,98,40,61,42,46,35,29,37,33,39,42,42,43,67,70,72,40,84,46,65,69,60,44,47,54,50,45,36,51,40,45,74,53,54,39,54,30,37,30,48,45,63,64,48,48,71,68,59,53,51,52,47,50,64,63,38,56,88,49,36,38,44,42,64,45,49,49,83,70,41,78,71,49,62,67,55,39,41,72,73,61,41,23,30,35,33,35,51,41,36,55,45,24,24,12,54,32,46,26,49,52,29,50,54,37,42,67,70,64,35,59,69,58,36,57,64,25,44,55,65,70,62,57,40,58,62,32,110,130,79,48,63,52,57,28,10,49,49,51,51,45,47,62,71,45,85,67,55,37,62,33,49,34,31,51,36,15,17,50,31,28,50,48,54,72,62,70,52,77,38,38,26,43,18,57,48,26,36,21,39,47,63,38,33,33,55,81,57,76,64,65,48,64,66,57,52,44,53,48,45,30,46,30,40,72,43,46,85,53,28,32,29,33,53,42,50,40,23,77,46,87,50,30,62,32,21,20,49,41,45,52,52,40,46,73,40,57,36,28,29,35,32,38,39,32,38,60,62,37,87,92,48,45,54,48,54,70,71,59,34,48,47,25,50,35,32,28,34,54,41,32,69,69,44,97,40,60,42,43,35,29,38,34,40,42,41,44,66,70,75,40,84,45,64,68,60,43,46,54,49,45,36,51,41,45,74,52,54,39,54,30,38,30,50,45,63,65,50,48,70,68,58,53,51,52,47,50,64,62,38,56,88,49,36,39,44,44,64,46,50,47,82,70,40,78,72,49,62,67,56,40,41,72,74,61,41,24,29,34,33,35,50,41,36,55,44,24,23,13,53,32,45,27,49,54,28,50,55,36,41,67,70,66,35,59,69,57,38,58,63,26,43,57,65,70,61,58,39,58,62,33,110

Organism: Pseudomonas aeruginosa (strain ATCC 15692 / DSM 22644 / CIP 104116 / JCM 14847 / LMG 12228 / 1C / PRS 101 / PAO1) (NCBI:txid208964)

Sequence (548 aa):
MTSQRQRAERFRDLHQGPGMLVLPNPWDAGSAKMLASLGFDALATTSAGLAFSLGRRDAEGAVSRTEALENARAIVAATDLPVAADLENGYGDAPQDCATTIRLAAEAGLVGGSIEDASGRAGQPIYEFSAALERVAAAVEAARALPFPFTLCARAENFLHGREDLDDTLRRLRAYADAGADVLYAPGLNRREQIVAVLEAVAPKPINVLVGSPRLELSLDELEALGVKRVSLGSNLARVAFGAFHQAAQALARRDLEATRAAMPFDRINDLFRMTSQRQRAERFRDLHQGPGMLVLPNPWDAGSAKMLASLGFDALATTSAGLAFSLGRRDAEGAVSRTEALENARAIVAATDLPVAADLENGYGDAPQDCATTIRLAAEAGLVGGSIEDASGRAGQPIYEFSAALERVAAAVEAARALPFPFTLCARAENFLHGREDLDDTLRRLRAYADAGADVLYAPGLNRREQIVAVLEAVAPKPINVLVGSPRLELSLDELEALGVKRVSLGSNLARVAFGAFHQAAQALARRDLEATRAAMPFDRINDLFR

Foldseek 3Di:
DDALQRQLVQVLVLLVDDDAAEEEEDAALLSLLLVQVVDHQEYEHFQQLVQVVVVHHPLQLSAALVRQLVRVLRSLVSHPHAYEYACEQLRDQALVSLLVSLLSNVVSSHQEYEHEQADSDLVGGGDDLVSLLSNLLSNQVSQVPDPHRRQYEYEYACQVSPNPDLPVRLVSQLSSLVSPHQEYEYENDADPVSLLSNVVSNPPRAYEYADDDPSRPDDSVRCVVSVHHYYYHHCNVSCVVVVLVVVCVVCVVVVHNVSVVPDDDPVVSVVSRD/DDALQRLLVQVLVLLVDDDAAEEEEDAALLSLLLVQVVDHQEYEHFQQLVQVVVVHHPLQLSAALVRQLVRVLRSLVSHVHAYEYACEQLRDQALVSLLVSLLSNVVSSHQEYEHEQADSDLVGGGDDLVSLLSNLLSNQVSQVPDPHRRQYEYEYACQVSPNPDLPVRLVSQLSSLVSPHQEYEYENDADPVSLLSNVVSNPPRAYEYADDDPSRPDDSVRCVVSVHHYYYHHCNVSCVVVVLVVVCVVCVVVVHNVSVVPDDDPVVSVVSSD